Protein 1XNL (pdb70)

Radius of gyration: 11.5 Å; Cα contacts (8 Å, |Δi|>4): 12; chains: 1; bounding box: 9×37×6 Å

Nearest PDB structures (foldseek):
  1xnl-assembly1_A  TM=7.866E-01  e=8.796E-03  unclassified
  1xnl-assembly1_A  TM=1.037E+00  e=7.586E-03  unclassified

Sequence (28 aa):
GPTARIFASILAPGVAAAQALREIERLAGPTARIFASILAPGVAAAQALREIERLAGPTARIFASILAPGVAAAQALREIERLAGPTARIFASILAPGVAAAQALREIERLAGPTARIFASILAPGVAAAQALREIERLAGPTARIFASILAPGVAAAQALREIERLAGPTARIFASILAPGVAAAQALREIERLAGPTARIFASILAPGVAAAQALREIERLAGPTARIFASILAPGVAAAQALREIERLAGPTARIFASILAPGVAAAQALREIERLAGPTARIFASILAPGVAAAQALREIERLAGPTARIFASILAPGVAAAQALREIERLAGPTARIFASILAPGVAAAQALREIERLAGPTARIFASILAPGVAAAQALREIERLAGPTARIFASILAPGVAAAQALREIERLAGPTARIFASILAPGVAAAQALREIERLAGPTARIFASILAPGVAAAQALREIERLAGPTARIFASILAPGVAAAQALREIERLAGPTARIFASILAPGVAAAQALREIERLAGPTARIFASILAPGVAAAQALREIERLA

Solvent-accessible surface area: 1617 Å² total; per-residue (Å²): 111,74,72,59,52,35,43,44,34,62,30,50,85,46,31,66,44,51,55,63,64,43,48,60,60,58,82,95

Foldseek 3Di:
DPVVPVVCVVCVVVVVVVPVVVVVVVVD

InterPro domains:
  IPR005166 Rous sarcoma virus, Gp95, envelope protein [PF03708] (1-42)
  IPR018154 TLV/ENV coat polyprotein [PF00429] (100-213)
  IPR018154 TLV/ENV coat polyprotein [PTHR10424] (65-225)

Organism: Rous sarcoma virus subgroup A (strain Schmidt-Ruppin) (NCBI:txid269446)

Structure (mmCIF, N/CA/C/O backbone):
data_1XNL
#
_entry.id   1XNL
#
loop_
_atom_site.group_PDB
_atom_site.id
_atom_site.type_symbol
_atom_site.label_atom_id
_atom_site.label_alt_id
_atom_site.label_comp_id
_atom_site.label_asym_id
_atom_site.label_entity_id
_atom_site.label_seq_id
_atom_site.pdbx_PDB_ins_code
_atom_site.Cartn_x
_atom_site.Cartn_y
_atom_site.Cartn_z
_atom_site.occupancy
_atom_site.B_iso_or_equiv
_atom_site.auth_seq_id
_atom_site.auth_comp_id
_atom_site.auth_asym_id
_atom_site.auth_atom_id
_atom_site.pdbx_PDB_model_num
ATOM 1 N N . GLY A 1 1 ? -7.531 18.884 2.857 1.00 0.00 1 GLY A N 1
ATOM 2 C CA . GLY A 1 1 ? -6.600 19.163 1.752 1.00 0.00 1 GLY A CA 1
ATOM 3 C C . GLY A 1 1 ? -5.360 18.214 1.600 1.00 0.00 1 GLY A C 1
ATOM 4 O O . GLY A 1 1 ? -5.495 17.062 1.193 1.00 0.00 1 GLY A O 1
ATOM 5 N N . PRO A 1 2 ? -4.105 18.651 1.873 1.00 0.00 2 PRO A N 1
ATOM 6 C CA . PRO A 1 2 ? -2.864 18.104 1.163 1.00 0.00 2 PRO A CA 1
ATOM 7 C C . PRO A 1 2 ? -1.726 17.169 1.840 1.00 0.00 2 PRO A C 1
ATOM 8 O O . PRO A 1 2 ? -0.576 17.141 1.424 1.00 0.00 2 PRO A O 1
ATOM 9 N N . THR A 1 3 ? -1.909 17.347 3.082 1.00 0.00 3 THR A N 1
ATOM 10 C CA . THR A 1 3 ? -2.258 16.526 4.271 1.00 0.00 3 THR A CA 1
ATOM 11 C C . THR A 1 3 ? -3.138 15.221 4.192 1.00 0.00 3 THR A C 1
ATOM 12 O O . THR A 1 3 ? -3.116 14.453 5.116 1.00 0.00 3 THR A O 1
ATOM 13 N N . ALA A 1 4 ? -4.276 15.392 3.524 1.00 0.00 4 ALA A N 1
ATOM 14 C CA . ALA A 1 4 ? -5.486 14.554 3.359 1.00 0.00 4 ALA A CA 1
ATOM 15 C C . ALA A 1 4 ? -5.390 13.627 2.120 1.00 0.00 4 ALA A C 1
ATOM 16 O O . ALA A 1 4 ? -5.773 12.470 1.999 1.00 0.00 4 ALA A O 1
ATOM 17 N N . ARG A 1 5 ? -4.636 14.243 1.256 1.00 0.00 5 ARG A N 1
ATOM 18 C CA . ARG A 1 5 ? -3.927 13.879 0.040 1.00 0.00 5 ARG A CA 1
ATOM 19 C C . ARG A 1 5 ? -2.511 13.530 -0.186 1.00 0.00 5 ARG A C 1
ATOM 20 O O . ARG A 1 5 ? -2.164 12.815 -1.118 1.00 0.00 5 ARG A O 1
ATOM 21 N N . ILE A 1 6 ? -1.732 14.325 0.610 1.00 0.00 6 ILE A N 1
ATOM 22 C CA . ILE A 1 6 ? -0.554 13.908 1.391 1.00 0.00 6 ILE A CA 1
ATOM 23 C C . ILE A 1 6 ? -1.326 12.736 2.047 1.00 0.00 6 ILE A C 1
ATOM 24 O O . ILE A 1 6 ? -0.667 11.769 2.237 1.00 0.00 6 ILE A O 1
ATOM 25 N N . PHE A 1 7 ? -2.503 12.747 2.640 1.00 0.00 7 PHE A N 1
ATOM 26 C CA . PHE A 1 7 ? -2.717 11.709 3.683 1.00 0.00 7 PHE A CA 1
ATOM 27 C C . PHE A 1 7 ? -2.363 10.220 3.530 1.00 0.00 7 PHE A C 1
ATOM 28 O O . PHE A 1 7 ? -2.365 9.467 4.481 1.00 0.00 7 PHE A O 1
ATOM 29 N N . ALA A 1 8 ? -2.926 10.127 2.354 1.00 0.00 8 ALA A N 1
ATOM 30 C CA . ALA A 1 8 ? -3.458 9.441 1.244 1.00 0.00 8 ALA A CA 1
ATOM 31 C C . ALA A 1 8 ? -2.279 9.498 0.298 1.00 0.00 8 ALA A C 1
ATOM 32 O O . ALA A 1 8 ? -2.302 8.866 -0.743 1.00 0.00 8 ALA A O 1
ATOM 33 N N . SER A 1 9 ? -1.443 10.521 0.218 1.00 0.00 9 SER A N 1
ATOM 34 C CA . SER A 1 9 ? -0.027 10.130 -0.048 1.00 0.00 9 SER A CA 1
ATOM 35 C C . SER A 1 9 ? 0.953 9.529 0.855 1.00 0.00 9 SER A C 1
ATOM 36 O O . SER A 1 9 ? 1.838 8.789 0.466 1.00 0.00 9 SER A O 1
ATOM 37 N N . ILE A 1 10 ? 0.625 9.559 2.085 1.00 0.00 10 ILE A N 1
ATOM 38 C CA . ILE A 1 10 ? 1.311 8.752 3.197 1.00 0.00 10 ILE A CA 1
ATOM 39 C C . ILE A 1 10 ? 1.209 7.207 3.037 1.00 0.00 10 ILE A C 1
ATOM 40 O O . ILE A 1 10 ? 1.932 6.323 3.496 1.00 0.00 10 ILE A O 1
ATOM 41 N N . LEU A 1 11 ? -0.021 7.149 2.698 1.00 0.00 11 LEU A N 1
ATOM 42 C CA . LEU A 1 11 ? -1.081 6.255 3.012 1.00 0.00 11 LEU A CA 1
ATOM 43 C C . LEU A 1 11 ? -1.596 5.341 2.161 1.00 0.00 11 LEU A C 1
ATOM 44 O O . LEU A 1 11 ? -2.075 4.255 2.504 1.00 0.00 11 LEU A O 1
ATOM 45 N N . ALA A 1 12 ? -1.870 6.041 1.121 1.00 0.00 12 ALA A N 1
ATOM 46 C CA . ALA A 1 12 ? -2.194 5.359 -0.040 1.00 0.00 12 ALA A CA 1
ATOM 47 C C . ALA A 1 12 ? -0.820 4.789 -0.752 1.00 0.00 12 ALA A C 1
ATOM 48 O O . ALA A 1 12 ? -0.666 4.224 -1.822 1.00 0.00 12 ALA A O 1
ATOM 49 N N . PRO A 1 13 ? 0.334 5.328 -0.446 1.00 0.00 13 PRO A N 1
ATOM 50 C CA . PRO A 1 13 ? 1.534 4.481 -0.157 1.00 0.00 13 PRO A CA 1
ATOM 51 C C . PRO A 1 13 ? 1.683 3.462 0.914 1.00 0.00 13 PRO A C 1
ATOM 52 O O . PRO A 1 13 ? 2.374 2.460 0.788 1.00 0.00 13 PRO A O 1
ATOM 56 N N . GLY A 1 14 ? 0.923 3.873 1.849 1.00 0.00 14 GLY A N 1
ATOM 57 C CA . GLY A 1 14 ? 0.481 3.007 2.999 1.00 0.00 14 GLY A CA 1
ATOM 58 C C . GLY A 1 14 ? -0.533 1.856 2.774 1.00 0.00 14 GLY A C 1
ATOM 59 O O . GLY A 1 14 ? -1.017 1.130 3.642 1.00 0.00 14 GLY A O 1
ATOM 60 N N . VAL A 1 15 ? -0.847 1.879 1.511 1.00 0.00 15 VAL A N 1
ATOM 61 C CA . VAL A 1 15 ? -1.933 1.236 0.827 1.00 0.00 15 VAL A CA 1
ATOM 62 C C . VAL A 1 15 ? -1.348 0.097 0.025 1.00 0.00 15 VAL A C 1
ATOM 63 O O . VAL A 1 15 ? -1.357 -1.082 0.246 1.00 0.00 15 VAL A O 1
ATOM 64 N N . ALA A 1 16 ? -0.744 0.577 -0.969 1.00 0.00 16 ALA A N 1
ATOM 65 C CA . ALA A 1 16 ? 0.473 0.022 -1.515 1.00 0.00 16 ALA A CA 1
ATOM 66 C C . ALA A 1 16 ? 1.445 -0.743 -0.589 1.00 0.00 16 ALA A C 1
ATOM 67 O O . ALA A 1 16 ? 2.118 -1.689 -0.986 1.00 0.00 16 ALA A O 1
ATOM 68 N N . ALA A 1 17 ? 1.272 -0.369 0.683 1.00 0.00 17 ALA A N 1
ATOM 69 C CA . ALA A 1 17 ? 1.622 -1.142 1.886 1.00 0.00 17 ALA A CA 1
ATOM 70 C C . ALA A 1 17 ? 0.700 -2.137 2.633 1.00 0.00 17 ALA A C 1
ATOM 71 O O . ALA A 1 17 ? 1.217 -3.153 3.087 1.00 0.00 17 ALA A O 1
ATOM 72 N N . ALA A 1 18 ? -0.596 -1.963 2.710 1.00 0.00 18 ALA A N 1
ATOM 73 C CA . ALA A 1 18 ? -1.578 -3.088 2.710 1.00 0.00 18 ALA A CA 1
ATOM 74 C C . ALA A 1 18 ? -1.267 -4.246 1.687 1.00 0.00 18 ALA A C 1
ATOM 75 O O . ALA A 1 18 ? -0.989 -5.406 2.014 1.00 0.00 18 ALA A O 1
ATOM 76 N N . GLN A 1 19 ? -1.298 -3.857 0.406 1.00 0.00 19 GLN A N 1
ATOM 77 C CA . GLN A 1 19 ? -1.698 -4.730 -0.706 1.00 0.00 19 GLN A CA 1
ATOM 78 C C . GLN A 1 19 ? -0.559 -5.723 -1.022 1.00 0.00 19 GLN A C 1
ATOM 79 O O . GLN A 1 19 ? -0.744 -6.935 -0.976 1.00 0.00 19 GLN A O 1
ATOM 80 N N . ALA A 1 20 ? 0.610 -5.136 -1.300 1.00 0.00 20 ALA A N 1
ATOM 81 C CA . ALA A 1 20 ? 1.911 -5.761 -1.303 1.00 0.00 20 ALA A CA 1
ATOM 82 C C . ALA A 1 20 ? 2.304 -6.635 -0.051 1.00 0.00 20 ALA A C 1
ATOM 83 O O . ALA A 1 20 ? 2.846 -7.744 -0.123 1.00 0.00 20 ALA A O 1
ATOM 84 N N . LEU A 1 21 ? 2.040 -6.158 1.172 1.00 0.00 21 LEU A N 1
ATOM 85 C CA . LEU A 1 21 ? 2.427 -6.942 2.394 1.00 0.00 21 LEU A CA 1
ATOM 86 C C . LEU A 1 21 ? 1.514 -8.152 2.807 1.00 0.00 21 LEU A C 1
ATOM 87 O O . LEU A 1 21 ? 1.796 -8.975 3.661 1.00 0.00 21 LEU A O 1
ATOM 88 N N . ARG A 1 22 ? 0.377 -8.172 2.209 1.00 0.00 22 ARG A N 1
ATOM 89 C CA . ARG A 1 22 ? -0.744 -9.218 2.328 1.00 0.00 22 ARG A CA 1
ATOM 90 C C . ARG A 1 22 ? -0.979 -10.384 1.393 1.00 0.00 22 ARG A C 1
ATOM 91 O O . ARG A 1 22 ? -1.673 -11.364 1.605 1.00 0.00 22 ARG A O 1
ATOM 92 N N . GLU A 1 23 ? -0.488 -10.011 0.303 1.00 0.00 23 GLU A N 1
ATOM 93 C CA . GLU A 1 23 ? 0.010 -10.746 -0.821 1.00 0.00 23 GLU A CA 1
ATOM 94 C C . GLU A 1 23 ? 0.769 -12.003 -0.622 1.00 0.00 23 GLU A C 1
ATOM 95 O O . GLU A 1 23 ? 0.372 -13.105 -0.966 1.00 0.00 23 GLU A O 1
ATOM 96 N N . ILE A 1 24 ? 1.781 -11.591 -0.009 1.00 0.00 24 ILE A N 1
ATOM 97 C CA . ILE A 1 24 ? 2.585 -12.157 1.042 1.00 0.00 24 ILE A CA 1
ATOM 98 C C . ILE A 1 24 ? 1.997 -12.921 2.185 1.00 0.00 24 ILE A C 1
ATOM 99 O O . ILE A 1 24 ? 2.538 -13.927 2.648 1.00 0.00 24 ILE A O 1
ATOM 100 N N . GLU A 1 25 ? 0.922 -12.482 2.682 1.00 0.00 25 GLU A N 1
ATOM 101 C CA . GLU A 1 25 ? 0.125 -13.327 3.640 1.00 0.00 25 GLU A CA 1
ATOM 102 C C . GLU A 1 25 ? -1.021 -14.164 3.077 1.00 0.00 25 GLU A C 1
ATOM 103 O O . GLU A 1 25 ? -1.870 -14.726 3.773 1.00 0.00 25 GLU A O 1
ATOM 104 N N . ARG A 1 26 ? -1.055 -14.041 1.790 1.00 0.00 26 ARG A N 1
ATOM 105 C CA . ARG A 1 26 ? -2.041 -14.793 0.937 1.00 0.00 26 ARG A CA 1
ATOM 106 C C . ARG A 1 26 ? -1.410 -16.112 0.371 1.00 0.00 26 ARG A C 1
ATOM 107 O O . ARG A 1 26 ? -1.869 -17.222 0.641 1.00 0.00 26 ARG A O 1
ATOM 108 N N . LEU A 1 27 ? -0.333 -15.939 -0.405 1.00 0.00 27 LEU A N 1
ATOM 109 C CA . LEU A 1 27 ? 0.672 -16.983 -0.796 1.00 0.00 27 LEU A CA 1
ATOM 110 C C . LEU A 1 27 ? 1.241 -17.824 0.364 1.00 0.00 27 LEU A C 1
ATOM 111 O O . LEU A 1 27 ? 1.352 -19.048 0.258 1.00 0.00 27 LEU A O 1
ATOM 112 N N . ALA A 1 28 ? 1.533 -17.138 1.474 1.00 0.00 28 ALA A N 1
ATOM 113 C CA . ALA A 1 28 ? 1.649 -17.863 2.788 1.00 0.00 28 ALA A CA 1
ATOM 114 C C . ALA A 1 28 ? 0.252 -18.162 3.430 1.00 0.00 28 ALA A C 1
ATOM 115 O O . ALA A 1 28 ? -0.043 -19.255 3.908 1.00 0.00 28 ALA A O 1
ATOM 117 N N . GLY A 1 1 ? -5.650 20.193 3.263 1.00 0.00 1 GLY A N 2
ATOM 118 C CA . GLY A 1 1 ? -5.320 20.264 1.829 1.00 0.00 1 GLY A CA 2
ATOM 119 C C . GLY A 1 1 ? -4.472 19.082 1.251 1.00 0.00 1 GLY A C 2
ATOM 120 O O . GLY A 1 1 ? -4.936 17.941 1.148 1.00 0.00 1 GLY A O 2
ATOM 121 N N . PRO A 1 2 ? -3.202 19.323 0.848 1.00 0.00 2 PRO A N 2
ATOM 122 C CA . PRO A 1 2 ? -2.271 18.296 0.293 1.00 0.00 2 PRO A CA 2
ATOM 123 C C . PRO A 1 2 ? -1.208 17.486 1.132 1.00 0.00 2 PRO A C 2
ATOM 124 O O . PRO A 1 2 ? -0.312 16.812 0.648 1.00 0.00 2 PRO A O 2
ATOM 125 N N . THR A 1 3 ? -1.442 17.716 2.363 1.00 0.00 3 THR A N 2
ATOM 126 C CA . THR A 1 3 ? -1.691 16.845 3.540 1.00 0.00 3 THR A CA 2
ATOM 127 C C . THR A 1 3 ? -2.562 15.560 3.427 1.00 0.00 3 THR A C 2
ATOM 128 O O . THR A 1 3 ? -2.280 14.751 4.255 1.00 0.00 3 THR A O 2
ATOM 129 N N . ALA A 1 4 ? -3.825 15.792 2.989 1.00 0.00 4 ALA A N 2
ATOM 130 C CA . ALA A 1 4 ? -5.192 15.130 3.162 1.00 0.00 4 ALA A CA 2
ATOM 131 C C . ALA A 1 4 ? -5.595 14.076 2.017 1.00 0.00 4 ALA A C 2
ATOM 132 O O . ALA A 1 4 ? -6.206 13.004 1.984 1.00 0.00 4 ALA A O 2
ATOM 133 N N . ARG A 1 5 ? -5.020 14.616 1.047 1.00 0.00 5 ARG A N 2
ATOM 134 C CA . ARG A 1 5 ? -4.279 14.157 -0.075 1.00 0.00 5 ARG A CA 2
ATOM 135 C C . ARG A 1 5 ? -2.917 13.885 -0.595 1.00 0.00 5 ARG A C 2
ATOM 136 O O . ARG A 1 5 ? -2.695 12.966 -1.384 1.00 0.00 5 ARG A O 2
ATOM 137 N N . ILE A 1 6 ? -1.962 14.636 0.058 1.00 0.00 6 ILE A N 2
ATOM 138 C CA . ILE A 1 6 ? -0.927 13.912 0.813 1.00 0.00 6 ILE A CA 2
ATOM 139 C C . ILE A 1 6 ? -1.587 12.789 1.412 1.00 0.00 6 ILE A C 2
ATOM 140 O O . ILE A 1 6 ? -0.946 11.819 1.577 1.00 0.00 6 ILE A O 2
ATOM 141 N N . PHE A 1 7 ? -2.692 13.063 2.066 1.00 0.00 7 PHE A N 2
ATOM 142 C CA . PHE A 1 7 ? -2.976 12.354 3.212 1.00 0.00 7 PHE A CA 2
ATOM 143 C C . PHE A 1 7 ? -3.100 10.983 3.145 1.00 0.00 7 PHE A C 2
ATOM 144 O O . PHE A 1 7 ? -2.586 10.189 3.896 1.00 0.00 7 PHE A O 2
ATOM 145 N N . ALA A 1 8 ? -3.930 10.704 2.217 1.00 0.00 8 ALA A N 2
ATOM 146 C CA . ALA A 1 8 ? -3.772 9.561 1.470 1.00 0.00 8 ALA A CA 2
ATOM 147 C C . ALA A 1 8 ? -3.264 9.590 0.104 1.00 0.00 8 ALA A C 2
ATOM 148 O O . ALA A 1 8 ? -3.428 8.700 -0.681 1.00 0.00 8 ALA A O 2
ATOM 149 N N . SER A 1 9 ? -2.282 10.332 -0.049 1.00 0.00 9 SER A N 2
ATOM 150 C CA . SER A 1 9 ? -0.970 9.687 0.033 1.00 0.00 9 SER A CA 2
ATOM 151 C C . SER A 1 9 ? 0.105 9.390 1.011 1.00 0.00 9 SER A C 2
ATOM 152 O O . SER A 1 9 ? 1.150 8.850 0.649 1.00 0.00 9 SER A O 2
ATOM 153 N N . ILE A 1 10 ? -0.232 9.481 2.254 1.00 0.00 10 ILE A N 2
ATOM 154 C CA . ILE A 1 10 ? 0.526 8.735 3.333 1.00 0.00 10 ILE A CA 2
ATOM 155 C C . ILE A 1 10 ? 0.462 7.210 3.573 1.00 0.00 10 ILE A C 2
ATOM 156 O O . ILE A 1 10 ? 1.198 6.422 4.169 1.00 0.00 10 ILE A O 2
ATOM 157 N N . LEU A 1 11 ? -0.728 7.127 3.237 1.00 0.00 11 LEU A N 2
ATOM 158 C CA . LEU A 1 11 ? -1.765 6.152 3.362 1.00 0.00 11 LEU A CA 2
ATOM 159 C C . LEU A 1 11 ? -2.316 5.304 2.441 1.00 0.00 11 LEU A C 2
ATOM 160 O O . LEU A 1 11 ? -2.859 4.207 2.671 1.00 0.00 11 LEU A O 2
ATOM 161 N N . ALA A 1 12 ? -2.232 5.987 1.373 1.00 0.00 12 ALA A N 2
ATOM 162 C CA . ALA A 1 12 ? -2.343 5.241 0.192 1.00 0.00 12 ALA A CA 2
ATOM 163 C C . ALA A 1 12 ? -0.937 4.669 -0.368 1.00 0.00 12 ALA A C 2
ATOM 164 O O . ALA A 1 12 ? -0.653 4.179 -1.445 1.00 0.00 12 ALA A O 2
ATOM 165 N N . PRO A 1 13 ? 0.157 5.173 0.096 1.00 0.00 13 PRO A N 2
ATOM 166 C CA . PRO A 1 13 ? 1.265 4.349 0.648 1.00 0.00 13 PRO A CA 2
ATOM 167 C C . PRO A 1 13 ? 1.249 3.355 1.768 1.00 0.00 13 PRO A C 2
ATOM 168 O O . PRO A 1 13 ? 1.950 2.351 1.804 1.00 0.00 13 PRO A O 2
ATOM 172 N N . GLY A 1 14 ? 0.252 3.713 2.480 1.00 0.00 14 GLY A N 2
ATOM 173 C CA . GLY A 1 14 ? -0.407 2.803 3.495 1.00 0.00 14 GLY A CA 2
ATOM 174 C C . GLY A 1 14 ? -1.365 1.669 3.046 1.00 0.00 14 GLY A C 2
ATOM 175 O O . GLY A 1 14 ? -2.018 0.927 3.778 1.00 0.00 14 GLY A O 2
ATOM 176 N N . VAL A 1 15 ? -1.386 1.698 1.748 1.00 0.00 15 VAL A N 2
ATOM 177 C CA . VAL A 1 15 ? -2.224 1.032 0.803 1.00 0.00 15 VAL A CA 2
ATOM 178 C C . VAL A 1 15 ? -1.473 -0.057 0.116 1.00 0.00 15 VAL A C 2
ATOM 179 O O . VAL A 1 15 ? -1.437 -1.230 0.349 1.00 0.00 15 VAL A O 2
ATOM 180 N N . ALA A 1 16 ? -0.743 0.480 -0.750 1.00 0.00 16 ALA A N 2
ATOM 181 C CA . ALA A 1 16 ? 0.563 -0.015 -1.085 1.00 0.00 16 ALA A CA 2
ATOM 182 C C . ALA A 1 16 ? 1.430 -0.770 -0.045 1.00 0.00 16 ALA A C 2
ATOM 183 O O . ALA A 1 16 ? 2.170 -1.709 -0.333 1.00 0.00 16 ALA A O 2
ATOM 184 N N . ALA A 1 17 ? 1.044 -0.415 1.182 1.00 0.00 17 ALA A N 2
ATOM 185 C CA . ALA A 1 17 ? 1.052 -1.289 2.359 1.00 0.00 17 ALA A CA 2
ATOM 186 C C . ALA A 1 17 ? 0.142 -2.443 2.862 1.00 0.00 17 ALA A C 2
ATOM 187 O O . ALA A 1 17 ? 0.626 -3.551 3.123 1.00 0.00 17 ALA A O 2
ATOM 188 N N . ALA A 1 18 ? -1.157 -2.257 2.826 1.00 0.00 18 ALA A N 2
ATOM 189 C CA . ALA A 1 18 ? -2.116 -3.380 2.591 1.00 0.00 18 ALA A CA 2
ATOM 190 C C . ALA A 1 18 ? -1.636 -4.461 1.554 1.00 0.00 18 ALA A C 2
ATOM 191 O O . ALA A 1 18 ? -1.425 -5.634 1.876 1.00 0.00 18 ALA A O 2
ATOM 192 N N . GLN A 1 19 ? -1.330 -3.992 0.335 1.00 0.00 19 GLN A N 2
ATOM 193 C CA . GLN A 1 19 ? -1.507 -4.768 -0.897 1.00 0.00 19 GLN A CA 2
ATOM 194 C C . GLN A 1 19 ? -0.327 -5.734 -1.047 1.00 0.00 19 GLN A C 2
ATOM 195 O O . GLN A 1 19 ? -0.512 -6.944 -0.955 1.00 0.00 19 GLN A O 2
ATOM 196 N N . ALA A 1 20 ? 0.870 -5.143 -1.193 1.00 0.00 20 ALA A N 2
ATOM 197 C CA . ALA A 1 20 ? 2.154 -5.804 -1.189 1.00 0.00 20 ALA A CA 2
ATOM 198 C C . ALA A 1 20 ? 2.424 -6.851 -0.043 1.00 0.00 20 ALA A C 2
ATOM 199 O O . ALA A 1 20 ? 2.993 -7.928 -0.262 1.00 0.00 20 ALA A O 2
ATOM 200 N N . LEU A 1 21 ? 2.060 -6.536 1.210 1.00 0.00 21 LEU A N 2
ATOM 201 C CA . LEU A 1 21 ? 2.322 -7.440 2.370 1.00 0.00 21 LEU A CA 2
ATOM 202 C C . LEU A 1 21 ? 1.220 -8.416 2.827 1.00 0.00 21 LEU A C 2
ATOM 203 O O . LEU A 1 21 ? 1.493 -9.320 3.632 1.00 0.00 21 LEU A O 2
ATOM 204 N N . ARG A 1 22 ? 0.038 -8.325 2.232 1.00 0.00 22 ARG A N 2
ATOM 205 C CA . ARG A 1 22 ? -0.885 -9.567 2.366 1.00 0.00 22 ARG A CA 2
ATOM 206 C C . ARG A 1 22 ? -0.890 -10.789 1.514 1.00 0.00 22 ARG A C 2
ATOM 207 O O . ARG A 1 22 ? -1.318 -11.911 1.758 1.00 0.00 22 ARG A O 2
ATOM 208 N N . GLU A 1 23 ? -0.548 -10.309 0.447 1.00 0.00 23 GLU A N 2
ATOM 209 C CA . GLU A 1 23 ? -0.079 -10.949 -0.681 1.00 0.00 23 GLU A CA 2
ATOM 210 C C . GLU A 1 23 ? 0.843 -12.082 -0.669 1.00 0.00 23 GLU A C 2
ATOM 211 O O . GLU A 1 23 ? 0.421 -13.179 -0.399 1.00 0.00 23 GLU A O 2
ATOM 212 N N . ILE A 1 24 ? 1.834 -11.573 -0.098 1.00 0.00 24 ILE A N 2
ATOM 213 C CA . ILE A 1 24 ? 2.634 -12.220 0.920 1.00 0.00 24 ILE A CA 2
ATOM 214 C C . ILE A 1 24 ? 2.244 -13.221 1.974 1.00 0.00 24 ILE A C 2
ATOM 215 O O . ILE A 1 24 ? 2.953 -14.218 2.194 1.00 0.00 24 ILE A O 2
ATOM 216 N N . GLU A 1 25 ? 1.141 -13.008 2.577 1.00 0.00 25 GLU A N 2
ATOM 217 C CA . GLU A 1 25 ? 0.482 -14.075 3.387 1.00 0.00 25 GLU A CA 2
ATOM 218 C C . GLU A 1 25 ? -0.600 -15.000 2.780 1.00 0.00 25 GLU A C 2
ATOM 219 O O . GLU A 1 25 ? -1.272 -15.816 3.417 1.00 0.00 25 GLU A O 2
ATOM 220 N N . ARG A 1 26 ? -0.791 -14.672 1.550 1.00 0.00 26 ARG A N 2
ATOM 221 C CA . ARG A 1 26 ? -1.680 -15.439 0.597 1.00 0.00 26 ARG A CA 2
ATOM 222 C C . ARG A 1 26 ? -0.946 -16.648 -0.170 1.00 0.00 26 ARG A C 2
ATOM 223 O O . ARG A 1 26 ? -1.543 -17.631 -0.606 1.00 0.00 26 ARG A O 2
ATOM 224 N N . LEU A 1 27 ? 0.385 -16.489 -0.273 1.00 0.00 27 LEU A N 2
ATOM 225 C CA . LEU A 1 27 ? 1.456 -17.319 -0.929 1.00 0.00 27 LEU A CA 2
ATOM 226 C C . LEU A 1 27 ? 2.156 -18.231 0.097 1.00 0.00 27 LEU A C 2
ATOM 227 O O . LEU A 1 27 ? 2.093 -19.461 0.050 1.00 0.00 27 LEU A O 2
ATOM 228 N N . ALA A 1 28 ? 2.703 -17.525 1.112 1.00 0.00 28 ALA A N 2
ATOM 229 C CA . ALA A 1 28 ? 2.595 -18.057 2.504 1.00 0.00 28 ALA A CA 2
ATOM 230 C C . ALA A 1 28 ? 1.160 -18.051 3.137 1.00 0.00 28 ALA A C 2
ATOM 231 O O . ALA A 1 28 ? 0.959 -18.130 4.348 1.00 0.00 28 ALA A O 2
ATOM 233 N N . GLY A 1 1 ? -5.822 20.329 1.378 1.00 0.00 1 GLY A N 3
ATOM 234 C CA . GLY A 1 1 ? -5.332 20.149 0.006 1.00 0.00 1 GLY A CA 3
ATOM 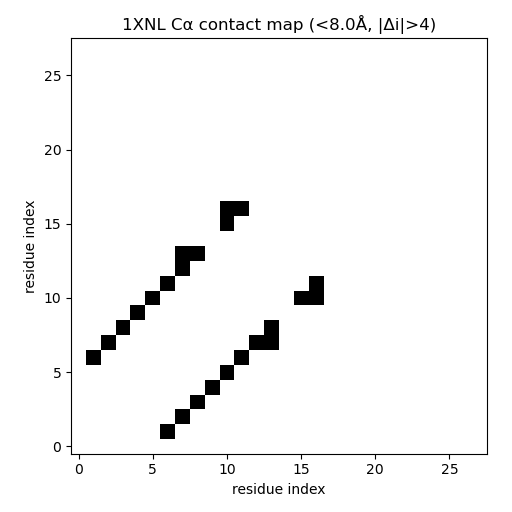235 C C . GLY A 1 1 ? -4.425 18.893 -0.206 1.00 0.00 1 GLY A C 3
ATOM 236 O O . GLY A 1 1 ? -4.885 17.753 -0.083 1.00 0.00 1 GLY A O 3
ATOM 237 N N . PRO A 1 2 ? -3.110 19.068 -0.509 1.00 0.00 2 PRO A N 3
ATOM 238 C CA . PRO A 1 2 ? -2.153 17.973 -0.858 1.00 0.00 2 PRO A CA 3
ATOM 239 C C . PRO A 1 2 ? -1.042 17.310 0.042 1.00 0.00 2 PRO A C 3
ATOM 240 O O . PRO A 1 2 ? -0.290 16.440 -0.347 1.00 0.00 2 PRO A O 3
ATOM 241 N N . THR A 1 3 ? -1.220 17.808 1.189 1.00 0.00 3 THR A N 3
ATOM 242 C CA . THR A 1 3 ? -1.556 17.319 2.557 1.00 0.00 3 THR A CA 3
ATOM 243 C C . THR A 1 3 ? -2.506 16.062 2.867 1.00 0.00 3 THR A C 3
ATOM 244 O O . THR A 1 3 ? -2.497 15.604 3.978 1.00 0.00 3 THR A O 3
ATOM 245 N N . ALA A 1 4 ? -3.708 16.195 2.333 1.00 0.00 4 ALA A N 3
ATOM 246 C CA . ALA A 1 4 ? -5.057 15.613 2.596 1.00 0.00 4 ALA A CA 3
ATOM 247 C C . ALA A 1 4 ? -5.408 14.409 1.694 1.00 0.00 4 ALA A C 3
ATOM 248 O O . ALA A 1 4 ? -5.844 13.308 1.995 1.00 0.00 4 ALA A O 3
ATOM 249 N N . ARG A 1 5 ? -4.908 14.747 0.562 1.00 0.00 5 ARG A N 3
ATOM 250 C CA . ARG A 1 5 ? -4.298 13.995 -0.493 1.00 0.00 5 ARG A CA 3
ATOM 251 C C . ARG A 1 5 ? -2.940 13.604 -0.877 1.00 0.00 5 ARG A C 3
ATOM 252 O O . ARG A 1 5 ? -2.752 12.478 -1.330 1.00 0.00 5 ARG A O 3
ATOM 253 N N . ILE A 1 6 ? -2.020 14.413 -0.319 1.00 0.00 6 ILE A N 3
ATOM 254 C CA . ILE A 1 6 ? -0.935 13.761 0.361 1.00 0.00 6 ILE A CA 3
ATOM 255 C C . ILE A 1 6 ? -1.495 12.794 1.260 1.00 0.00 6 ILE A C 3
ATOM 256 O O . ILE A 1 6 ? -1.026 11.714 1.250 1.00 0.00 6 ILE A O 3
ATOM 257 N N . PHE A 1 7 ? -2.322 13.198 2.078 1.00 0.00 7 PHE A N 3
ATOM 258 C CA . PHE A 1 7 ? -2.596 12.280 3.274 1.00 0.00 7 PHE A CA 3
ATOM 259 C C . PHE A 1 7 ? -2.603 10.841 3.398 1.00 0.00 7 PHE A C 3
ATOM 260 O O . PHE A 1 7 ? -2.797 10.262 4.427 1.00 0.00 7 PHE A O 3
ATOM 261 N N . ALA A 1 8 ? -3.208 10.755 2.308 1.00 0.00 8 ALA A N 3
ATOM 262 C CA . ALA A 1 8 ? -4.090 10.072 1.603 1.00 0.00 8 ALA A CA 3
ATOM 263 C C . ALA A 1 8 ? -3.485 9.113 0.670 1.00 0.00 8 ALA A C 3
ATOM 264 O O . ALA A 1 8 ? -3.960 8.040 0.379 1.00 0.00 8 ALA A O 3
ATOM 265 N N . SER A 1 9 ? -2.536 9.835 -0.014 1.00 0.00 9 SER A N 3
ATOM 266 C CA . SER A 1 9 ? -1.197 9.240 -0.077 1.00 0.00 9 SER A CA 3
ATOM 267 C C . SER A 1 9 ? -0.004 9.023 0.825 1.00 0.00 9 SER A C 3
ATOM 268 O O . SER A 1 9 ? 0.938 8.295 0.542 1.00 0.00 9 SER A O 3
ATOM 269 N N . ILE A 1 10 ? -0.238 9.380 2.016 1.00 0.00 10 ILE A N 3
ATOM 270 C CA . ILE A 1 10 ? 0.525 8.883 3.232 1.00 0.00 10 ILE A CA 3
ATOM 271 C C . ILE A 1 10 ? 0.503 7.423 3.772 1.00 0.00 10 ILE A C 3
ATOM 272 O O . ILE A 1 10 ? 1.217 6.794 4.552 1.00 0.00 10 ILE A O 3
ATOM 273 N N . LEU A 1 11 ? -0.662 7.256 3.380 1.00 0.00 11 LEU A N 3
ATOM 274 C CA . LEU A 1 11 ? -1.785 6.592 3.912 1.00 0.00 11 LEU A CA 3
ATOM 275 C C . LEU A 1 11 ? -2.316 5.395 3.418 1.00 0.00 11 LEU A C 3
ATOM 276 O O . LEU A 1 11 ? -2.567 4.399 4.058 1.00 0.00 11 LEU A O 3
ATOM 277 N N . ALA A 1 12 ? -2.633 5.763 2.246 1.00 0.00 12 ALA A N 3
ATOM 278 C CA . ALA A 1 12 ? -2.835 4.785 1.254 1.00 0.00 12 ALA A CA 3
ATOM 279 C C . ALA A 1 12 ? -1.580 4.131 0.575 1.00 0.00 12 ALA A C 3
ATOM 280 O O . ALA A 1 12 ? -1.679 3.727 -0.576 1.00 0.00 12 ALA A O 3
ATOM 281 N N . PRO A 1 13 ? -0.435 4.704 0.875 1.00 0.00 13 PRO A N 3
ATOM 282 C CA . PRO A 1 13 ? 0.758 4.019 1.477 1.00 0.00 13 PRO A CA 3
ATOM 283 C C . PRO A 1 13 ? 1.067 3.400 2.808 1.00 0.00 13 PRO A C 3
ATOM 284 O O . PRO A 1 13 ? 1.964 2.595 2.984 1.00 0.00 13 PRO A O 3
ATOM 288 N N . GLY A 1 14 ? 0.232 3.841 3.635 1.00 0.00 14 GLY A N 3
ATOM 289 C CA . GLY A 1 14 ? -0.107 3.062 4.908 1.00 0.00 14 GLY A CA 3
ATOM 290 C C . GLY A 1 14 ? -0.918 1.719 4.848 1.00 0.00 14 GLY A C 3
ATOM 291 O O . GLY A 1 14 ? -0.999 0.847 5.713 1.00 0.00 14 GLY A O 3
ATOM 292 N N . VAL A 1 15 ? -1.430 1.649 3.663 1.00 0.00 15 VAL A N 3
ATOM 293 C CA . VAL A 1 15 ? -2.337 0.759 2.952 1.00 0.00 15 VAL A CA 3
ATOM 294 C C . VAL A 1 15 ? -1.541 -0.103 2.089 1.00 0.00 15 VAL A C 3
ATOM 295 O O . VAL A 1 15 ? -1.405 -1.295 2.107 1.00 0.00 15 VAL A O 3
ATOM 296 N N . ALA A 1 16 ? -1.077 0.572 1.162 1.00 0.00 16 ALA A N 3
ATOM 297 C CA . ALA A 1 16 ? -0.269 0.015 0.090 1.00 0.00 16 ALA A CA 3
ATOM 298 C C . ALA A 1 16 ? 1.147 -0.381 0.591 1.00 0.00 16 ALA A C 3
ATOM 299 O O . ALA A 1 16 ? 1.794 -1.253 0.006 1.00 0.00 16 ALA A O 3
ATOM 300 N N . ALA A 1 17 ? 1.310 -0.081 1.906 1.00 0.00 17 ALA A N 3
ATOM 301 C CA . ALA A 1 17 ? 1.722 -1.057 2.888 1.00 0.00 17 ALA A CA 3
ATOM 302 C C . ALA A 1 17 ? 1.087 -2.416 3.203 1.00 0.00 17 ALA A C 3
ATOM 303 O O . ALA A 1 17 ? 1.468 -3.412 2.593 1.00 0.00 17 ALA A O 3
ATOM 304 N N . ALA A 1 18 ? 0.051 -2.392 4.017 1.00 0.00 18 ALA A N 3
ATOM 305 C CA . ALA A 1 18 ? -0.845 -3.556 4.307 1.00 0.00 18 ALA A CA 3
ATOM 306 C C . ALA A 1 18 ? -1.081 -4.590 3.133 1.00 0.00 18 ALA A C 3
ATOM 307 O O . ALA A 1 18 ? -0.730 -5.779 3.180 1.00 0.00 18 ALA A O 3
ATOM 308 N N . GLN A 1 19 ? -1.483 -4.010 2.000 1.00 0.00 19 GLN A N 3
ATOM 309 C CA . GLN A 1 19 ? -1.911 -4.720 0.810 1.00 0.00 19 GLN A CA 3
ATOM 310 C C . GLN A 1 19 ? -0.775 -5.462 0.116 1.00 0.00 19 GLN A C 3
ATOM 311 O O . GLN A 1 19 ? -0.885 -6.665 -0.074 1.00 0.00 19 GLN A O 3
ATOM 312 N N . ALA A 1 20 ? 0.294 -4.760 -0.246 1.00 0.00 20 ALA A N 3
ATOM 313 C CA . ALA A 1 20 ? 1.513 -5.372 -0.742 1.00 0.00 20 ALA A CA 3
ATOM 314 C C . ALA A 1 20 ? 2.193 -6.522 0.113 1.00 0.00 20 ALA A C 3
ATOM 315 O O . ALA A 1 20 ? 2.688 -7.517 -0.437 1.00 0.00 20 ALA A O 3
ATOM 316 N N . LEU A 1 21 ? 2.231 -6.425 1.462 1.00 0.00 21 LEU A N 3
ATOM 317 C CA . LEU A 1 21 ? 2.842 -7.541 2.287 1.00 0.00 21 LEU A CA 3
ATOM 318 C C . LEU A 1 21 ? 1.937 -8.713 2.818 1.00 0.00 21 LEU A C 3
ATOM 319 O O . LEU A 1 21 ? 2.402 -9.708 3.385 1.00 0.00 21 LEU A O 3
ATOM 320 N N . ARG A 1 22 ? 0.670 -8.604 2.609 1.00 0.00 22 ARG A N 3
ATOM 321 C CA . ARG A 1 22 ? -0.259 -9.826 2.761 1.00 0.00 22 ARG A CA 3
ATOM 322 C C . ARG A 1 22 ? -0.614 -10.823 1.709 1.00 0.00 22 ARG A C 3
ATOM 323 O O . ARG A 1 22 ? -0.913 -11.997 1.799 1.00 0.00 22 ARG A O 3
ATOM 324 N N . GLU A 1 23 ? -0.550 -10.152 0.698 1.00 0.00 23 GLU A N 3
ATOM 325 C CA . GLU A 1 23 ? -0.361 -10.570 -0.611 1.00 0.00 23 GLU A CA 3
ATOM 326 C C . GLU A 1 23 ? 0.529 -11.673 -1.021 1.00 0.00 23 GLU A C 3
ATOM 327 O O . GLU A 1 23 ? 0.209 -12.827 -0.868 1.00 0.00 23 GLU A O 3
ATOM 328 N N . ILE A 1 24 ? 1.644 -11.246 -0.678 1.00 0.00 24 ILE A N 3
ATOM 329 C CA . ILE A 1 24 ? 2.676 -12.052 -0.068 1.00 0.00 24 ILE A CA 3
ATOM 330 C C . ILE A 1 24 ? 2.570 -13.226 0.876 1.00 0.00 24 ILE A C 3
ATOM 331 O O . ILE A 1 24 ? 3.120 -14.307 0.616 1.00 0.00 24 ILE A O 3
ATOM 332 N N . GLU A 1 25 ? 1.794 -13.069 1.877 1.00 0.00 25 GLU A N 3
ATOM 333 C CA . GLU A 1 25 ? 1.311 -14.224 2.665 1.00 0.00 25 GLU A CA 3
ATOM 334 C C . GLU A 1 25 ? 0.186 -15.138 2.195 1.00 0.00 25 GLU A C 3
ATOM 335 O O . GLU A 1 25 ? -0.247 -16.078 2.871 1.00 0.00 25 GLU A O 3
ATOM 336 N N . ARG A 1 26 ? -0.350 -14.712 1.114 1.00 0.00 26 ARG A N 3
ATOM 337 C CA . ARG A 1 26 ? -1.733 -15.239 0.737 1.00 0.00 26 ARG A CA 3
ATOM 338 C C . ARG A 1 26 ? -1.756 -16.480 -0.192 1.00 0.00 26 ARG A C 3
ATOM 339 O O . ARG A 1 26 ? -1.994 -17.633 0.168 1.00 0.00 26 ARG A O 3
ATOM 340 N N . LEU A 1 27 ? -1.310 -16.119 -1.356 1.00 0.00 27 LEU A N 3
ATOM 341 C CA . LEU A 1 27 ? -0.517 -16.989 -2.280 1.00 0.00 27 LEU A CA 3
ATOM 342 C C . LEU A 1 27 ? 0.662 -17.804 -1.654 1.00 0.00 27 LEU A C 3
ATOM 343 O O . LEU A 1 27 ? 0.673 -19.019 -1.878 1.00 0.00 27 LEU A O 3
ATOM 344 N N . ALA A 1 28 ? 1.644 -17.210 -0.924 1.00 0.00 28 ALA A N 3
ATOM 345 C CA . ALA A 1 28 ? 2.643 -18.057 -0.201 1.00 0.00 28 ALA A CA 3
ATOM 346 C C . ALA A 1 28 ? 2.014 -18.623 1.101 1.00 0.00 28 ALA A C 3
ATOM 347 O O . ALA A 1 28 ? 1.774 -19.811 1.303 1.00 0.00 28 ALA A O 3
ATOM 349 N N . GLY A 1 1 ? -7.815 18.607 3.940 1.00 0.00 1 GLY A N 4
ATOM 350 C CA . GLY A 1 1 ? -6.366 18.480 3.953 1.00 0.00 1 GLY A CA 4
ATOM 351 C C . GLY A 1 1 ? -6.032 18.082 2.489 1.00 0.00 1 GLY A C 4
ATOM 352 O O . GLY A 1 1 ? -6.261 16.972 1.992 1.00 0.00 1 GLY A O 4
ATOM 353 N N . PRO A 1 2 ? -5.464 18.954 1.695 1.00 0.00 2 PRO A N 4
ATOM 354 C CA . PRO A 1 2 ? -4.578 18.502 0.541 1.00 0.00 2 PRO A CA 4
ATOM 355 C C . PRO A 1 2 ? -3.072 18.474 0.558 1.00 0.00 2 PRO A C 4
ATOM 356 O O . PRO A 1 2 ? -2.482 17.912 -0.361 1.00 0.00 2 PRO A O 4
ATOM 357 N N . THR A 1 3 ? -2.789 18.422 1.831 1.00 0.00 3 THR A N 4
ATOM 358 C CA . THR A 1 3 ? -2.097 17.320 2.425 1.00 0.00 3 THR A CA 4
ATOM 359 C C . THR A 1 3 ? -2.994 16.086 2.287 1.00 0.00 3 THR A C 4
ATOM 360 O O . THR A 1 3 ? -2.369 15.146 1.983 1.00 0.00 3 THR A O 4
ATOM 361 N N . ALA A 1 4 ? -4.118 15.893 2.982 1.00 0.00 4 ALA A N 4
ATOM 362 C CA . ALA A 1 4 ? -4.946 14.582 3.082 1.00 0.00 4 ALA A CA 4
ATOM 363 C C . ALA A 1 4 ? -5.118 13.639 1.783 1.00 0.00 4 ALA A C 4
ATOM 364 O O . ALA A 1 4 ? -5.668 12.546 1.705 1.00 0.00 4 ALA A O 4
ATOM 365 N N . ARG A 1 5 ? -4.424 14.225 0.882 1.00 0.00 5 ARG A N 4
ATOM 366 C CA . ARG A 1 5 ? -3.924 13.960 -0.478 1.00 0.00 5 ARG A CA 4
ATOM 367 C C . ARG A 1 5 ? -2.562 13.298 -0.901 1.00 0.00 5 ARG A C 4
ATOM 368 O O . ARG A 1 5 ? -2.450 12.479 -1.806 1.00 0.00 5 ARG A O 4
ATOM 369 N N . ILE A 1 6 ? -1.567 13.971 -0.420 1.00 0.00 6 ILE A N 4
ATOM 370 C CA . ILE A 1 6 ? -0.314 13.665 0.377 1.00 0.00 6 ILE A CA 4
ATOM 371 C C . ILE A 1 6 ? -0.476 12.677 1.349 1.00 0.00 6 ILE A C 4
ATOM 372 O O . ILE A 1 6 ? 0.555 12.132 1.608 1.00 0.00 6 ILE A O 4
ATOM 373 N N . PHE A 1 7 ? -1.622 12.639 1.935 1.00 0.00 7 PHE A N 4
ATOM 374 C CA . PHE A 1 7 ? -2.011 11.489 2.897 1.00 0.00 7 PHE A CA 4
ATOM 375 C C . PHE A 1 7 ? -2.382 10.346 2.404 1.00 0.00 7 PHE A C 4
ATOM 376 O O . PHE A 1 7 ? -1.901 9.222 2.444 1.00 0.00 7 PHE A O 4
ATOM 377 N N . ALA A 1 8 ? -3.285 10.690 1.524 1.00 0.00 8 ALA A N 4
ATOM 378 C CA . ALA A 1 8 ? -3.369 10.075 0.294 1.00 0.00 8 ALA A CA 4
ATOM 379 C C . ALA A 1 8 ? -2.325 9.671 -0.598 1.00 0.00 8 ALA A C 4
ATOM 380 O O . ALA A 1 8 ? -2.166 8.533 -0.951 1.00 0.00 8 ALA A O 4
ATOM 381 N N . SER A 1 9 ? -1.357 10.450 -0.324 1.00 0.00 9 SER A N 4
ATOM 382 C CA . SER A 1 9 ? -0.017 9.963 -0.294 1.00 0.00 9 SER A CA 4
ATOM 383 C C . SER A 1 9 ? 0.936 9.403 0.594 1.00 0.00 9 SER A C 4
ATOM 384 O O . SER A 1 9 ? 1.884 8.642 0.333 1.00 0.00 9 SER A O 4
ATOM 385 N N . ILE A 1 10 ? 0.512 9.721 1.751 1.00 0.00 10 ILE A N 4
ATOM 386 C CA . ILE A 1 10 ? 1.399 9.531 2.900 1.00 0.00 10 ILE A CA 4
ATOM 387 C C . ILE A 1 10 ? 1.633 7.953 3.101 1.00 0.00 10 ILE A C 4
ATOM 388 O O . ILE A 1 10 ? 2.610 7.304 3.481 1.00 0.00 10 ILE A O 4
ATOM 389 N N . LEU A 1 11 ? 0.352 7.701 3.256 1.00 0.00 11 LEU A N 4
ATOM 390 C CA . LEU A 1 11 ? -0.517 6.678 3.716 1.00 0.00 11 LEU A CA 4
ATOM 391 C C . LEU A 1 11 ? -1.303 5.851 2.976 1.00 0.00 11 LEU A C 4
ATOM 392 O O . LEU A 1 11 ? -1.679 4.784 3.432 1.00 0.00 11 LEU A O 4
ATOM 393 N N . ALA A 1 12 ? -1.574 6.391 1.873 1.00 0.00 12 ALA A N 4
ATOM 394 C CA . ALA A 1 12 ? -2.011 5.474 0.871 1.00 0.00 12 ALA A CA 4
ATOM 395 C C . ALA A 1 12 ? -0.909 4.618 0.148 1.00 0.00 12 ALA A C 4
ATOM 396 O O . ALA A 1 12 ? -1.162 3.590 -0.464 1.00 0.00 12 ALA A O 4
ATOM 397 N N . PRO A 1 13 ? 0.306 5.106 0.251 1.00 0.00 13 PRO A N 4
ATOM 398 C CA . PRO A 1 13 ? 1.441 4.326 0.776 1.00 0.00 13 PRO A CA 4
ATOM 399 C C . PRO A 1 13 ? 1.722 3.483 1.991 1.00 0.00 13 PRO A C 4
ATOM 400 O O . PRO A 1 13 ? 2.460 2.507 1.942 1.00 0.00 13 PRO A O 4
ATOM 404 N N . GLY A 1 14 ? 0.968 3.894 2.919 1.00 0.00 14 GLY A N 4
ATOM 405 C CA . GLY A 1 14 ? 0.555 3.021 4.107 1.00 0.00 14 GLY A CA 4
ATOM 406 C C . GLY A 1 14 ? -0.500 1.861 3.983 1.00 0.00 14 GLY A C 4
ATOM 407 O O . GLY A 1 14 ? -0.882 1.069 4.846 1.00 0.00 14 GLY A O 4
ATOM 408 N N . VAL A 1 15 ? -0.973 1.962 2.806 1.00 0.00 15 VAL A N 4
ATOM 409 C CA . VAL A 1 15 ? -2.123 1.324 2.159 1.00 0.00 15 VAL A CA 4
ATOM 410 C C . VAL A 1 15 ? -1.854 0.322 1.093 1.00 0.00 15 VAL A C 4
ATOM 411 O O . VAL A 1 15 ? -2.444 -0.703 0.920 1.00 0.00 15 VAL A O 4
ATOM 412 N N . ALA A 1 16 ? -1.153 0.891 0.160 1.00 0.00 16 ALA A N 4
ATOM 413 C CA . ALA A 1 16 ? -0.039 0.173 -0.504 1.00 0.00 16 ALA A CA 4
ATOM 414 C C . ALA A 1 16 ? 0.674 -0.899 0.301 1.00 0.00 16 ALA A C 4
ATOM 415 O O . ALA A 1 16 ? 1.022 -1.992 -0.131 1.00 0.00 16 ALA A O 4
ATOM 416 N N . ALA A 1 17 ? 0.807 -0.448 1.540 1.00 0.00 17 ALA A N 4
ATOM 417 C CA . ALA A 1 17 ? 1.535 -1.089 2.585 1.00 0.00 17 ALA A CA 4
ATOM 418 C C . ALA A 1 17 ? 0.990 -2.343 3.273 1.00 0.00 17 ALA A C 4
ATOM 419 O O . ALA A 1 17 ? 1.663 -3.368 3.360 1.00 0.00 17 ALA A O 4
ATOM 420 N N . ALA A 1 18 ? -0.311 -2.258 3.501 1.00 0.00 18 ALA A N 4
ATOM 421 C CA . ALA A 1 18 ? -1.235 -3.410 3.406 1.00 0.00 18 ALA A CA 4
ATOM 422 C C . ALA A 1 18 ? -0.964 -4.457 2.263 1.00 0.00 18 ALA A C 4
ATOM 423 O O . ALA A 1 18 ? -0.780 -5.646 2.523 1.00 0.00 18 ALA A O 4
ATOM 424 N N . GLN A 1 19 ? -0.969 -3.989 0.998 1.00 0.00 19 GLN A N 4
ATOM 425 C CA . GLN A 1 19 ? -1.418 -4.796 -0.167 1.00 0.00 19 GLN A CA 4
ATOM 426 C C . GLN A 1 19 ? -0.368 -5.843 -0.633 1.00 0.00 19 GLN A C 4
ATOM 427 O O . GLN A 1 19 ? -0.571 -7.028 -0.864 1.00 0.00 19 GLN A O 4
ATOM 428 N N . ALA A 1 20 ? 0.785 -5.250 -0.814 1.00 0.00 20 ALA A N 4
ATOM 429 C CA . ALA A 1 20 ? 2.102 -5.776 -0.814 1.00 0.00 20 ALA A CA 4
ATOM 430 C C . ALA A 1 20 ? 2.480 -6.807 0.327 1.00 0.00 20 ALA A C 4
ATOM 431 O O . ALA A 1 20 ? 3.098 -7.864 0.127 1.00 0.00 20 ALA A O 4
ATOM 432 N N . LEU A 1 21 ? 2.032 -6.519 1.559 1.00 0.00 21 LEU A N 4
ATOM 433 C CA . LEU A 1 21 ? 2.208 -7.452 2.721 1.00 0.00 21 LEU A CA 4
ATOM 434 C C . LEU A 1 21 ? 1.150 -8.520 3.108 1.00 0.00 21 LEU A C 4
ATOM 435 O O . LEU A 1 21 ? 1.340 -9.358 3.994 1.00 0.00 21 LEU A O 4
ATOM 436 N N . ARG A 1 22 ? 0.077 -8.510 2.378 1.00 0.00 22 ARG A N 4
ATOM 437 C CA . ARG A 1 22 ? -0.918 -9.696 2.358 1.00 0.00 22 ARG A CA 4
ATOM 438 C C . ARG A 1 22 ? -0.974 -10.804 1.321 1.00 0.00 22 ARG A C 4
ATOM 439 O O . ARG A 1 22 ? -1.718 -11.770 1.299 1.00 0.00 22 ARG A O 4
ATOM 440 N N . GLU A 1 23 ? -0.111 -10.464 0.510 1.00 0.00 23 GLU A N 4
ATOM 441 C CA . GLU A 1 23 ? 0.274 -10.984 -0.758 1.00 0.00 23 GLU A CA 4
ATOM 442 C C . GLU A 1 23 ? 1.325 -12.041 -1.028 1.00 0.00 23 GLU A C 4
ATOM 443 O O . GLU A 1 23 ? 1.166 -13.089 -1.642 1.00 0.00 23 GLU A O 4
ATOM 444 N N . ILE A 1 24 ? 2.228 -11.611 -0.212 1.00 0.00 24 ILE A N 4
ATOM 445 C CA . ILE A 1 24 ? 2.614 -12.307 1.030 1.00 0.00 24 ILE A CA 4
ATOM 446 C C . ILE A 1 24 ? 1.613 -13.177 1.746 1.00 0.00 24 ILE A C 4
ATOM 447 O O . ILE A 1 24 ? 1.568 -14.356 1.425 1.00 0.00 24 ILE A O 4
ATOM 448 N N . GLU A 1 25 ? 0.769 -12.852 2.635 1.00 0.00 25 GLU A N 4
ATOM 449 C CA . GLU A 1 25 ? -0.023 -13.949 3.357 1.00 0.00 25 GLU A CA 4
ATOM 450 C C . GLU A 1 25 ? -1.193 -14.684 2.638 1.00 0.00 25 GLU A C 4
ATOM 451 O O . GLU A 1 25 ? -2.068 -15.369 3.169 1.00 0.00 25 GLU A O 4
ATOM 452 N N . ARG A 1 26 ? -1.069 -14.426 1.377 1.00 0.00 26 ARG A N 4
ATOM 453 C CA . ARG A 1 26 ? -1.810 -15.122 0.271 1.00 0.00 26 ARG A CA 4
ATOM 454 C C . ARG A 1 26 ? -1.059 -16.344 -0.358 1.00 0.00 26 ARG A C 4
ATOM 455 O O . ARG A 1 26 ? -1.544 -17.475 -0.301 1.00 0.00 26 ARG A O 4
ATOM 456 N N . LEU A 1 27 ? 0.128 -16.093 -0.941 1.00 0.00 27 LEU A N 4
ATOM 457 C CA . LEU A 1 27 ? 1.139 -17.138 -1.351 1.00 0.00 27 LEU A CA 4
ATOM 458 C C . LEU A 1 27 ? 1.489 -18.218 -0.311 1.00 0.00 27 LEU A C 4
ATOM 459 O O . LEU A 1 27 ? 1.527 -19.420 -0.584 1.00 0.00 27 LEU A O 4
ATOM 460 N N . ALA A 1 28 ? 1.654 -17.704 0.898 1.00 0.00 28 ALA A N 4
ATOM 461 C CA . ALA A 1 28 ? 1.517 -18.542 2.128 1.00 0.00 28 ALA A CA 4
ATOM 462 C C . ALA A 1 28 ? 0.041 -18.928 2.442 1.00 0.00 28 ALA A C 4
ATOM 463 O O . ALA A 1 28 ? -0.385 -20.081 2.421 1.00 0.00 28 ALA A O 4
ATOM 465 N N . GLY A 1 1 ? -8.488 17.067 3.040 1.00 0.00 1 GLY A N 5
ATOM 466 C CA . GLY A 1 1 ? -8.166 18.171 2.140 1.00 0.00 1 GLY A CA 5
ATOM 467 C C . GLY A 1 1 ? -6.975 17.887 1.172 1.00 0.00 1 GLY A C 5
ATOM 468 O O . GLY A 1 1 ? -6.617 16.777 0.695 1.00 0.00 1 GLY A O 5
ATOM 469 N N . PRO A 1 2 ? -6.099 18.895 1.010 1.00 0.00 2 PRO A N 5
ATOM 470 C CA . PRO A 1 2 ? -4.848 18.604 0.307 1.00 0.00 2 PRO A CA 5
ATOM 471 C C . PRO A 1 2 ? -3.985 17.583 0.776 1.00 0.00 2 PRO A C 5
ATOM 472 O O . PRO A 1 2 ? -2.955 17.559 0.128 1.00 0.00 2 PRO A O 5
ATOM 473 N N . THR A 1 3 ? -3.763 17.570 2.013 1.00 0.00 3 THR A N 5
ATOM 474 C CA . THR A 1 3 ? -3.353 16.367 2.631 1.00 0.00 3 THR A CA 5
ATOM 475 C C . THR A 1 3 ? -4.421 15.642 3.370 1.00 0.00 3 THR A C 5
ATOM 476 O O . THR A 1 3 ? -4.101 14.729 4.057 1.00 0.00 3 THR A O 5
ATOM 477 N N . ALA A 1 4 ? -5.445 15.486 2.636 1.00 0.00 4 ALA A N 5
ATOM 478 C CA . ALA A 1 4 ? -5.796 14.089 2.148 1.00 0.00 4 ALA A CA 5
ATOM 479 C C . ALA A 1 4 ? -4.863 13.237 1.364 1.00 0.00 4 ALA A C 5
ATOM 480 O O . ALA A 1 4 ? -5.048 12.035 1.265 1.00 0.00 4 ALA A O 5
ATOM 481 N N . ARG A 1 5 ? -4.070 13.999 0.706 1.00 0.00 5 ARG A N 5
ATOM 482 C CA . ARG A 1 5 ? -3.511 13.736 -0.632 1.00 0.00 5 ARG A CA 5
ATOM 483 C C . ARG A 1 5 ? -2.125 13.223 -0.884 1.00 0.00 5 ARG A C 5
ATOM 484 O O . ARG A 1 5 ? -1.817 12.264 -1.565 1.00 0.00 5 ARG A O 5
ATOM 485 N N . ILE A 1 6 ? -1.336 14.061 -0.313 1.00 0.00 6 ILE A N 5
ATOM 486 C CA . ILE A 1 6 ? -0.314 13.729 0.642 1.00 0.00 6 ILE A CA 5
ATOM 487 C C . ILE A 1 6 ? -0.746 12.692 1.538 1.00 0.00 6 ILE A C 5
ATOM 488 O O . ILE A 1 6 ? 0.121 11.965 1.780 1.00 0.00 6 ILE A O 5
ATOM 489 N N . PHE A 1 7 ? -1.844 12.599 2.126 1.00 0.00 7 PHE A N 5
ATOM 490 C CA . PHE A 1 7 ? -2.061 11.496 3.184 1.00 0.00 7 PHE A CA 5
ATOM 491 C C . PHE A 1 7 ? -1.932 10.157 2.650 1.00 0.00 7 PHE A C 5
ATOM 492 O O . PHE A 1 7 ? -1.302 9.211 2.768 1.00 0.00 7 PHE A O 5
ATOM 493 N N . ALA A 1 8 ? -2.812 10.131 1.805 1.00 0.00 8 ALA A N 5
ATOM 494 C CA . ALA A 1 8 ? -3.097 9.417 0.653 1.00 0.00 8 ALA A CA 5
ATOM 495 C C . ALA A 1 8 ? -1.750 9.179 -0.025 1.00 0.00 8 ALA A C 5
ATOM 496 O O . ALA A 1 8 ? -1.462 8.064 -0.446 1.00 0.00 8 ALA A O 5
ATOM 497 N N . SER A 1 9 ? -0.829 10.171 0.046 1.00 0.00 9 SER A N 5
ATOM 498 C CA . SER A 1 9 ? 0.605 9.804 0.016 1.00 0.00 9 SER A CA 5
ATOM 499 C C . SER A 1 9 ? 1.573 9.495 1.023 1.00 0.00 9 SER A C 5
ATOM 500 O O . SER A 1 9 ? 2.552 8.771 0.871 1.00 0.00 9 SER A O 5
ATOM 501 N N . ILE A 1 10 ? 1.121 9.813 2.155 1.00 0.00 10 ILE A N 5
ATOM 502 C CA . ILE A 1 10 ? 1.789 9.541 3.490 1.00 0.00 10 ILE A CA 5
ATOM 503 C C . ILE A 1 10 ? 1.797 8.024 3.750 1.00 0.00 10 ILE A C 5
ATOM 504 O O . ILE A 1 10 ? 2.652 7.368 4.348 1.00 0.00 10 ILE A O 5
ATOM 505 N N . LEU A 1 11 ? 0.520 7.793 3.679 1.00 0.00 11 LEU A N 5
ATOM 506 C CA . LEU A 1 11 ? -0.304 6.730 4.237 1.00 0.00 11 LEU A CA 5
ATOM 507 C C . LEU A 1 11 ? -0.926 5.795 3.428 1.00 0.00 11 LEU A C 5
ATOM 508 O O . LEU A 1 11 ? -1.290 4.736 3.921 1.00 0.00 11 LEU A O 5
ATOM 509 N N . ALA A 1 12 ? -1.186 6.242 2.272 1.00 0.00 12 ALA A N 5
ATOM 510 C CA . ALA A 1 12 ? -1.394 5.198 1.290 1.00 0.00 12 ALA A CA 5
ATOM 511 C C . ALA A 1 12 ? -0.275 4.869 0.333 1.00 0.00 12 ALA A C 5
ATOM 512 O O . ALA A 1 12 ? -0.522 4.242 -0.691 1.00 0.00 12 ALA A O 5
ATOM 513 N N . PRO A 1 13 ? 0.946 5.260 0.700 1.00 0.00 13 PRO A N 5
ATOM 514 C CA . PRO A 1 13 ? 2.065 4.451 1.342 1.00 0.00 13 PRO A CA 5
ATOM 515 C C . PRO A 1 13 ? 2.118 3.593 2.546 1.00 0.00 13 PRO A C 5
ATOM 516 O O . PRO A 1 13 ? 2.845 2.625 2.606 1.00 0.00 13 PRO A O 5
ATOM 520 N N . GLY A 1 14 ? 1.352 3.959 3.436 1.00 0.00 14 GLY A N 5
ATOM 521 C CA . GLY A 1 14 ? 1.089 2.993 4.622 1.00 0.00 14 GLY A CA 5
ATOM 522 C C . GLY A 1 14 ? 0.473 1.546 4.420 1.00 0.00 14 GLY A C 5
ATOM 523 O O . GLY A 1 14 ? 0.467 0.590 5.191 1.00 0.00 14 GLY A O 5
ATOM 524 N N . VAL A 1 15 ? -0.179 1.696 3.329 1.00 0.00 15 VAL A N 5
ATOM 525 C CA . VAL A 1 15 ? -1.243 0.959 2.631 1.00 0.00 15 VAL A CA 5
ATOM 526 C C . VAL A 1 15 ? -0.780 0.245 1.439 1.00 0.00 15 VAL A C 5
ATOM 527 O O . VAL A 1 15 ? -0.758 -0.948 1.289 1.00 0.00 15 VAL A O 5
ATOM 528 N N . ALA A 1 16 ? -0.461 1.034 0.487 1.00 0.00 16 ALA A N 5
ATOM 529 C CA . ALA A 1 16 ? 0.540 0.624 -0.541 1.00 0.00 16 ALA A CA 5
ATOM 530 C C . ALA A 1 16 ? 1.612 -0.392 -0.184 1.00 0.00 16 ALA A C 5
ATOM 531 O O . ALA A 1 16 ? 1.997 -1.286 -0.939 1.00 0.00 16 ALA A O 5
ATOM 532 N N . ALA A 1 17 ? 1.912 -0.229 1.099 1.00 0.00 17 ALA A N 5
ATOM 533 C CA . ALA A 1 17 ? 2.708 -1.157 1.904 1.00 0.00 17 ALA A CA 5
ATOM 534 C C . ALA A 1 17 ? 2.120 -2.374 2.603 1.00 0.00 17 ALA A C 5
ATOM 535 O O . ALA A 1 17 ? 2.645 -3.482 2.468 1.00 0.00 17 ALA A O 5
ATOM 536 N N . ALA A 1 18 ? 1.010 -2.166 3.261 1.00 0.00 18 ALA A N 5
ATOM 537 C CA . ALA A 1 18 ? -0.010 -3.260 3.449 1.00 0.00 18 ALA A CA 5
ATOM 538 C C . ALA A 1 18 ? -0.212 -4.188 2.181 1.00 0.00 18 ALA A C 5
ATOM 539 O O . ALA A 1 18 ? 0.035 -5.394 2.181 1.00 0.00 18 ALA A O 5
ATOM 540 N N . GLN A 1 19 ? -0.576 -3.564 1.058 1.00 0.00 19 GLN A N 5
ATOM 541 C CA . GLN A 1 19 ? -1.553 -4.109 0.097 1.00 0.00 19 GLN A CA 5
ATOM 542 C C . GLN A 1 19 ? -0.838 -5.126 -0.834 1.00 0.00 19 GLN A C 5
ATOM 543 O O . GLN A 1 19 ? -1.207 -6.294 -0.971 1.00 0.00 19 GLN A O 5
ATOM 544 N N . ALA A 1 20 ? 0.217 -4.599 -1.460 1.00 0.00 20 ALA A N 5
ATOM 545 C CA . ALA A 1 20 ? 1.283 -5.315 -2.086 1.00 0.00 20 ALA A CA 5
ATOM 546 C C . ALA A 1 20 ? 1.918 -6.455 -1.219 1.00 0.00 20 ALA A C 5
ATOM 547 O O . ALA A 1 20 ? 1.923 -7.617 -1.579 1.00 0.00 20 ALA A O 5
ATOM 548 N N . LEU A 1 21 ? 2.426 -6.214 -0.007 1.00 0.00 21 LEU A N 5
ATOM 549 C CA . LEU A 1 21 ? 3.069 -7.347 0.800 1.00 0.00 21 LEU A CA 5
ATOM 550 C C . LEU A 1 21 ? 2.175 -8.198 1.776 1.00 0.00 21 LEU A C 5
ATOM 551 O O . LEU A 1 21 ? 2.556 -9.088 2.539 1.00 0.00 21 LEU A O 5
ATOM 552 N N . ARG A 1 22 ? 0.935 -7.982 1.552 1.00 0.00 22 ARG A N 5
ATOM 553 C CA . ARG A 1 22 ? -0.216 -8.890 1.912 1.00 0.00 22 ARG A CA 5
ATOM 554 C C . ARG A 1 22 ? -0.651 -9.926 1.032 1.00 0.00 22 ARG A C 5
ATOM 555 O O . ARG A 1 22 ? -1.289 -10.909 1.354 1.00 0.00 22 ARG A O 5
ATOM 556 N N . GLU A 1 23 ? -0.476 -9.548 -0.150 1.00 0.00 23 GLU A N 5
ATOM 557 C CA . GLU A 1 23 ? -0.704 -10.386 -1.298 1.00 0.00 23 GLU A CA 5
ATOM 558 C C . GLU A 1 23 ? -0.185 -11.784 -1.168 1.00 0.00 23 GLU A C 5
ATOM 559 O O . GLU A 1 23 ? -0.867 -12.684 -0.732 1.00 0.00 23 GLU A O 5
ATOM 560 N N . ILE A 1 24 ? 1.046 -11.598 -0.971 1.00 0.00 24 ILE A N 5
ATOM 561 C CA . ILE A 1 24 ? 2.004 -12.359 -0.204 1.00 0.00 24 ILE A CA 5
ATOM 562 C C . ILE A 1 24 ? 1.714 -13.065 1.099 1.00 0.00 24 ILE A C 5
ATOM 563 O O . ILE A 1 24 ? 2.042 -14.246 1.253 1.00 0.00 24 ILE A O 5
ATOM 564 N N . GLU A 1 25 ? 1.064 -12.444 2.008 1.00 0.00 25 GLU A N 5
ATOM 565 C CA . GLU A 1 25 ? 0.419 -13.182 3.144 1.00 0.00 25 GLU A CA 5
ATOM 566 C C . GLU A 1 25 ? -0.799 -14.017 2.952 1.00 0.00 25 GLU A C 5
ATOM 567 O O . GLU A 1 25 ? -1.334 -14.580 3.910 1.00 0.00 25 GLU A O 5
ATOM 568 N N . ARG A 1 26 ? -1.348 -13.765 1.817 1.00 0.00 26 ARG A N 5
ATOM 569 C CA . ARG A 1 26 ? -2.796 -14.159 1.640 1.00 0.00 26 ARG A CA 5
ATOM 570 C C . ARG A 1 26 ? -2.845 -15.623 1.052 1.00 0.00 26 ARG A C 5
ATOM 571 O O . ARG A 1 26 ? -3.306 -16.579 1.674 1.00 0.00 26 ARG A O 5
ATOM 572 N N . LEU A 1 27 ? -2.270 -15.737 -0.138 1.00 0.00 27 LEU A N 5
ATOM 573 C CA . LEU A 1 27 ? -1.711 -16.960 -0.792 1.00 0.00 27 LEU A CA 5
ATOM 574 C C . LEU A 1 27 ? -0.749 -17.827 0.006 1.00 0.00 27 LEU A C 5
ATOM 575 O O . LEU A 1 27 ? -0.863 -19.056 -0.026 1.00 0.00 27 LEU A O 5
ATOM 576 N N . ALA A 1 28 ? 0.176 -17.176 0.724 1.00 0.00 28 ALA A N 5
ATOM 577 C CA . ALA A 1 28 ? 0.849 -17.931 1.836 1.00 0.00 28 ALA A CA 5
ATOM 578 C C . ALA A 1 28 ? -0.161 -18.194 2.999 1.00 0.00 28 ALA A C 5
ATOM 579 O O . ALA A 1 28 ? -0.396 -19.304 3.471 1.00 0.00 28 ALA A O 5
ATOM 581 N N . GLY A 1 1 ? -6.845 19.257 3.632 1.00 0.00 1 GLY A N 6
ATOM 582 C CA . GLY A 1 1 ? -6.775 19.424 2.157 1.00 0.00 1 GLY A CA 6
ATOM 583 C C . GLY A 1 1 ? -5.707 18.603 1.367 1.00 0.00 1 GLY A C 6
ATOM 584 O O . GLY A 1 1 ? -5.954 17.477 0.928 1.00 0.00 1 GLY A O 6
ATOM 585 N N . PRO A 1 2 ? -4.475 19.134 1.121 1.00 0.00 2 PRO A N 6
ATOM 586 C CA . PRO A 1 2 ? -3.390 18.490 0.332 1.00 0.00 2 PRO A CA 6
ATOM 587 C C . PRO A 1 2 ? -2.219 17.667 1.060 1.00 0.00 2 PRO A C 6
ATOM 588 O O . PRO A 1 2 ? -1.179 17.281 0.573 1.00 0.00 2 PRO A O 6
ATOM 589 N N . THR A 1 3 ? -2.371 17.838 2.301 1.00 0.00 3 THR A N 6
ATOM 590 C CA . THR A 1 3 ? -2.650 16.923 3.401 1.00 0.00 3 THR A CA 6
ATOM 591 C C . THR A 1 3 ? -3.544 15.648 3.142 1.00 0.00 3 THR A C 6
ATOM 592 O O . THR A 1 3 ? -3.106 14.711 3.640 1.00 0.00 3 THR A O 6
ATOM 593 N N . ALA A 1 4 ? -4.876 15.735 2.861 1.00 0.00 4 ALA A N 6
ATOM 594 C CA . ALA A 1 4 ? -5.841 14.618 2.580 1.00 0.00 4 ALA A CA 6
ATOM 595 C C . ALA A 1 4 ? -5.510 13.689 1.380 1.00 0.00 4 ALA A C 6
ATOM 596 O O . ALA A 1 4 ? -5.885 12.532 1.209 1.00 0.00 4 ALA A O 6
ATOM 597 N N . ARG A 1 5 ? -4.713 14.403 0.649 1.00 0.00 5 ARG A N 6
ATOM 598 C CA . ARG A 1 5 ? -3.931 14.201 -0.544 1.00 0.00 5 ARG A CA 6
ATOM 599 C C . ARG A 1 5 ? -2.490 13.824 -0.591 1.00 0.00 5 ARG A C 6
ATOM 600 O O . ARG A 1 5 ? -2.082 12.935 -1.330 1.00 0.00 5 ARG A O 6
ATOM 601 N N . ILE A 1 6 ? -1.808 14.539 0.344 1.00 0.00 6 ILE A N 6
ATOM 602 C CA . ILE A 1 6 ? -0.827 13.901 1.159 1.00 0.00 6 ILE A CA 6
ATOM 603 C C . ILE A 1 6 ? -1.442 12.636 1.630 1.00 0.00 6 ILE A C 6
ATOM 604 O O . ILE A 1 6 ? -0.700 11.703 1.653 1.00 0.00 6 ILE A O 6
ATOM 605 N N . PHE A 1 7 ? -2.625 12.708 2.194 1.00 0.00 7 PHE A N 6
ATOM 606 C CA . PHE A 1 7 ? -3.033 11.567 3.178 1.00 0.00 7 PHE A CA 6
ATOM 607 C C . PHE A 1 7 ? -2.737 10.279 2.684 1.00 0.00 7 PHE A C 6
ATOM 608 O O . PHE A 1 7 ? -1.925 9.649 3.178 1.00 0.00 7 PHE A O 6
ATOM 609 N N . ALA A 1 8 ? -3.503 10.239 1.678 1.00 0.00 8 ALA A N 6
ATOM 610 C CA . ALA A 1 8 ? -3.946 9.702 0.495 1.00 0.00 8 ALA A CA 6
ATOM 611 C C . ALA A 1 8 ? -2.631 9.345 -0.139 1.00 0.00 8 ALA A C 6
ATOM 612 O O . ALA A 1 8 ? -2.577 8.304 -0.757 1.00 0.00 8 ALA A O 6
ATOM 613 N N . SER A 1 9 ? -1.621 10.235 -0.166 1.00 0.00 9 SER A N 6
ATOM 614 C CA . SER A 1 9 ? -0.197 9.728 -0.220 1.00 0.00 9 SER A CA 6
ATOM 615 C C . SER A 1 9 ? 0.825 9.404 0.860 1.00 0.00 9 SER A C 6
ATOM 616 O O . SER A 1 9 ? 1.874 8.808 0.702 1.00 0.00 9 SER A O 6
ATOM 617 N N . ILE A 1 10 ? 0.208 9.249 1.919 1.00 0.00 10 ILE A N 6
ATOM 618 C CA . ILE A 1 10 ? 0.790 8.972 3.238 1.00 0.00 10 ILE A CA 6
ATOM 619 C C . ILE A 1 10 ? 0.306 7.410 3.407 1.00 0.00 10 ILE A C 6
ATOM 620 O O . ILE A 1 10 ? 0.967 6.518 3.942 1.00 0.00 10 ILE A O 6
ATOM 621 N N . LEU A 1 11 ? -0.960 7.288 3.158 1.00 0.00 11 LEU A N 6
ATOM 622 C CA . LEU A 1 11 ? -1.948 6.273 3.163 1.00 0.00 11 LEU A CA 6
ATOM 623 C C . LEU A 1 11 ? -1.965 5.161 2.378 1.00 0.00 11 LEU A C 6
ATOM 624 O O . LEU A 1 11 ? -2.314 4.081 2.823 1.00 0.00 11 LEU A O 6
ATOM 625 N N . ALA A 1 12 ? -1.838 5.647 1.236 1.00 0.00 12 ALA A N 6
ATOM 626 C CA . ALA A 1 12 ? -1.864 4.837 0.110 1.00 0.00 12 ALA A CA 6
ATOM 627 C C . ALA A 1 12 ? -0.424 4.432 -0.382 1.00 0.00 12 ALA A C 6
ATOM 628 O O . ALA A 1 12 ? -0.257 3.479 -1.133 1.00 0.00 12 ALA A O 6
ATOM 629 N N . PRO A 1 13 ? 0.606 5.133 0.098 1.00 0.00 13 PRO A N 6
ATOM 630 C CA . PRO A 1 13 ? 1.761 4.549 0.865 1.00 0.00 13 PRO A CA 6
ATOM 631 C C . PRO A 1 13 ? 1.729 3.706 2.104 1.00 0.00 13 PRO A C 6
ATOM 632 O O . PRO A 1 13 ? 2.552 2.831 2.336 1.00 0.00 13 PRO A O 6
ATOM 636 N N . GLY A 1 14 ? 0.666 3.946 2.709 1.00 0.00 14 GLY A N 6
ATOM 637 C CA . GLY A 1 14 ? 0.141 3.024 3.816 1.00 0.00 14 GLY A CA 6
ATOM 638 C C . GLY A 1 14 ? -0.739 1.766 3.496 1.00 0.00 14 GLY A C 6
ATOM 639 O O . GLY A 1 14 ? -1.159 0.941 4.304 1.00 0.00 14 GLY A O 6
ATOM 640 N N . VAL A 1 15 ? -0.882 1.737 2.206 1.00 0.00 15 VAL A N 6
ATOM 641 C CA . VAL A 1 15 ? -1.510 0.787 1.294 1.00 0.00 15 VAL A CA 6
ATOM 642 C C . VAL A 1 15 ? -0.552 -0.070 0.547 1.00 0.00 15 VAL A C 6
ATOM 643 O O . VAL A 1 15 ? -0.479 -1.276 0.627 1.00 0.00 15 VAL A O 6
ATOM 644 N N . ALA A 1 16 ? 0.113 0.628 -0.320 1.00 0.00 16 ALA A N 6
ATOM 645 C CA . ALA A 1 16 ? 1.427 0.231 -0.830 1.00 0.00 16 ALA A CA 6
ATOM 646 C C . ALA A 1 16 ? 2.275 -0.692 0.027 1.00 0.00 16 ALA A C 6
ATOM 647 O O . ALA A 1 16 ? 2.693 -1.794 -0.334 1.00 0.00 16 ALA A O 6
ATOM 648 N N . ALA A 1 17 ? 2.141 -0.263 1.270 1.00 0.00 17 ALA A N 6
ATOM 649 C CA . ALA A 1 17 ? 2.396 -1.080 2.440 1.00 0.00 17 ALA A CA 6
ATOM 650 C C . ALA A 1 17 ? 1.614 -2.387 2.691 1.00 0.00 17 ALA A C 6
ATOM 651 O O . ALA A 1 17 ? 2.062 -3.488 2.363 1.00 0.00 17 ALA A O 6
ATOM 652 N N . ALA A 1 18 ? 0.444 -2.192 3.230 1.00 0.00 18 ALA A N 6
ATOM 653 C CA . ALA A 1 18 ? -0.619 -3.223 3.426 1.00 0.00 18 ALA A CA 6
ATOM 654 C C . ALA A 1 18 ? -0.777 -4.321 2.299 1.00 0.00 18 ALA A C 6
ATOM 655 O O . ALA A 1 18 ? -0.500 -5.509 2.457 1.00 0.00 18 ALA A O 6
ATOM 656 N N . GLN A 1 19 ? -1.067 -3.803 1.114 1.00 0.00 19 GLN A N 6
ATOM 657 C CA . GLN A 1 19 ? -1.518 -4.490 -0.112 1.00 0.00 19 GLN A CA 6
ATOM 658 C C . GLN A 1 19 ? -0.513 -5.555 -0.590 1.00 0.00 19 GLN A C 6
ATOM 659 O O . GLN A 1 19 ? -0.849 -6.727 -0.728 1.00 0.00 19 GLN A O 6
ATOM 660 N N . ALA A 1 20 ? 0.716 -5.090 -0.827 1.00 0.00 20 ALA A N 6
ATOM 661 C CA . ALA A 1 20 ? 1.841 -5.811 -1.349 1.00 0.00 20 ALA A CA 6
ATOM 662 C C . ALA A 1 20 ? 2.495 -6.856 -0.370 1.00 0.00 20 ALA A C 6
ATOM 663 O O . ALA A 1 20 ? 2.928 -7.961 -0.727 1.00 0.00 20 ALA A O 6
ATOM 664 N N . LEU A 1 21 ? 2.540 -6.526 0.930 1.00 0.00 21 LEU A N 6
ATOM 665 C CA . LEU A 1 21 ? 3.012 -7.523 1.956 1.00 0.00 21 LEU A CA 6
ATOM 666 C C . LEU A 1 21 ? 1.952 -8.524 2.539 1.00 0.00 21 LEU A C 6
ATOM 667 O O . LEU A 1 21 ? 2.238 -9.412 3.335 1.00 0.00 21 LEU A O 6
ATOM 668 N N . ARG A 1 22 ? 0.738 -8.396 2.095 1.00 0.00 22 ARG A N 6
ATOM 669 C CA . ARG A 1 22 ? -0.473 -9.303 2.449 1.00 0.00 22 ARG A CA 6
ATOM 670 C C . ARG A 1 22 ? -1.080 -10.358 1.536 1.00 0.00 22 ARG A C 6
ATOM 671 O O . ARG A 1 22 ? -1.787 -11.306 1.844 1.00 0.00 22 ARG A O 6
ATOM 672 N N . GLU A 1 23 ? -0.801 -9.927 0.387 1.00 0.00 23 GLU A N 6
ATOM 673 C CA . GLU A 1 23 ? -0.501 -10.619 -0.823 1.00 0.00 23 GLU A CA 6
ATOM 674 C C . GLU A 1 23 ? 0.241 -11.868 -0.746 1.00 0.00 23 GLU A C 6
ATOM 675 O O . GLU A 1 23 ? -0.299 -12.914 -0.493 1.00 0.00 23 GLU A O 6
ATOM 676 N N . ILE A 1 24 ? 1.381 -11.553 -0.386 1.00 0.00 24 ILE A N 6
ATOM 677 C CA . ILE A 1 24 ? 2.292 -12.339 0.410 1.00 0.00 24 ILE A CA 6
ATOM 678 C C . ILE A 1 24 ? 1.828 -13.254 1.503 1.00 0.00 24 ILE A C 6
ATOM 679 O O . ILE A 1 24 ? 2.292 -14.398 1.575 1.00 0.00 24 ILE A O 6
ATOM 680 N N . GLU A 1 25 ? 0.889 -12.819 2.248 1.00 0.00 25 GLU A N 6
ATOM 681 C CA . GLU A 1 25 ? 0.181 -13.693 3.244 1.00 0.00 25 GLU A CA 6
ATOM 682 C C . GLU A 1 25 ? -1.130 -14.397 2.879 1.00 0.00 25 GLU A C 6
ATOM 683 O O . GLU A 1 25 ? -1.826 -15.050 3.660 1.00 0.00 25 GLU A O 6
ATOM 684 N N . ARG A 1 26 ? -1.405 -14.137 1.658 1.00 0.00 26 ARG A N 6
ATOM 685 C CA . ARG A 1 26 ? -2.490 -14.832 0.866 1.00 0.00 26 ARG A CA 6
ATOM 686 C C . ARG A 1 26 ? -1.984 -16.131 0.065 1.00 0.00 26 ARG A C 6
ATOM 687 O O . ARG A 1 26 ? -2.737 -17.056 -0.237 1.00 0.00 26 ARG A O 6
ATOM 688 N N . LEU A 1 27 ? -0.674 -16.134 -0.239 1.00 0.00 27 LEU A N 6
ATOM 689 C CA . LEU A 1 27 ? 0.160 -17.114 -1.024 1.00 0.00 27 LEU A CA 6
ATOM 690 C C . LEU A 1 27 ? 0.872 -18.091 -0.068 1.00 0.00 27 LEU A C 6
ATOM 691 O O . LEU A 1 27 ? 0.620 -19.297 -0.041 1.00 0.00 27 LEU A O 6
ATOM 692 N N . ALA A 1 28 ? 1.680 -17.452 0.806 1.00 0.00 28 ALA A N 6
ATOM 693 C CA . ALA A 1 28 ? 1.758 -17.948 2.216 1.00 0.00 28 ALA A CA 6
ATOM 694 C C . ALA A 1 28 ? 0.510 -17.583 3.098 1.00 0.00 28 ALA A C 6
ATOM 695 O O . ALA A 1 28 ? 0.549 -17.516 4.326 1.00 0.00 28 ALA A O 6
ATOM 697 N N . GLY A 1 1 ? -8.221 18.668 2.718 1.00 0.00 1 GLY A N 7
ATOM 698 C CA . GLY A 1 1 ? -7.813 18.843 1.308 1.00 0.00 1 GLY A CA 7
ATOM 699 C C . GLY A 1 1 ? -6.416 18.273 0.877 1.00 0.00 1 GLY A C 7
ATOM 700 O O . GLY A 1 1 ? -6.269 17.096 0.484 1.00 0.00 1 GLY A O 7
ATOM 701 N N . PRO A 1 2 ? -5.323 19.093 0.916 1.00 0.00 2 PRO A N 7
ATOM 702 C CA . PRO A 1 2 ? -4.050 18.749 0.218 1.00 0.00 2 PRO A CA 7
ATOM 703 C C . PRO A 1 2 ? -2.657 18.585 0.903 1.00 0.00 2 PRO A C 7
ATOM 704 O O . PRO A 1 2 ? -1.774 17.973 0.300 1.00 0.00 2 PRO A O 7
ATOM 705 N N . THR A 1 3 ? -2.842 18.489 2.181 1.00 0.00 3 THR A N 7
ATOM 706 C CA . THR A 1 3 ? -2.551 17.296 2.921 1.00 0.00 3 THR A CA 7
ATOM 707 C C . THR A 1 3 ? -3.313 16.147 2.296 1.00 0.00 3 THR A C 7
ATOM 708 O O . THR A 1 3 ? -2.649 15.174 2.340 1.00 0.00 3 THR A O 7
ATOM 709 N N . ALA A 1 4 ? -4.675 16.074 2.350 1.00 0.00 4 ALA A N 7
ATOM 710 C CA . ALA A 1 4 ? -5.474 14.725 2.420 1.00 0.00 4 ALA A CA 7
ATOM 711 C C . ALA A 1 4 ? -5.164 13.583 1.316 1.00 0.00 4 ALA A C 7
ATOM 712 O O . ALA A 1 4 ? -5.559 12.422 1.220 1.00 0.00 4 ALA A O 7
ATOM 713 N N . ARG A 1 5 ? -4.283 14.167 0.613 1.00 0.00 5 ARG A N 7
ATOM 714 C CA . ARG A 1 5 ? -3.481 14.000 -0.562 1.00 0.00 5 ARG A CA 7
ATOM 715 C C . ARG A 1 5 ? -2.062 13.429 -0.534 1.00 0.00 5 ARG A C 7
ATOM 716 O O . ARG A 1 5 ? -1.751 12.588 -1.360 1.00 0.00 5 ARG A O 7
ATOM 717 N N . ILE A 1 6 ? -1.198 14.082 0.273 1.00 0.00 6 ILE A N 7
ATOM 718 C CA . ILE A 1 6 ? -0.360 13.562 1.360 1.00 0.00 6 ILE A CA 7
ATOM 719 C C . ILE A 1 6 ? -1.094 12.577 2.102 1.00 0.00 6 ILE A C 7
ATOM 720 O O . ILE A 1 6 ? -0.377 11.778 2.557 1.00 0.00 6 ILE A O 7
ATOM 721 N N . PHE A 1 7 ? -2.344 12.525 2.275 1.00 0.00 7 PHE A N 7
ATOM 722 C CA . PHE A 1 7 ? -2.859 11.439 3.266 1.00 0.00 7 PHE A CA 7
ATOM 723 C C . PHE A 1 7 ? -2.786 10.055 2.777 1.00 0.00 7 PHE A C 7
ATOM 724 O O . PHE A 1 7 ? -1.883 9.298 2.713 1.00 0.00 7 PHE A O 7
ATOM 725 N N . ALA A 1 8 ? -3.454 10.174 1.748 1.00 0.00 8 ALA A N 7
ATOM 726 C CA . ALA A 1 8 ? -3.600 9.656 0.476 1.00 0.00 8 ALA A CA 7
ATOM 727 C C . ALA A 1 8 ? -2.154 9.400 0.109 1.00 0.00 8 ALA A C 7
ATOM 728 O O . ALA A 1 8 ? -1.975 8.343 -0.423 1.00 0.00 8 ALA A O 7
ATOM 729 N N . SER A 1 9 ? -1.150 10.304 0.248 1.00 0.00 9 SER A N 7
ATOM 730 C CA . SER A 1 9 ? 0.251 9.806 -0.069 1.00 0.00 9 SER A CA 7
ATOM 731 C C . SER A 1 9 ? 1.320 9.423 0.855 1.00 0.00 9 SER A C 7
ATOM 732 O O . SER A 1 9 ? 2.205 8.608 0.641 1.00 0.00 9 SER A O 7
ATOM 733 N N . ILE A 1 10 ? 0.929 9.700 1.989 1.00 0.00 10 ILE A N 7
ATOM 734 C CA . ILE A 1 10 ? 1.724 9.474 3.173 1.00 0.00 10 ILE A CA 7
ATOM 735 C C . ILE A 1 10 ? 1.334 7.921 3.427 1.00 0.00 10 ILE A C 7
ATOM 736 O O . ILE A 1 10 ? 2.105 7.113 3.970 1.00 0.00 10 ILE A O 7
ATOM 737 N N . LEU A 1 11 ? 0.041 7.700 3.359 1.00 0.00 11 LEU A N 7
ATOM 738 C CA . LEU A 1 11 ? -0.771 6.602 3.942 1.00 0.00 11 LEU A CA 7
ATOM 739 C C . LEU A 1 11 ? -1.300 5.570 3.197 1.00 0.00 11 LEU A C 7
ATOM 740 O O . LEU A 1 11 ? -1.559 4.491 3.689 1.00 0.00 11 LEU A O 7
ATOM 741 N N . ALA A 1 12 ? -1.588 6.030 2.075 1.00 0.00 12 ALA A N 7
ATOM 742 C CA . ALA A 1 12 ? -1.877 5.123 1.054 1.00 0.00 12 ALA A CA 7
ATOM 743 C C . ALA A 1 12 ? -0.606 4.437 0.457 1.00 0.00 12 ALA A C 7
ATOM 744 O O . ALA A 1 12 ? -0.800 3.525 -0.319 1.00 0.00 12 ALA A O 7
ATOM 745 N N . PRO A 1 13 ? 0.572 5.057 0.586 1.00 0.00 13 PRO A N 7
ATOM 746 C CA . PRO A 1 13 ? 1.808 4.412 1.148 1.00 0.00 13 PRO A CA 7
ATOM 747 C C . PRO A 1 13 ? 1.966 3.623 2.385 1.00 0.00 13 PRO A C 7
ATOM 748 O O . PRO A 1 13 ? 2.701 2.659 2.437 1.00 0.00 13 PRO A O 7
ATOM 752 N N . GLY A 1 14 ? 1.126 3.951 3.235 1.00 0.00 14 GLY A N 7
ATOM 753 C CA . GLY A 1 14 ? 0.819 2.962 4.380 1.00 0.00 14 GLY A CA 7
ATOM 754 C C . GLY A 1 14 ? 0.155 1.554 4.135 1.00 0.00 14 GLY A C 7
ATOM 755 O O . GLY A 1 14 ? 0.052 0.618 4.922 1.00 0.00 14 GLY A O 7
ATOM 756 N N . VAL A 1 15 ? -0.415 1.692 2.995 1.00 0.00 15 VAL A N 7
ATOM 757 C CA . VAL A 1 15 ? -1.500 0.973 2.318 1.00 0.00 15 VAL A CA 7
ATOM 758 C C . VAL A 1 15 ? -1.008 0.167 1.202 1.00 0.00 15 VAL A C 7
ATOM 759 O O . VAL A 1 15 ? -0.902 -1.025 1.189 1.00 0.00 15 VAL A O 7
ATOM 760 N N . ALA A 1 16 ? -0.597 0.889 0.243 1.00 0.00 16 ALA A N 7
ATOM 761 C CA . ALA A 1 16 ? 0.516 0.428 -0.638 1.00 0.00 16 ALA A CA 7
ATOM 762 C C . ALA A 1 16 ? 1.542 -0.545 -0.109 1.00 0.00 16 ALA A C 7
ATOM 763 O O . ALA A 1 16 ? 2.003 -1.481 -0.768 1.00 0.00 16 ALA A O 7
ATOM 764 N N . ALA A 1 17 ? 1.710 -0.298 1.191 1.00 0.00 17 ALA A N 7
ATOM 765 C CA . ALA A 1 17 ? 2.427 -1.179 2.117 1.00 0.00 17 ALA A CA 7
ATOM 766 C C . ALA A 1 17 ? 1.766 -2.314 2.885 1.00 0.00 17 ALA A C 7
ATOM 767 O O . ALA A 1 17 ? 2.298 -3.423 2.926 1.00 0.00 17 ALA A O 7
ATOM 768 N N . ALA A 1 18 ? 0.592 -2.061 3.387 1.00 0.00 18 ALA A N 7
ATOM 769 C CA . ALA A 1 18 ? -0.450 -3.145 3.535 1.00 0.00 18 ALA A CA 7
ATOM 770 C C . ALA A 1 18 ? -0.513 -4.181 2.331 1.00 0.00 18 ALA A C 7
ATOM 771 O O . ALA A 1 18 ? -0.284 -5.395 2.452 1.00 0.00 18 ALA A O 7
ATOM 772 N N . GLN A 1 19 ? -0.772 -3.634 1.133 1.00 0.00 19 GLN A N 7
ATOM 773 C CA . GLN A 1 19 ? -1.603 -4.265 0.096 1.00 0.00 19 GLN A CA 7
ATOM 774 C C . GLN A 1 19 ? -0.768 -5.361 -0.593 1.00 0.00 19 GLN A C 7
ATOM 775 O O . GLN A 1 19 ? -1.131 -6.537 -0.586 1.00 0.00 19 GLN A O 7
ATOM 776 N N . ALA A 1 20 ? 0.382 -4.900 -1.111 1.00 0.00 20 ALA A N 7
ATOM 777 C CA . ALA A 1 20 ? 1.538 -5.675 -1.441 1.00 0.00 20 ALA A CA 7
ATOM 778 C C . ALA A 1 20 ? 1.947 -6.782 -0.387 1.00 0.00 20 ALA A C 7
ATOM 779 O O . ALA A 1 20 ? 2.231 -7.934 -0.717 1.00 0.00 20 ALA A O 7
ATOM 780 N N . LEU A 1 21 ? 1.965 -6.471 0.919 1.00 0.00 21 LEU A N 7
ATOM 781 C CA . LEU A 1 21 ? 2.424 -7.441 1.949 1.00 0.00 21 LEU A CA 7
ATOM 782 C C . LEU A 1 21 ? 1.365 -8.373 2.657 1.00 0.00 21 LEU A C 7
ATOM 783 O O . LEU A 1 21 ? 1.707 -9.234 3.469 1.00 0.00 21 LEU A O 7
ATOM 784 N N . ARG A 1 22 ? 0.105 -8.319 2.319 1.00 0.00 22 ARG A N 7
ATOM 785 C CA . ARG A 1 22 ? -0.797 -9.557 2.616 1.00 0.00 22 ARG A CA 7
ATOM 786 C C . ARG A 1 22 ? -1.283 -10.488 1.587 1.00 0.00 22 ARG A C 7
ATOM 787 O O . ARG A 1 22 ? -1.695 -11.609 1.843 1.00 0.00 22 ARG A O 7
ATOM 788 N N . GLU A 1 23 ? -1.139 -9.966 0.479 1.00 0.00 23 GLU A N 7
ATOM 789 C CA . GLU A 1 23 ? -1.045 -10.618 -0.789 1.00 0.00 23 GLU A CA 7
ATOM 790 C C . GLU A 1 23 ? -0.328 -11.911 -0.870 1.00 0.00 23 GLU A C 7
ATOM 791 O O . GLU A 1 23 ? -0.788 -12.955 -0.476 1.00 0.00 23 GLU A O 7
ATOM 792 N N . ILE A 1 24 ? 0.836 -11.581 -0.686 1.00 0.00 24 ILE A N 7
ATOM 793 C CA . ILE A 1 24 ? 1.907 -12.308 -0.095 1.00 0.00 24 ILE A CA 7
ATOM 794 C C . ILE A 1 24 ? 1.722 -13.240 1.036 1.00 0.00 24 ILE A C 7
ATOM 795 O O . ILE A 1 24 ? 2.238 -14.361 0.949 1.00 0.00 24 ILE A O 7
ATOM 796 N N . GLU A 1 25 ? 0.956 -12.857 2.004 1.00 0.00 25 GLU A N 7
ATOM 797 C CA . GLU A 1 25 ? 0.594 -13.855 3.057 1.00 0.00 25 GLU A CA 7
ATOM 798 C C . GLU A 1 25 ? -0.711 -14.675 2.879 1.00 0.00 25 GLU A C 7
ATOM 799 O O . GLU A 1 25 ? -1.166 -15.441 3.733 1.00 0.00 25 GLU A O 7
ATOM 800 N N . ARG A 1 26 ? -1.293 -14.372 1.765 1.00 0.00 26 ARG A N 7
ATOM 801 C CA . ARG A 1 26 ? -2.541 -15.061 1.248 1.00 0.00 26 ARG A CA 7
ATOM 802 C C . ARG A 1 26 ? -2.234 -16.329 0.302 1.00 0.00 26 ARG A C 7
ATOM 803 O O . ARG A 1 26 ? -2.966 -17.318 0.267 1.00 0.00 26 ARG A O 7
ATOM 804 N N . LEU A 1 27 ? -1.118 -16.230 -0.439 1.00 0.00 27 LEU A N 7
ATOM 805 C CA . LEU A 1 27 ? -0.479 -17.170 -1.431 1.00 0.00 27 LEU A CA 7
ATOM 806 C C . LEU A 1 27 ? 0.643 -18.000 -0.759 1.00 0.00 27 LEU A C 7
ATOM 807 O O . LEU A 1 27 ? 0.625 -19.230 -0.840 1.00 0.00 27 LEU A O 7
ATOM 808 N N . ALA A 1 28 ? 1.561 -17.325 -0.017 1.00 0.00 28 ALA A N 7
ATOM 809 C CA . ALA A 1 28 ? 2.023 -17.959 1.260 1.00 0.00 28 ALA A CA 7
ATOM 810 C C . ALA A 1 28 ? 0.999 -17.800 2.443 1.00 0.00 28 ALA A C 7
ATOM 811 O O . ALA A 1 28 ? 1.321 -17.871 3.629 1.00 0.00 28 ALA A O 7
ATOM 813 N N . GLY A 1 1 ? -8.111 18.890 2.812 1.00 0.00 1 GLY A N 8
ATOM 814 C CA . GLY A 1 1 ? -7.384 19.256 1.596 1.00 0.00 1 GLY A CA 8
ATOM 815 C C . GLY A 1 1 ? -6.022 18.504 1.480 1.00 0.00 1 GLY A C 8
ATOM 816 O O . GLY A 1 1 ? -6.013 17.328 1.088 1.00 0.00 1 GLY A O 8
ATOM 817 N N . PRO A 1 2 ? -4.854 19.125 1.831 1.00 0.00 2 PRO A N 8
ATOM 818 C CA . PRO A 1 2 ? -3.494 18.605 1.415 1.00 0.00 2 PRO A CA 8
ATOM 819 C C . PRO A 1 2 ? -2.275 18.378 2.386 1.00 0.00 2 PRO A C 8
ATOM 820 O O . PRO A 1 2 ? -1.376 17.644 1.955 1.00 0.00 2 PRO A O 8
ATOM 821 N N . THR A 1 3 ? -2.828 18.160 3.576 1.00 0.00 3 THR A N 8
ATOM 822 C CA . THR A 1 3 ? -2.837 16.847 4.242 1.00 0.00 3 THR A CA 8
ATOM 823 C C . THR A 1 3 ? -3.474 16.003 3.159 1.00 0.00 3 THR A C 8
ATOM 824 O O . THR A 1 3 ? -2.721 15.363 2.498 1.00 0.00 3 THR A O 8
ATOM 825 N N . ALA A 1 4 ? -4.796 16.043 3.072 1.00 0.00 4 ALA A N 8
ATOM 826 C CA . ALA A 1 4 ? -5.606 14.761 3.183 1.00 0.00 4 ALA A CA 8
ATOM 827 C C . ALA A 1 4 ? -5.368 13.639 2.129 1.00 0.00 4 ALA A C 8
ATOM 828 O O . ALA A 1 4 ? -5.806 12.506 2.212 1.00 0.00 4 ALA A O 8
ATOM 829 N N . ARG A 1 5 ? -4.624 14.210 1.228 1.00 0.00 5 ARG A N 8
ATOM 830 C CA . ARG A 1 5 ? -4.011 13.971 -0.049 1.00 0.00 5 ARG A CA 8
ATOM 831 C C . ARG A 1 5 ? -2.608 13.507 -0.343 1.00 0.00 5 ARG A C 8
ATOM 832 O O . ARG A 1 5 ? -2.437 12.719 -1.249 1.00 0.00 5 ARG A O 8
ATOM 833 N N . ILE A 1 6 ? -1.680 14.259 0.372 1.00 0.00 6 ILE A N 8
ATOM 834 C CA . ILE A 1 6 ? -0.366 14.059 1.092 1.00 0.00 6 ILE A CA 8
ATOM 835 C C . ILE A 1 6 ? -0.861 12.679 1.588 1.00 0.00 6 ILE A C 8
ATOM 836 O O . ILE A 1 6 ? -0.039 11.789 1.607 1.00 0.00 6 ILE A O 8
ATOM 837 N N . PHE A 1 7 ? -1.983 12.683 2.358 1.00 0.00 7 PHE A N 8
ATOM 838 C CA . PHE A 1 7 ? -1.986 12.033 3.565 1.00 0.00 7 PHE A CA 8
ATOM 839 C C . PHE A 1 7 ? -2.715 10.728 3.488 1.00 0.00 7 PHE A C 8
ATOM 840 O O . PHE A 1 7 ? -2.584 9.706 4.127 1.00 0.00 7 PHE A O 8
ATOM 841 N N . ALA A 1 8 ? -3.707 10.747 2.627 1.00 0.00 8 ALA A N 8
ATOM 842 C CA . ALA A 1 8 ? -3.830 9.795 1.610 1.00 0.00 8 ALA A CA 8
ATOM 843 C C . ALA A 1 8 ? -2.696 9.417 0.797 1.00 0.00 8 ALA A C 8
ATOM 844 O O . ALA A 1 8 ? -2.722 8.273 0.431 1.00 0.00 8 ALA A O 8
ATOM 845 N N . SER A 1 9 ? -1.819 10.281 0.458 1.00 0.00 9 SER A N 8
ATOM 846 C CA . SER A 1 9 ? -0.599 9.807 -0.323 1.00 0.00 9 SER A CA 8
ATOM 847 C C . SER A 1 9 ? 0.679 9.364 0.280 1.00 0.00 9 SER A C 8
ATOM 848 O O . SER A 1 9 ? 1.618 8.846 -0.305 1.00 0.00 9 SER A O 8
ATOM 849 N N . ILE A 1 10 ? 0.477 9.248 1.518 1.00 0.00 10 ILE A N 8
ATOM 850 C CA . ILE A 1 10 ? 1.578 8.897 2.420 1.00 0.00 10 ILE A CA 8
ATOM 851 C C . ILE A 1 10 ? 1.163 7.371 2.895 1.00 0.00 10 ILE A C 8
ATOM 852 O O . ILE A 1 10 ? 1.949 6.470 3.186 1.00 0.00 10 ILE A O 8
ATOM 853 N N . LEU A 1 11 ? -0.099 7.348 3.135 1.00 0.00 11 LEU A N 8
ATOM 854 C CA . LEU A 1 11 ? -1.107 6.382 3.407 1.00 0.00 11 LEU A CA 8
ATOM 855 C C . LEU A 1 11 ? -1.321 5.327 2.555 1.00 0.00 11 LEU A C 8
ATOM 856 O O . LEU A 1 11 ? -1.513 4.165 2.934 1.00 0.00 11 LEU A O 8
ATOM 857 N N . ALA A 1 12 ? -1.614 5.850 1.435 1.00 0.00 12 ALA A N 8
ATOM 858 C CA . ALA A 1 12 ? -2.034 5.045 0.420 1.00 0.00 12 ALA A CA 8
ATOM 859 C C . ALA A 1 12 ? -0.671 4.484 -0.178 1.00 0.00 12 ALA A C 8
ATOM 860 O O . ALA A 1 12 ? -0.435 3.324 -0.131 1.00 0.00 12 ALA A O 8
ATOM 861 N N . PRO A 1 13 ? 0.450 5.139 -0.383 1.00 0.00 13 PRO A N 8
ATOM 862 C CA . PRO A 1 13 ? 1.784 4.539 0.022 1.00 0.00 13 PRO A CA 8
ATOM 863 C C . PRO A 1 13 ? 2.091 3.718 1.236 1.00 0.00 13 PRO A C 8
ATOM 864 O O . PRO A 1 13 ? 2.834 2.752 1.194 1.00 0.00 13 PRO A O 8
ATOM 868 N N . GLY A 1 14 ? 1.226 3.963 2.099 1.00 0.00 14 GLY A N 8
ATOM 869 C CA . GLY A 1 14 ? 1.036 3.016 3.284 1.00 0.00 14 GLY A CA 8
ATOM 870 C C . GLY A 1 14 ? 0.207 1.701 3.106 1.00 0.00 14 GLY A C 8
ATOM 871 O O . GLY A 1 14 ? 0.047 0.835 3.963 1.00 0.00 14 GLY A O 8
ATOM 872 N N . VAL A 1 15 ? -0.334 1.724 1.920 1.00 0.00 15 VAL A N 8
ATOM 873 C CA . VAL A 1 15 ? -1.362 0.946 1.299 1.00 0.00 15 VAL A CA 8
ATOM 874 C C . VAL A 1 15 ? -0.779 -0.015 0.305 1.00 0.00 15 VAL A C 8
ATOM 875 O O . VAL A 1 15 ? -0.579 -1.188 0.461 1.00 0.00 15 VAL A O 8
ATOM 876 N N . ALA A 1 16 ? -0.458 0.591 -0.752 1.00 0.00 16 ALA A N 8
ATOM 877 C CA . ALA A 1 16 ? 0.691 0.156 -1.535 1.00 0.00 16 ALA A CA 8
ATOM 878 C C . ALA A 1 16 ? 1.793 -0.692 -0.889 1.00 0.00 16 ALA A C 8
ATOM 879 O O . ALA A 1 16 ? 2.213 -1.729 -1.394 1.00 0.00 16 ALA A O 8
ATOM 880 N N . ALA A 1 17 ? 1.937 -0.303 0.378 1.00 0.00 17 ALA A N 8
ATOM 881 C CA . ALA A 1 17 ? 2.576 -1.105 1.439 1.00 0.00 17 ALA A CA 8
ATOM 882 C C . ALA A 1 17 ? 1.882 -2.189 2.265 1.00 0.00 17 ALA A C 8
ATOM 883 O O . ALA A 1 17 ? 2.417 -3.292 2.376 1.00 0.00 17 ALA A O 8
ATOM 884 N N . ALA A 1 18 ? 0.703 -1.894 2.729 1.00 0.00 18 ALA A N 8
ATOM 885 C CA . ALA A 1 18 ? -0.349 -2.935 3.060 1.00 0.00 18 ALA A CA 8
ATOM 886 C C . ALA A 1 18 ? -0.415 -4.200 2.098 1.00 0.00 18 ALA A C 8
ATOM 887 O O . ALA A 1 18 ? -0.316 -5.379 2.461 1.00 0.00 18 ALA A O 8
ATOM 888 N N . GLN A 1 19 ? -0.575 -3.883 0.817 1.00 0.00 19 GLN A N 8
ATOM 889 C CA . GLN A 1 19 ? -1.234 -4.742 -0.192 1.00 0.00 19 GLN A CA 8
ATOM 890 C C . GLN A 1 19 ? -0.296 -5.868 -0.668 1.00 0.00 19 GLN A C 8
ATOM 891 O O . GLN A 1 19 ? -0.611 -7.047 -0.713 1.00 0.00 19 GLN A O 8
ATOM 892 N N . ALA A 1 20 ? 0.870 -5.369 -1.017 1.00 0.00 20 ALA A N 8
ATOM 893 C CA . ALA A 1 20 ? 2.173 -5.915 -0.982 1.00 0.00 20 ALA A CA 8
ATOM 894 C C . ALA A 1 20 ? 2.630 -6.838 0.210 1.00 0.00 20 ALA A C 8
ATOM 895 O O . ALA A 1 20 ? 3.135 -7.954 0.014 1.00 0.00 20 ALA A O 8
ATOM 896 N N . LEU A 1 21 ? 2.422 -6.451 1.483 1.00 0.00 21 LEU A N 8
ATOM 897 C CA . LEU A 1 21 ? 2.671 -7.445 2.597 1.00 0.00 21 LEU A CA 8
ATOM 898 C C . LEU A 1 21 ? 1.517 -8.415 3.057 1.00 0.00 21 LEU A C 8
ATOM 899 O O . LEU A 1 21 ? 1.582 -9.211 3.998 1.00 0.00 21 LEU A O 8
ATOM 900 N N . ARG A 1 22 ? 0.504 -8.347 2.294 1.00 0.00 22 ARG A N 8
ATOM 901 C CA . ARG A 1 22 ? -0.731 -9.254 2.375 1.00 0.00 22 ARG A CA 8
ATOM 902 C C . ARG A 1 22 ? -1.020 -10.392 1.422 1.00 0.00 22 ARG A C 8
ATOM 903 O O . ARG A 1 22 ? -1.710 -11.376 1.643 1.00 0.00 22 ARG A O 8
ATOM 904 N N . GLU A 1 23 ? -0.504 -10.023 0.336 1.00 0.00 23 GLU A N 8
ATOM 905 C CA . GLU A 1 23 ? 0.020 -10.770 -0.771 1.00 0.00 23 GLU A CA 8
ATOM 906 C C . GLU A 1 23 ? 0.776 -12.021 -0.578 1.00 0.00 23 GLU A C 8
ATOM 907 O O . GLU A 1 23 ? 0.373 -13.095 -0.984 1.00 0.00 23 GLU A O 8
ATOM 908 N N . ILE A 1 24 ? 1.753 -11.652 0.131 1.00 0.00 24 ILE A N 8
ATOM 909 C CA . ILE A 1 24 ? 2.407 -12.304 1.248 1.00 0.00 24 ILE A CA 8
ATOM 910 C C . ILE A 1 24 ? 1.669 -13.118 2.265 1.00 0.00 24 ILE A C 8
ATOM 911 O O . ILE A 1 24 ? 2.096 -14.230 2.572 1.00 0.00 24 ILE A O 8
ATOM 912 N N . GLU A 1 25 ? 0.603 -12.694 2.808 1.00 0.00 25 GLU A N 8
ATOM 913 C CA . GLU A 1 25 ? -0.204 -13.647 3.665 1.00 0.00 25 GLU A CA 8
ATOM 914 C C . GLU A 1 25 ? -1.328 -14.440 2.946 1.00 0.00 25 GLU A C 8
ATOM 915 O O . GLU A 1 25 ? -2.262 -14.995 3.531 1.00 0.00 25 GLU A O 8
ATOM 916 N N . ARG A 1 26 ? -1.306 -14.204 1.675 1.00 0.00 26 ARG A N 8
ATOM 917 C CA . ARG A 1 26 ? -2.347 -14.770 0.721 1.00 0.00 26 ARG A CA 8
ATOM 918 C C . ARG A 1 26 ? -1.896 -16.064 0.013 1.00 0.00 26 ARG A C 8
ATOM 919 O O . ARG A 1 26 ? -2.418 -17.167 0.174 1.00 0.00 26 ARG A O 8
ATOM 920 N N . LEU A 1 27 ? -0.809 -15.815 -0.686 1.00 0.00 27 LEU A N 8
ATOM 921 C CA . LEU A 1 27 ? 0.198 -16.848 -1.133 1.00 0.00 27 LEU A CA 8
ATOM 922 C C . LEU A 1 27 ? 0.649 -17.842 -0.035 1.00 0.00 27 LEU A C 8
ATOM 923 O O . LEU A 1 27 ? 0.801 -19.040 -0.289 1.00 0.00 27 LEU A O 8
ATOM 924 N N . ALA A 1 28 ? 0.804 -17.307 1.178 1.00 0.00 28 ALA A N 8
ATOM 925 C CA . ALA A 1 28 ? 0.889 -18.166 2.391 1.00 0.00 28 ALA A CA 8
ATOM 926 C C . ALA A 1 28 ? -0.544 -18.352 2.962 1.00 0.00 28 ALA A C 8
ATOM 927 O O . ALA A 1 28 ? -1.274 -19.294 2.662 1.00 0.00 28 ALA A O 8
ATOM 929 N N . GLY A 1 1 ? -8.839 17.500 3.396 1.00 0.00 1 GLY A N 9
ATOM 930 C CA . GLY A 1 1 ? -8.426 17.604 1.968 1.00 0.00 1 GLY A CA 9
ATOM 931 C C . GLY A 1 1 ? -6.897 17.629 1.671 1.00 0.00 1 GLY A C 9
ATOM 932 O O . GLY A 1 1 ? -6.289 16.707 1.071 1.00 0.00 1 GLY A O 9
ATOM 933 N N . PRO A 1 2 ? -6.163 18.728 1.967 1.00 0.00 2 PRO A N 9
ATOM 934 C CA . PRO A 1 2 ? -4.785 18.788 1.521 1.00 0.00 2 PRO A CA 9
ATOM 935 C C . PRO A 1 2 ? -3.856 17.871 2.060 1.00 0.00 2 PRO A C 9
ATOM 936 O O . PRO A 1 2 ? -2.874 17.804 1.374 1.00 0.00 2 PRO A O 9
ATOM 937 N N . THR A 1 3 ? -3.596 17.649 3.277 1.00 0.00 3 THR A N 9
ATOM 938 C CA . THR A 1 3 ? -3.165 16.288 3.646 1.00 0.00 3 THR A CA 9
ATOM 939 C C . THR A 1 3 ? -4.285 15.466 4.139 1.00 0.00 3 THR A C 9
ATOM 940 O O . THR A 1 3 ? -3.923 14.437 4.604 1.00 0.00 3 THR A O 9
ATOM 941 N N . ALA A 1 4 ? -5.238 15.394 3.268 1.00 0.00 4 ALA A N 9
ATOM 942 C CA . ALA A 1 4 ? -5.526 14.070 2.573 1.00 0.00 4 ALA A CA 9
ATOM 943 C C . ALA A 1 4 ? -4.619 13.544 1.461 1.00 0.00 4 ALA A C 9
ATOM 944 O O . ALA A 1 4 ? -4.829 12.427 1.011 1.00 0.00 4 ALA A O 9
ATOM 945 N N . ARG A 1 5 ? -3.811 14.466 1.006 1.00 0.00 5 ARG A N 9
ATOM 946 C CA . ARG A 1 5 ? -3.162 14.521 -0.336 1.00 0.00 5 ARG A CA 9
ATOM 947 C C . ARG A 1 5 ? -1.729 14.042 -0.567 1.00 0.00 5 ARG A C 9
ATOM 948 O O . ARG A 1 5 ? -1.387 13.239 -1.424 1.00 0.00 5 ARG A O 9
ATOM 949 N N . ILE A 1 6 ? -0.944 14.681 0.253 1.00 0.00 6 ILE A N 9
ATOM 950 C CA . ILE A 1 6 ? 0.067 14.135 1.101 1.00 0.00 6 ILE A CA 9
ATOM 951 C C . ILE A 1 6 ? -0.342 12.896 1.657 1.00 0.00 6 ILE A C 9
ATOM 952 O O . ILE A 1 6 ? 0.501 12.045 1.585 1.00 0.00 6 ILE A O 9
ATOM 953 N N . PHE A 1 7 ? -1.468 12.845 2.321 1.00 0.00 7 PHE A N 9
ATOM 954 C CA . PHE A 1 7 ? -1.934 11.564 3.056 1.00 0.00 7 PHE A CA 9
ATOM 955 C C . PHE A 1 7 ? -1.788 10.516 2.303 1.00 0.00 7 PHE A C 9
ATOM 956 O O . PHE A 1 7 ? -0.743 10.047 2.235 1.00 0.00 7 PHE A O 9
ATOM 957 N N . ALA A 1 8 ? -2.551 10.673 1.296 1.00 0.00 8 ALA A N 9
ATOM 958 C CA . ALA A 1 8 ? -2.814 10.137 0.015 1.00 0.00 8 ALA A CA 9
ATOM 959 C C . ALA A 1 8 ? -1.477 9.742 -0.501 1.00 0.00 8 ALA A C 9
ATOM 960 O O . ALA A 1 8 ? -1.372 8.642 -1.006 1.00 0.00 8 ALA A O 9
ATOM 961 N N . SER A 1 9 ? -0.492 10.652 -0.416 1.00 0.00 9 SER A N 9
ATOM 962 C CA . SER A 1 9 ? 0.946 10.182 -0.701 1.00 0.00 9 SER A CA 9
ATOM 963 C C . SER A 1 9 ? 1.992 9.384 0.081 1.00 0.00 9 SER A C 9
ATOM 964 O O . SER A 1 9 ? 2.550 8.331 -0.203 1.00 0.00 9 SER A O 9
ATOM 965 N N . ILE A 1 10 ? 1.458 9.437 1.159 1.00 0.00 10 ILE A N 9
ATOM 966 C CA . ILE A 1 10 ? 2.040 9.214 2.457 1.00 0.00 10 ILE A CA 9
ATOM 967 C C . ILE A 1 10 ? 1.445 7.718 2.754 1.00 0.00 10 ILE A C 9
ATOM 968 O O . ILE A 1 10 ? 2.058 6.817 3.331 1.00 0.00 10 ILE A O 9
ATOM 969 N N . LEU A 1 11 ? 0.171 7.648 2.460 1.00 0.00 11 LEU A N 9
ATOM 970 C CA . LEU A 1 11 ? -0.963 6.910 2.977 1.00 0.00 11 LEU A CA 9
ATOM 971 C C . LEU A 1 11 ? -1.312 5.708 2.357 1.00 0.00 11 LEU A C 9
ATOM 972 O O . LEU A 1 11 ? -1.475 4.714 3.023 1.00 0.00 11 LEU A O 9
ATOM 973 N N . ALA A 1 12 ? -1.499 6.031 1.151 1.00 0.00 12 ALA A N 9
ATOM 974 C CA . ALA A 1 12 ? -1.846 5.132 0.141 1.00 0.00 12 ALA A CA 9
ATOM 975 C C . ALA A 1 12 ? -0.614 4.439 -0.519 1.00 0.00 12 ALA A C 9
ATOM 976 O O . ALA A 1 12 ? -0.847 3.596 -1.378 1.00 0.00 12 ALA A O 9
ATOM 977 N N . PRO A 1 13 ? 0.616 4.933 -0.273 1.00 0.00 13 PRO A N 9
ATOM 978 C CA . PRO A 1 13 ? 1.784 4.229 0.398 1.00 0.00 13 PRO A CA 9
ATOM 979 C C . PRO A 1 13 ? 1.905 3.574 1.714 1.00 0.00 13 PRO A C 9
ATOM 980 O O . PRO A 1 13 ? 2.672 2.638 1.883 1.00 0.00 13 PRO A O 9
ATOM 984 N N . GLY A 1 14 ? 1.114 4.088 2.516 1.00 0.00 14 GLY A N 9
ATOM 985 C CA . GLY A 1 14 ? 0.787 3.361 3.859 1.00 0.00 14 GLY A CA 9
ATOM 986 C C . GLY A 1 14 ? -0.215 2.124 3.964 1.00 0.00 14 GLY A C 9
ATOM 987 O O . GLY A 1 14 ? -0.394 1.312 4.871 1.00 0.00 14 GLY A O 9
ATOM 988 N N . VAL A 1 15 ? -0.672 2.044 2.773 1.00 0.00 15 VAL A N 9
ATOM 989 C CA . VAL A 1 15 ? -1.599 1.231 1.996 1.00 0.00 15 VAL A CA 9
ATOM 990 C C . VAL A 1 15 ? -1.033 0.270 1.041 1.00 0.00 15 VAL A C 9
ATOM 991 O O . VAL A 1 15 ? -0.996 -0.924 1.153 1.00 0.00 15 VAL A O 9
ATOM 992 N N . ALA A 1 16 ? -0.643 0.806 -0.035 1.00 0.00 16 ALA A N 9
ATOM 993 C CA . ALA A 1 16 ? 0.449 0.220 -0.872 1.00 0.00 16 ALA A CA 9
ATOM 994 C C . ALA A 1 16 ? 1.537 -0.587 -0.166 1.00 0.00 16 ALA A C 9
ATOM 995 O O . ALA A 1 16 ? 1.966 -1.655 -0.601 1.00 0.00 16 ALA A O 9
ATOM 996 N N . ALA A 1 17 ? 1.705 -0.111 1.069 1.00 0.00 17 ALA A N 9
ATOM 997 C CA . ALA A 1 17 ? 2.144 -0.935 2.195 1.00 0.00 17 ALA A CA 9
ATOM 998 C C . ALA A 1 17 ? 1.402 -2.246 2.549 1.00 0.00 17 ALA A C 9
ATOM 999 O O . ALA A 1 17 ? 1.835 -3.325 2.147 1.00 0.00 17 ALA A O 9
ATOM 1000 N N . ALA A 1 18 ? 0.264 -2.070 3.192 1.00 0.00 18 ALA A N 9
ATOM 1001 C CA . ALA A 1 18 ? -0.767 -3.112 3.467 1.00 0.00 18 ALA A CA 9
ATOM 1002 C C . ALA A 1 18 ? -0.951 -4.228 2.376 1.00 0.00 18 ALA A C 9
ATOM 1003 O O . ALA A 1 18 ? -0.720 -5.429 2.572 1.00 0.00 18 ALA A O 9
ATOM 1004 N N . GLN A 1 19 ? -1.271 -3.750 1.171 1.00 0.00 19 GLN A N 9
ATOM 1005 C CA . GLN A 1 19 ? -1.800 -4.572 0.079 1.00 0.00 19 GLN A CA 9
ATOM 1006 C C . GLN A 1 19 ? -0.799 -5.639 -0.439 1.00 0.00 19 GLN A C 9
ATOM 1007 O O . GLN A 1 19 ? -1.137 -6.776 -0.757 1.00 0.00 19 GLN A O 9
ATOM 1008 N N . ALA A 1 20 ? 0.434 -5.163 -0.531 1.00 0.00 20 ALA A N 9
ATOM 1009 C CA . ALA A 1 20 ? 1.612 -5.809 -0.989 1.00 0.00 20 ALA A CA 9
ATOM 1010 C C . ALA A 1 20 ? 2.344 -6.693 0.100 1.00 0.00 20 ALA A C 9
ATOM 1011 O O . ALA A 1 20 ? 2.895 -7.770 -0.175 1.00 0.00 20 ALA A O 9
ATOM 1012 N N . LEU A 1 21 ? 2.214 -6.367 1.405 1.00 0.00 21 LEU A N 9
ATOM 1013 C CA . LEU A 1 21 ? 2.472 -7.414 2.455 1.00 0.00 21 LEU A CA 9
ATOM 1014 C C . LEU A 1 21 ? 1.326 -8.412 2.872 1.00 0.00 21 LEU A C 9
ATOM 1015 O O . LEU A 1 21 ? 1.456 -9.275 3.737 1.00 0.00 21 LEU A O 9
ATOM 1016 N N . ARG A 1 22 ? 0.250 -8.285 2.202 1.00 0.00 22 ARG A N 9
ATOM 1017 C CA . ARG A 1 22 ? -0.976 -9.225 2.298 1.00 0.00 22 ARG A CA 9
ATOM 1018 C C . ARG A 1 22 ? -1.329 -10.286 1.272 1.00 0.00 22 ARG A C 9
ATOM 1019 O O . ARG A 1 22 ? -2.042 -11.268 1.422 1.00 0.00 22 ARG A O 9
ATOM 1020 N N . GLU A 1 23 ? -0.835 -9.845 0.203 1.00 0.00 23 GLU A N 9
ATOM 1021 C CA . GLU A 1 23 ? -0.310 -10.550 -0.919 1.00 0.00 23 GLU A CA 9
ATOM 1022 C C . GLU A 1 23 ? 0.420 -11.794 -0.696 1.00 0.00 23 GLU A C 9
ATOM 1023 O O . GLU A 1 23 ? -0.148 -12.847 -0.546 1.00 0.00 23 GLU A O 9
ATOM 1024 N N . ILE A 1 24 ? 1.457 -11.453 -0.110 1.00 0.00 24 ILE A N 9
ATOM 1025 C CA . ILE A 1 24 ? 2.195 -12.212 0.872 1.00 0.00 24 ILE A CA 9
ATOM 1026 C C . ILE A 1 24 ? 1.532 -13.129 1.856 1.00 0.00 24 ILE A C 9
ATOM 1027 O O . ILE A 1 24 ? 1.988 -14.265 2.028 1.00 0.00 24 ILE A O 9
ATOM 1028 N N . GLU A 1 25 ? 0.458 -12.709 2.397 1.00 0.00 25 GLU A N 9
ATOM 1029 C CA . GLU A 1 25 ? -0.417 -13.598 3.238 1.00 0.00 25 GLU A CA 9
ATOM 1030 C C . GLU A 1 25 ? -1.612 -14.332 2.623 1.00 0.00 25 GLU A C 9
ATOM 1031 O O . GLU A 1 25 ? -2.438 -14.997 3.252 1.00 0.00 25 GLU A O 9
ATOM 1032 N N . ARG A 1 26 ? -1.632 -14.089 1.368 1.00 0.00 26 ARG A N 9
ATOM 1033 C CA . ARG A 1 26 ? -2.517 -14.813 0.382 1.00 0.00 26 ARG A CA 9
ATOM 1034 C C . ARG A 1 26 ? -1.833 -16.114 -0.272 1.00 0.00 26 ARG A C 9
ATOM 1035 O O . ARG A 1 26 ? -2.490 -17.059 -0.706 1.00 0.00 26 ARG A O 9
ATOM 1036 N N . LEU A 1 27 ? -0.489 -16.088 -0.307 1.00 0.00 27 LEU A N 9
ATOM 1037 C CA . LEU A 1 27 ? 0.509 -17.054 -0.892 1.00 0.00 27 LEU A CA 9
ATOM 1038 C C . LEU A 1 27 ? 1.037 -18.003 0.202 1.00 0.00 27 LEU A C 9
ATOM 1039 O O . LEU A 1 27 ? 0.815 -19.215 0.194 1.00 0.00 27 LEU A O 9
ATOM 1040 N N . ALA A 1 28 ? 1.633 -17.334 1.212 1.00 0.00 28 ALA A N 9
ATOM 1041 C CA . ALA A 1 28 ? 1.430 -17.811 2.617 1.00 0.00 28 ALA A CA 9
ATOM 1042 C C . ALA A 1 28 ? 0.016 -17.473 3.215 1.00 0.00 28 ALA A C 9
ATOM 1043 O O . ALA A 1 28 ? -0.202 -17.385 4.423 1.00 0.00 28 ALA A O 9
ATOM 1045 N N . GLY A 1 1 ? -7.583 19.355 3.074 1.00 0.00 1 GLY A N 10
ATOM 1046 C CA . GLY A 1 1 ? -6.772 19.733 1.902 1.00 0.00 1 GLY A CA 10
ATOM 1047 C C . GLY A 1 1 ? -5.515 18.851 1.565 1.00 0.00 1 GLY A C 10
ATOM 1048 O O . GLY A 1 1 ? -5.657 17.824 0.896 1.00 0.00 1 GLY A O 10
ATOM 1049 N N . PRO A 1 2 ? -4.263 19.229 1.962 1.00 0.00 2 PRO A N 10
ATOM 1050 C CA . PRO A 1 2 ? -2.979 18.770 1.251 1.00 0.00 2 PRO A CA 10
ATOM 1051 C C . PRO A 1 2 ? -1.676 18.084 1.842 1.00 0.00 2 PRO A C 10
ATOM 1052 O O . PRO A 1 2 ? -0.839 17.406 1.276 1.00 0.00 2 PRO A O 10
ATOM 1053 N N . THR A 1 3 ? -1.906 18.169 3.096 1.00 0.00 3 THR A N 10
ATOM 1054 C CA . THR A 1 3 ? -2.033 17.097 4.028 1.00 0.00 3 THR A CA 10
ATOM 1055 C C . THR A 1 3 ? -2.721 15.883 3.380 1.00 0.00 3 THR A C 10
ATOM 1056 O O . THR A 1 3 ? -2.309 14.927 3.893 1.00 0.00 3 THR A O 10
ATOM 1057 N N . ALA A 1 4 ? -3.978 16.088 2.943 1.00 0.00 4 ALA A N 10
ATOM 1058 C CA . ALA A 1 4 ? -5.230 15.226 3.052 1.00 0.00 4 ALA A CA 10
ATOM 1059 C C . ALA A 1 4 ? -5.517 14.276 1.839 1.00 0.00 4 ALA A C 10
ATOM 1060 O O . ALA A 1 4 ? -6.036 13.166 1.818 1.00 0.00 4 ALA A O 10
ATOM 1061 N N . ARG A 1 5 ? -4.840 14.859 0.939 1.00 0.00 5 ARG A N 10
ATOM 1062 C CA . ARG A 1 5 ? -3.941 14.460 -0.109 1.00 0.00 5 ARG A CA 10
ATOM 1063 C C . ARG A 1 5 ? -2.507 14.209 -0.381 1.00 0.00 5 ARG A C 10
ATOM 1064 O O . ARG A 1 5 ? -2.219 13.276 -1.121 1.00 0.00 5 ARG A O 10
ATOM 1065 N N . ILE A 1 6 ? -1.711 14.871 0.522 1.00 0.00 6 ILE A N 10
ATOM 1066 C CA . ILE A 1 6 ? -0.743 14.095 1.241 1.00 0.00 6 ILE A CA 10
ATOM 1067 C C . ILE A 1 6 ? -1.432 12.890 1.711 1.00 0.00 6 ILE A C 10
ATOM 1068 O O . ILE A 1 6 ? -0.730 11.959 1.946 1.00 0.00 6 ILE A O 10
ATOM 1069 N N . PHE A 1 7 ? -2.645 13.075 2.219 1.00 0.00 7 PHE A N 10
ATOM 1070 C CA . PHE A 1 7 ? -2.885 12.408 3.427 1.00 0.00 7 PHE A CA 10
ATOM 1071 C C . PHE A 1 7 ? -2.935 10.901 3.411 1.00 0.00 7 PHE A C 10
ATOM 1072 O O . PHE A 1 7 ? -2.055 10.126 3.328 1.00 0.00 7 PHE A O 10
ATOM 1073 N N . ALA A 1 8 ? -3.857 10.745 2.667 1.00 0.00 8 ALA A N 10
ATOM 1074 C CA . ALA A 1 8 ? -3.941 9.954 1.584 1.00 0.00 8 ALA A CA 10
ATOM 1075 C C . ALA A 1 8 ? -3.063 9.521 0.548 1.00 0.00 8 ALA A C 10
ATOM 1076 O O . ALA A 1 8 ? -3.142 8.441 0.058 1.00 0.00 8 ALA A O 10
ATOM 1077 N N . SER A 1 9 ? -2.157 10.367 0.349 1.00 0.00 9 SER A N 10
ATOM 1078 C CA . SER A 1 9 ? -0.793 9.866 0.077 1.00 0.00 9 SER A CA 10
ATOM 1079 C C . SER A 1 9 ? 0.378 9.516 0.904 1.00 0.00 9 SER A C 10
ATOM 1080 O O . SER A 1 9 ? 1.309 8.830 0.492 1.00 0.00 9 SER A O 10
ATOM 1081 N N . ILE A 1 10 ? 0.079 9.591 2.121 1.00 0.00 10 ILE A N 10
ATOM 1082 C CA . ILE A 1 10 ? 0.928 8.924 3.170 1.00 0.00 10 ILE A CA 10
ATOM 1083 C C . ILE A 1 10 ? 0.973 7.395 3.214 1.00 0.00 10 ILE A C 10
ATOM 1084 O O . ILE A 1 10 ? 1.855 6.654 3.648 1.00 0.00 10 ILE A O 10
ATOM 1085 N N . LEU A 1 11 ? -0.272 7.171 3.047 1.00 0.00 11 LEU A N 10
ATOM 1086 C CA . LEU A 1 11 ? -1.060 6.051 3.556 1.00 0.00 11 LEU A CA 10
ATOM 1087 C C . LEU A 1 11 ? -1.732 5.061 2.818 1.00 0.00 11 LEU A C 10
ATOM 1088 O O . LEU A 1 11 ? -1.987 3.961 3.280 1.00 0.00 11 LEU A O 10
ATOM 1089 N N . ALA A 1 12 ? -2.009 5.659 1.763 1.00 0.00 12 ALA A N 10
ATOM 1090 C CA . ALA A 1 12 ? -2.126 4.985 0.525 1.00 0.00 12 ALA A CA 10
ATOM 1091 C C . ALA A 1 12 ? -0.879 4.506 -0.313 1.00 0.00 12 ALA A C 10
ATOM 1092 O O . ALA A 1 12 ? -0.938 3.646 -1.191 1.00 0.00 12 ALA A O 10
ATOM 1093 N N . PRO A 1 13 ? 0.246 5.143 -0.103 1.00 0.00 13 PRO A N 10
ATOM 1094 C CA . PRO A 1 13 ? 1.506 4.428 0.208 1.00 0.00 13 PRO A CA 10
ATOM 1095 C C . PRO A 1 13 ? 1.855 3.492 1.344 1.00 0.00 13 PRO A C 10
ATOM 1096 O O . PRO A 1 13 ? 2.687 2.596 1.268 1.00 0.00 13 PRO A O 10
ATOM 1100 N N . GLY A 1 14 ? 1.027 3.783 2.264 1.00 0.00 14 GLY A N 10
ATOM 1101 C CA . GLY A 1 14 ? 0.692 2.822 3.390 1.00 0.00 14 GLY A CA 10
ATOM 1102 C C . GLY A 1 14 ? -0.332 1.668 3.160 1.00 0.00 14 GLY A C 10
ATOM 1103 O O . GLY A 1 14 ? -0.746 0.891 4.020 1.00 0.00 14 GLY A O 10
ATOM 1104 N N . VAL A 1 15 ? -0.684 1.666 1.907 1.00 0.00 15 VAL A N 10
ATOM 1105 C CA . VAL A 1 15 ? -1.669 0.877 1.195 1.00 0.00 15 VAL A CA 10
ATOM 1106 C C . VAL A 1 15 ? -1.060 -0.060 0.196 1.00 0.00 15 VAL A C 10
ATOM 1107 O O . VAL A 1 15 ? -1.084 -1.267 0.216 1.00 0.00 15 VAL A O 10
ATOM 1108 N N . ALA A 1 16 ? -0.530 0.639 -0.772 1.00 0.00 16 ALA A N 10
ATOM 1109 C CA . ALA A 1 16 ? 0.702 0.207 -1.450 1.00 0.00 16 ALA A CA 10
ATOM 1110 C C . ALA A 1 16 ? 1.706 -0.665 -0.701 1.00 0.00 16 ALA A C 10
ATOM 1111 O O . ALA A 1 16 ? 2.238 -1.669 -1.177 1.00 0.00 16 ALA A O 10
ATOM 1112 N N . ALA A 1 17 ? 1.705 -0.293 0.570 1.00 0.00 17 ALA A N 10
ATOM 1113 C CA . ALA A 1 17 ? 2.100 -1.166 1.646 1.00 0.00 17 ALA A CA 10
ATOM 1114 C C . ALA A 1 17 ? 1.406 -2.480 2.052 1.00 0.00 17 ALA A C 10
ATOM 1115 O O . ALA A 1 17 ? 1.919 -3.560 1.765 1.00 0.00 17 ALA A O 10
ATOM 1116 N N . ALA A 1 18 ? 0.232 -2.357 2.608 1.00 0.00 18 ALA A N 10
ATOM 1117 C CA . ALA A 1 18 ? -0.772 -3.453 2.770 1.00 0.00 18 ALA A CA 10
ATOM 1118 C C . ALA A 1 18 ? -0.930 -4.502 1.595 1.00 0.00 18 ALA A C 10
ATOM 1119 O O . ALA A 1 18 ? -0.682 -5.697 1.756 1.00 0.00 18 ALA A O 10
ATOM 1120 N N . GLN A 1 19 ? -1.182 -3.941 0.407 1.00 0.00 19 GLN A N 10
ATOM 1121 C CA . GLN A 1 19 ? -1.288 -4.571 -0.943 1.00 0.00 19 GLN A CA 10
ATOM 1122 C C . GLN A 1 19 ? -0.259 -5.701 -1.238 1.00 0.00 19 GLN A C 10
ATOM 1123 O O . GLN A 1 19 ? -0.523 -6.846 -1.588 1.00 0.00 19 GLN A O 10
ATOM 1124 N N . ALA A 1 20 ? 0.961 -5.249 -1.079 1.00 0.00 20 ALA A N 10
ATOM 1125 C CA . ALA A 1 20 ? 2.201 -5.930 -1.277 1.00 0.00 20 ALA A CA 10
ATOM 1126 C C . ALA A 1 20 ? 2.618 -6.844 -0.075 1.00 0.00 20 ALA A C 10
ATOM 1127 O O . ALA A 1 20 ? 3.342 -7.833 -0.253 1.00 0.00 20 ALA A O 10
ATOM 1128 N N . LEU A 1 21 ? 2.218 -6.589 1.191 1.00 0.00 21 LEU A N 10
ATOM 1129 C CA . LEU A 1 21 ? 2.246 -7.703 2.232 1.00 0.00 21 LEU A CA 10
ATOM 1130 C C . LEU A 1 21 ? 1.133 -8.615 2.753 1.00 0.00 21 LEU A C 10
ATOM 1131 O O . LEU A 1 21 ? 1.263 -9.503 3.604 1.00 0.00 21 LEU A O 10
ATOM 1132 N N . ARG A 1 22 ? 0.133 -8.443 1.993 1.00 0.00 22 ARG A N 10
ATOM 1133 C CA . ARG A 1 22 ? -0.966 -9.512 1.875 1.00 0.00 22 ARG A CA 10
ATOM 1134 C C . ARG A 1 22 ? -1.039 -10.558 0.844 1.00 0.00 22 ARG A C 10
ATOM 1135 O O . ARG A 1 22 ? -1.366 -11.711 1.037 1.00 0.00 22 ARG A O 10
ATOM 1136 N N . GLU A 1 23 ? -0.461 -10.046 -0.131 1.00 0.00 23 GLU A N 10
ATOM 1137 C CA . GLU A 1 23 ? 0.407 -10.754 -0.913 1.00 0.00 23 GLU A CA 10
ATOM 1138 C C . GLU A 1 23 ? 1.188 -11.825 -0.325 1.00 0.00 23 GLU A C 10
ATOM 1139 O O . GLU A 1 23 ? 0.909 -12.981 -0.654 1.00 0.00 23 GLU A O 10
ATOM 1140 N N . ILE A 1 24 ? 1.924 -11.499 0.676 1.00 0.00 24 ILE A N 10
ATOM 1141 C CA . ILE A 1 24 ? 2.834 -12.566 1.119 1.00 0.00 24 ILE A CA 10
ATOM 1142 C C . ILE A 1 24 ? 2.361 -13.493 2.268 1.00 0.00 24 ILE A C 10
ATOM 1143 O O . ILE A 1 24 ? 2.790 -14.625 2.514 1.00 0.00 24 ILE A O 10
ATOM 1144 N N . GLU A 1 25 ? 1.255 -13.036 2.794 1.00 0.00 25 GLU A N 10
ATOM 1145 C CA . GLU A 1 25 ? 0.205 -13.853 3.375 1.00 0.00 25 GLU A CA 10
ATOM 1146 C C . GLU A 1 25 ? -0.774 -14.768 2.641 1.00 0.00 25 GLU A C 10
ATOM 1147 O O . GLU A 1 25 ? -1.663 -15.404 3.217 1.00 0.00 25 GLU A O 10
ATOM 1148 N N . ARG A 1 26 ? -0.788 -14.540 1.383 1.00 0.00 26 ARG A N 10
ATOM 1149 C CA . ARG A 1 26 ? -1.988 -15.058 0.553 1.00 0.00 26 ARG A CA 10
ATOM 1150 C C . ARG A 1 26 ? -1.888 -16.442 -0.113 1.00 0.00 26 ARG A C 10
ATOM 1151 O O . ARG A 1 26 ? -2.652 -17.392 0.065 1.00 0.00 26 ARG A O 10
ATOM 1152 N N . LEU A 1 27 ? -0.752 -16.468 -0.720 1.00 0.00 27 LEU A N 10
ATOM 1153 C CA . LEU A 1 27 ? 0.149 -17.652 -0.719 1.00 0.00 27 LEU A CA 10
ATOM 1154 C C . LEU A 1 27 ? 0.400 -18.357 0.648 1.00 0.00 27 LEU A C 10
ATOM 1155 O O . LEU A 1 27 ? -0.074 -19.477 0.854 1.00 0.00 27 LEU A O 10
ATOM 1156 N N . ALA A 1 28 ? 1.187 -17.720 1.532 1.00 0.00 28 ALA A N 10
ATOM 1157 C CA . ALA A 1 28 ? 1.616 -18.374 2.804 1.00 0.00 28 ALA A CA 10
ATOM 1158 C C . ALA A 1 28 ? 0.477 -18.378 3.854 1.00 0.00 28 ALA A C 10
ATOM 1159 O O . ALA A 1 28 ? -0.043 -19.388 4.320 1.00 0.00 28 ALA A O 10
ATOM 1161 N N . GLY A 1 1 ? -7.268 19.334 3.375 1.00 0.00 1 GLY A N 11
ATOM 1162 C CA . GLY A 1 1 ? -7.205 19.329 1.887 1.00 0.00 1 GLY A CA 11
ATOM 1163 C C . GLY A 1 1 ? -5.847 18.891 1.264 1.00 0.00 1 GLY A C 11
ATOM 1164 O O . GLY A 1 1 ? -5.648 17.763 0.757 1.00 0.00 1 GLY A O 11
ATOM 1165 N N . PRO A 1 2 ? -4.818 19.768 1.205 1.00 0.00 2 PRO A N 11
ATOM 1166 C CA . PRO A 1 2 ? -3.572 19.346 0.595 1.00 0.00 2 PRO A CA 11
ATOM 1167 C C . PRO A 1 2 ? -2.791 18.288 1.136 1.00 0.00 2 PRO A C 11
ATOM 1168 O O . PRO A 1 2 ? -1.906 17.892 0.409 1.00 0.00 2 PRO A O 11
ATOM 1169 N N . THR A 1 3 ? -2.500 18.127 2.359 1.00 0.00 3 THR A N 11
ATOM 1170 C CA . THR A 1 3 ? -2.359 16.767 2.905 1.00 0.00 3 THR A CA 11
ATOM 1171 C C . THR A 1 3 ? -3.598 16.273 3.555 1.00 0.00 3 THR A C 11
ATOM 1172 O O . THR A 1 3 ? -3.525 15.342 4.285 1.00 0.00 3 THR A O 11
ATOM 1173 N N . ALA A 1 4 ? -4.679 16.423 2.890 1.00 0.00 4 ALA A N 11
ATOM 1174 C CA . ALA A 1 4 ? -5.414 15.150 2.498 1.00 0.00 4 ALA A CA 11
ATOM 1175 C C . ALA A 1 4 ? -4.819 14.086 1.570 1.00 0.00 4 ALA A C 11
ATOM 1176 O O . ALA A 1 4 ? -5.320 12.980 1.438 1.00 0.00 4 ALA A O 11
ATOM 1177 N N . ARG A 1 5 ? -3.834 14.631 0.924 1.00 0.00 5 ARG A N 11
ATOM 1178 C CA . ARG A 1 5 ? -3.482 14.414 -0.475 1.00 0.00 5 ARG A CA 11
ATOM 1179 C C . ARG A 1 5 ? -2.290 13.588 -0.961 1.00 0.00 5 ARG A C 11
ATOM 1180 O O . ARG A 1 5 ? -2.369 12.688 -1.788 1.00 0.00 5 ARG A O 11
ATOM 1181 N N . ILE A 1 6 ? -1.219 14.112 -0.411 1.00 0.00 6 ILE A N 11
ATOM 1182 C CA . ILE A 1 6 ? -0.347 13.538 0.562 1.00 0.00 6 ILE A CA 11
ATOM 1183 C C . ILE A 1 6 ? -0.995 12.711 1.525 1.00 0.00 6 ILE A C 11
ATOM 1184 O O . ILE A 1 6 ? -0.509 11.661 1.669 1.00 0.00 6 ILE A O 11
ATOM 1185 N N . PHE A 1 7 ? -1.874 13.071 2.325 1.00 0.00 7 PHE A N 11
ATOM 1186 C CA . PHE A 1 7 ? -2.456 11.996 3.322 1.00 0.00 7 PHE A CA 11
ATOM 1187 C C . PHE A 1 7 ? -2.680 10.697 3.127 1.00 0.00 7 PHE A C 11
ATOM 1188 O O . PHE A 1 7 ? -2.497 9.892 4.020 1.00 0.00 7 PHE A O 11
ATOM 1189 N N . ALA A 1 8 ? -3.157 10.887 1.906 1.00 0.00 8 ALA A N 11
ATOM 1190 C CA . ALA A 1 8 ? -3.464 10.259 0.792 1.00 0.00 8 ALA A CA 11
ATOM 1191 C C . ALA A 1 8 ? -2.560 9.448 0.003 1.00 0.00 8 ALA A C 11
ATOM 1192 O O . ALA A 1 8 ? -2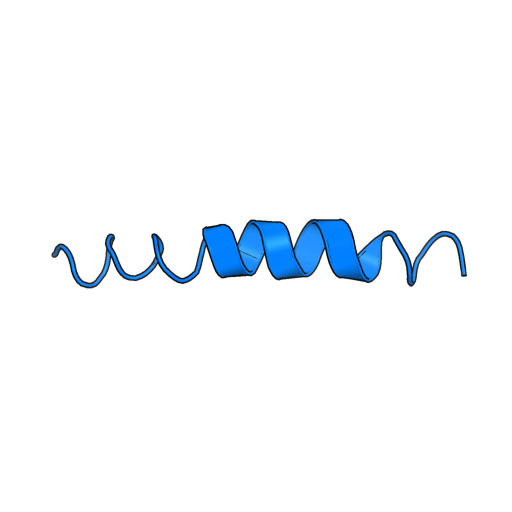.794 8.329 -0.390 1.00 0.00 8 ALA A O 11
ATOM 1193 N N . SER A 1 9 ? -1.520 10.226 -0.196 1.00 0.00 9 SER A N 11
ATOM 1194 C CA . SER A 1 9 ? -0.195 9.644 -0.594 1.00 0.00 9 SER A CA 11
ATOM 1195 C C . SER A 1 9 ? 1.076 9.268 0.212 1.00 0.00 9 SER A C 11
ATOM 1196 O O . SER A 1 9 ? 1.858 8.362 -0.024 1.00 0.00 9 SER A O 11
ATOM 1197 N N . ILE A 1 10 ? 0.739 9.570 1.373 1.00 0.00 10 ILE A N 11
ATOM 1198 C CA . ILE A 1 10 ? 1.170 8.979 2.680 1.00 0.00 10 ILE A CA 11
ATOM 1199 C C . ILE A 1 10 ? 0.868 7.521 2.998 1.00 0.00 10 ILE A C 11
ATOM 1200 O O . ILE A 1 10 ? 1.476 6.743 3.732 1.00 0.00 10 ILE A O 11
ATOM 1201 N N . LEU A 1 11 ? -0.305 7.449 2.510 1.00 0.00 11 LEU A N 11
ATOM 1202 C CA . LEU A 1 11 ? -1.434 6.696 2.971 1.00 0.00 11 LEU A CA 11
ATOM 1203 C C . LEU A 1 11 ? -1.881 5.464 2.435 1.00 0.00 11 LEU A C 11
ATOM 1204 O O . LEU A 1 11 ? -2.127 4.495 3.122 1.00 0.00 11 LEU A O 11
ATOM 1205 N N . ALA A 1 12 ? -1.970 5.774 1.225 1.00 0.00 12 ALA A N 11
ATOM 1206 C CA . ALA A 1 12 ? -2.125 4.909 0.162 1.00 0.00 12 ALA A CA 11
ATOM 1207 C C . ALA A 1 12 ? -0.831 4.223 -0.357 1.00 0.00 12 ALA A C 11
ATOM 1208 O O . ALA A 1 12 ? -0.977 3.291 -1.137 1.00 0.00 12 ALA A O 11
ATOM 1209 N N . PRO A 1 13 ? 0.356 4.786 -0.086 1.00 0.00 13 PRO A N 11
ATOM 1210 C CA . PRO A 1 13 ? 1.491 4.194 0.715 1.00 0.00 13 PRO A CA 11
ATOM 1211 C C . PRO A 1 13 ? 1.611 3.588 2.064 1.00 0.00 13 PRO A C 11
ATOM 1212 O O . PRO A 1 13 ? 2.391 2.684 2.333 1.00 0.00 13 PRO A O 11
ATOM 1216 N N . GLY A 1 14 ? 0.672 4.045 2.746 1.00 0.00 14 GLY A N 11
ATOM 1217 C CA . GLY A 1 14 ? 0.219 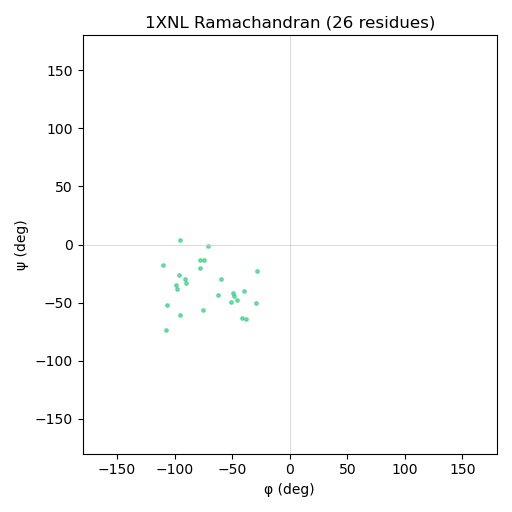3.290 4.013 1.00 0.00 14 GLY A CA 11
ATOM 1218 C C . GLY A 1 14 ? -0.694 2.008 3.907 1.00 0.00 14 GLY A C 11
ATOM 1219 O O . GLY A 1 14 ? -1.026 1.236 4.806 1.00 0.00 14 GLY A O 11
ATOM 1220 N N . VAL A 1 15 ? -0.964 1.855 2.649 1.00 0.00 15 VAL A N 11
ATOM 1221 C CA . VAL A 1 15 ? -1.874 1.023 1.896 1.00 0.00 15 VAL A CA 11
ATOM 1222 C C . VAL A 1 15 ? -1.173 0.060 1.040 1.00 0.00 15 VAL A C 11
ATOM 1223 O O . VAL A 1 15 ? -1.023 -1.116 1.221 1.00 0.00 15 VAL A O 11
ATOM 1224 N N . ALA A 1 16 ? -0.722 0.613 -0.015 1.00 0.00 16 ALA A N 11
ATOM 1225 C CA . ALA A 1 16 ? 0.500 0.086 -0.682 1.00 0.00 16 ALA A CA 11
ATOM 1226 C C . ALA A 1 16 ? 1.580 -0.617 0.146 1.00 0.00 16 ALA A C 11
ATOM 1227 O O . ALA A 1 16 ? 2.159 -1.631 -0.244 1.00 0.00 16 ALA A O 11
ATOM 1228 N N . ALA A 1 17 ? 1.566 -0.150 1.390 1.00 0.00 17 ALA A N 11
ATOM 1229 C CA . ALA A 1 17 ? 1.870 -1.007 2.533 1.00 0.00 17 ALA A CA 11
ATOM 1230 C C . ALA A 1 17 ? 1.202 -2.321 3.009 1.00 0.00 17 ALA A C 11
ATOM 1231 O O . ALA A 1 17 ? 1.766 -3.409 2.875 1.00 0.00 17 ALA A O 11
ATOM 1232 N N . ALA A 1 18 ? -0.016 -2.166 3.477 1.00 0.00 18 ALA A N 11
ATOM 1233 C CA . ALA A 1 18 ? -1.028 -3.262 3.591 1.00 0.00 18 ALA A CA 11
ATOM 1234 C C . ALA A 1 18 ? -1.025 -4.359 2.457 1.00 0.00 18 ALA A C 11
ATOM 1235 O O . ALA A 1 18 ? -0.891 -5.574 2.666 1.00 0.00 18 ALA A O 11
ATOM 1236 N N . GLN A 1 19 ? -1.136 -3.855 1.222 1.00 0.00 19 GLN A N 11
ATOM 1237 C CA . GLN A 1 19 ? -1.660 -4.596 0.080 1.00 0.00 19 GLN A CA 11
ATOM 1238 C C . GLN A 1 19 ? -0.626 -5.579 -0.475 1.00 0.00 19 GLN A C 11
ATOM 1239 O O . GLN A 1 19 ? -0.827 -6.789 -0.561 1.00 0.00 19 GLN A O 11
ATOM 1240 N N . ALA A 1 20 ? 0.527 -4.986 -0.793 1.00 0.00 20 ALA A N 11
ATOM 1241 C CA . ALA A 1 20 ? 1.773 -5.690 -0.871 1.00 0.00 20 ALA A CA 11
ATOM 1242 C C . ALA A 1 20 ? 2.060 -6.796 0.229 1.00 0.00 20 ALA A C 11
ATOM 1243 O O . ALA A 1 20 ? 2.630 -7.860 -0.029 1.00 0.00 20 ALA A O 11
ATOM 1244 N N . LEU A 1 21 ? 1.731 -6.524 1.506 1.00 0.00 21 LEU A N 11
ATOM 1245 C CA . LEU A 1 21 ? 1.855 -7.532 2.613 1.00 0.00 21 LEU A CA 11
ATOM 1246 C C . LEU A 1 21 ? 0.704 -8.414 3.094 1.00 0.00 21 LEU A C 11
ATOM 1247 O O . LEU A 1 21 ? 0.822 -9.205 4.039 1.00 0.00 21 LEU A O 11
ATOM 1248 N N . ARG A 1 22 ? -0.308 -8.431 2.283 1.00 0.00 22 ARG A N 11
ATOM 1249 C CA . ARG A 1 22 ? -1.159 -9.732 2.284 1.00 0.00 22 ARG A CA 11
ATOM 1250 C C . ARG A 1 22 ? -1.127 -10.835 1.284 1.00 0.00 22 ARG A C 11
ATOM 1251 O O . ARG A 1 22 ? -1.690 -11.922 1.336 1.00 0.00 22 ARG A O 11
ATOM 1252 N N . GLU A 1 23 ? -0.385 -10.398 0.418 1.00 0.00 23 GLU A N 11
ATOM 1253 C CA . GLU A 1 23 ? -0.093 -10.954 -0.832 1.00 0.00 23 GLU A CA 11
ATOM 1254 C C . GLU A 1 23 ? 0.904 -12.046 -1.029 1.00 0.00 23 GLU A C 11
ATOM 1255 O O . GLU A 1 23 ? 0.681 -13.091 -1.621 1.00 0.00 23 GLU A O 11
ATOM 1256 N N . ILE A 1 24 ? 1.906 -11.597 -0.366 1.00 0.00 24 ILE A N 11
ATOM 1257 C CA . ILE A 1 24 ? 2.496 -12.206 0.839 1.00 0.00 24 ILE A CA 11
ATOM 1258 C C . ILE A 1 24 ? 1.913 -13.140 1.875 1.00 0.00 24 ILE A C 11
ATOM 1259 O O . ILE A 1 24 ? 2.529 -14.149 2.239 1.00 0.00 24 ILE A O 11
ATOM 1260 N N . GLU A 1 25 ? 0.824 -12.853 2.472 1.00 0.00 25 GLU A N 11
ATOM 1261 C CA . GLU A 1 25 ? 0.177 -13.938 3.319 1.00 0.00 25 GLU A CA 11
ATOM 1262 C C . GLU A 1 25 ? -0.857 -14.868 2.613 1.00 0.00 25 GLU A C 11
ATOM 1263 O O . GLU A 1 25 ? -1.705 -15.558 3.185 1.00 0.00 25 GLU A O 11
ATOM 1264 N N . ARG A 1 26 ? -0.827 -14.634 1.342 1.00 0.00 26 ARG A N 11
ATOM 1265 C CA . ARG A 1 26 ? -1.760 -15.284 0.337 1.00 0.00 26 ARG A CA 11
ATOM 1266 C C . ARG A 1 26 ? -1.218 -16.520 -0.389 1.00 0.00 26 ARG A C 11
ATOM 1267 O O . ARG A 1 26 ? -1.646 -17.666 -0.250 1.00 0.00 26 ARG A O 11
ATOM 1268 N N . LEU A 1 27 ? -0.157 -16.154 -1.080 1.00 0.00 27 LEU A N 11
ATOM 1269 C CA . LEU A 1 27 ? 0.925 -17.095 -1.500 1.00 0.00 27 LEU A CA 11
ATOM 1270 C C . LEU A 1 27 ? 1.442 -18.068 -0.384 1.00 0.00 27 LEU A C 11
ATOM 1271 O O . LEU A 1 27 ? 1.561 -19.272 -0.626 1.00 0.00 27 LEU A O 11
ATOM 1272 N N . ALA A 1 28 ? 1.704 -17.536 0.819 1.00 0.00 28 ALA A N 11
ATOM 1273 C CA . ALA A 1 28 ? 1.919 -18.371 2.027 1.00 0.00 28 ALA A CA 11
ATOM 1274 C C . ALA A 1 28 ? 0.559 -18.574 2.742 1.00 0.00 28 ALA A C 11
ATOM 1275 O O . ALA A 1 28 ? -0.161 -19.556 2.578 1.00 0.00 28 ALA A O 11
ATOM 1277 N N . GLY A 1 1 ? -6.980 19.501 1.859 1.00 0.00 1 GLY A N 12
ATOM 1278 C CA . GLY A 1 1 ? -5.990 19.676 0.772 1.00 0.00 1 GLY A CA 12
ATOM 1279 C C . GLY A 1 1 ? -4.776 18.701 0.690 1.00 0.00 1 GLY A C 12
ATOM 1280 O O . GLY A 1 1 ? -4.877 17.683 0.011 1.00 0.00 1 GLY A O 12
ATOM 1281 N N . PRO A 1 2 ? -3.596 18.971 1.322 1.00 0.00 2 PRO A N 12
ATOM 1282 C CA . PRO A 1 2 ? -2.243 18.493 0.847 1.00 0.00 2 PRO A CA 12
ATOM 1283 C C . PRO A 1 2 ? -1.179 17.778 1.776 1.00 0.00 2 PRO A C 12
ATOM 1284 O O . PRO A 1 2 ? -0.196 17.163 1.428 1.00 0.00 2 PRO A O 12
ATOM 1285 N N . THR A 1 3 ? -1.565 17.994 2.987 1.00 0.00 3 THR A N 12
ATOM 1286 C CA . THR A 1 3 ? -1.880 17.020 4.036 1.00 0.00 3 THR A CA 12
ATOM 1287 C C . THR A 1 3 ? -2.523 15.749 3.486 1.00 0.00 3 THR A C 12
ATOM 1288 O O . THR A 1 3 ? -2.296 14.889 4.265 1.00 0.00 3 THR A O 12
ATOM 1289 N N . ALA A 1 4 ? -3.660 15.943 2.762 1.00 0.00 4 ALA A N 12
ATOM 1290 C CA . ALA A 1 4 ? -5.000 15.227 2.615 1.00 0.00 4 ALA A CA 12
ATOM 1291 C C . ALA A 1 4 ? -5.132 14.232 1.423 1.00 0.00 4 ALA A C 12
ATOM 1292 O O . ALA A 1 4 ? -5.714 13.154 1.311 1.00 0.00 4 ALA A O 12
ATOM 1293 N N . ARG A 1 5 ? -4.312 14.764 0.625 1.00 0.00 5 ARG A N 12
ATOM 1294 C CA . ARG A 1 5 ? -3.349 14.244 -0.310 1.00 0.00 5 ARG A CA 12
ATOM 1295 C C . ARG A 1 5 ? -1.847 14.044 -0.403 1.00 0.00 5 ARG A C 12
ATOM 1296 O O . ARG A 1 5 ? -1.362 13.151 -1.079 1.00 0.00 5 ARG A O 12
ATOM 1297 N N . ILE A 1 6 ? -1.223 14.818 0.521 1.00 0.00 6 ILE A N 12
ATOM 1298 C CA . ILE A 1 6 ? -0.340 14.151 1.455 1.00 0.00 6 ILE A CA 12
ATOM 1299 C C . ILE A 1 6 ? -1.066 12.952 1.893 1.00 0.00 6 ILE A C 12
ATOM 1300 O O . ILE A 1 6 ? -0.434 11.968 2.079 1.00 0.00 6 ILE A O 12
ATOM 1301 N N . PHE A 1 7 ? -2.302 13.178 2.284 1.00 0.00 7 PHE A N 12
ATOM 1302 C CA . PHE A 1 7 ? -2.781 12.483 3.399 1.00 0.00 7 PHE A CA 12
ATOM 1303 C C . PHE A 1 7 ? -2.854 11.110 3.236 1.00 0.00 7 PHE A C 12
ATOM 1304 O O . PHE A 1 7 ? -1.911 10.393 3.414 1.00 0.00 7 PHE A O 12
ATOM 1305 N N . ALA A 1 8 ? -3.664 10.893 2.284 1.00 0.00 8 ALA A N 12
ATOM 1306 C CA . ALA A 1 8 ? -3.617 9.676 1.598 1.00 0.00 8 ALA A CA 12
ATOM 1307 C C . ALA A 1 8 ? -2.807 9.538 0.388 1.00 0.00 8 ALA A C 12
ATOM 1308 O O . ALA A 1 8 ? -2.723 8.431 -0.130 1.00 0.00 8 ALA A O 12
ATOM 1309 N N . SER A 1 9 ? -1.790 10.381 0.408 1.00 0.00 9 SER A N 12
ATOM 1310 C CA . SER A 1 9 ? -0.456 9.778 0.339 1.00 0.00 9 SER A CA 12
ATOM 1311 C C . SER A 1 9 ? 0.691 9.400 1.161 1.00 0.00 9 SER A C 12
ATOM 1312 O O . SER A 1 9 ? 1.478 8.497 0.853 1.00 0.00 9 SER A O 12
ATOM 1313 N N . ILE A 1 10 ? 0.321 9.572 2.341 1.00 0.00 10 ILE A N 12
ATOM 1314 C CA . ILE A 1 10 ? 1.095 8.989 3.473 1.00 0.00 10 ILE A CA 12
ATOM 1315 C C . ILE A 1 10 ? 1.063 7.423 3.559 1.00 0.00 10 ILE A C 12
ATOM 1316 O O . ILE A 1 10 ? 1.931 6.628 3.918 1.00 0.00 10 ILE A O 12
ATOM 1317 N N . LEU A 1 11 ? -0.215 7.298 3.562 1.00 0.00 11 LEU A N 12
ATOM 1318 C CA . LEU A 1 11 ? -1.051 6.314 4.189 1.00 0.00 11 LEU A CA 12
ATOM 1319 C C . LEU A 1 11 ? -1.966 5.419 3.629 1.00 0.00 11 LEU A C 12
ATOM 1320 O O . LEU A 1 11 ? -2.305 4.315 4.100 1.00 0.00 11 LEU A O 12
ATOM 1321 N N . ALA A 1 12 ? -2.330 5.998 2.551 1.00 0.00 12 ALA A N 12
ATOM 1322 C CA . ALA A 1 12 ? -2.881 5.165 1.611 1.00 0.00 12 ALA A CA 12
ATOM 1323 C C . ALA A 1 12 ? -1.685 4.651 0.680 1.00 0.00 12 ALA A C 12
ATOM 1324 O O . ALA A 1 12 ? -1.493 3.484 0.631 1.00 0.00 12 ALA A O 12
ATOM 1325 N N . PRO A 1 13 ? -0.496 5.201 0.392 1.00 0.00 13 PRO A N 12
ATOM 1326 C CA . PRO A 1 13 ? 0.820 4.442 0.599 1.00 0.00 13 PRO A CA 12
ATOM 1327 C C . PRO A 1 13 ? 1.204 3.524 1.739 1.00 0.00 13 PRO A C 12
ATOM 1328 O O . PRO A 1 13 ? 1.892 2.520 1.604 1.00 0.00 13 PRO A O 12
ATOM 1332 N N . GLY A 1 14 ? 0.359 3.760 2.654 1.00 0.00 14 GLY A N 12
ATOM 1333 C CA . GLY A 1 14 ? 0.094 2.753 3.787 1.00 0.00 14 GLY A CA 12
ATOM 1334 C C . GLY A 1 14 ? -0.939 1.573 3.650 1.00 0.00 14 GLY A C 12
ATOM 1335 O O . GLY A 1 14 ? -1.321 0.808 4.533 1.00 0.00 14 GLY A O 12
ATOM 1336 N N . VAL A 1 15 ? -1.280 1.568 2.401 1.00 0.00 15 VAL A N 12
ATOM 1337 C CA . VAL A 1 15 ? -2.331 0.916 1.661 1.00 0.00 15 VAL A CA 12
ATOM 1338 C C . VAL A 1 15 ? -1.795 -0.057 0.661 1.00 0.00 15 VAL A C 12
ATOM 1339 O O . VAL A 1 15 ? -1.677 -1.252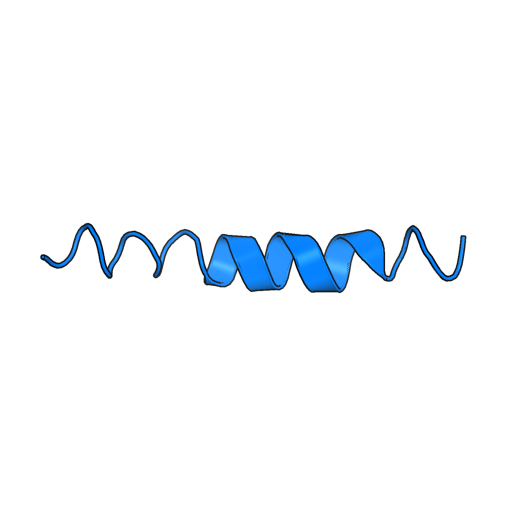 0.712 1.00 0.00 15 VAL A O 12
ATOM 1340 N N . ALA A 1 16 ? -1.502 0.581 -0.371 1.00 0.00 16 ALA A N 12
ATOM 1341 C CA . ALA A 1 16 ? -0.416 0.190 -1.238 1.00 0.00 16 ALA A CA 12
ATOM 1342 C C . ALA A 1 16 ? 0.808 -0.555 -0.685 1.00 0.00 16 ALA A C 12
ATOM 1343 O O . ALA A 1 16 ? 1.355 -1.485 -1.274 1.00 0.00 16 ALA A O 12
ATOM 1344 N N . ALA A 1 17 ? 0.945 -0.251 0.598 1.00 0.00 17 ALA A N 12
ATOM 1345 C CA . ALA A 1 17 ? 1.397 -1.211 1.608 1.00 0.00 17 ALA A CA 12
ATOM 1346 C C . ALA A 1 17 ? 0.761 -2.452 2.241 1.00 0.00 17 ALA A C 12
ATOM 1347 O O . ALA A 1 17 ? 1.269 -3.564 2.091 1.00 0.00 17 ALA A O 12
ATOM 1348 N N . ALA A 1 18 ? -0.369 -2.227 2.850 1.00 0.00 18 ALA A N 12
ATOM 1349 C CA . ALA A 1 18 ? -1.387 -3.293 3.143 1.00 0.00 18 ALA A CA 12
ATOM 1350 C C . ALA A 1 18 ? -1.536 -4.437 2.054 1.00 0.00 18 ALA A C 12
ATOM 1351 O O . ALA A 1 18 ? -1.299 -5.634 2.274 1.00 0.00 18 ALA A O 12
ATOM 1352 N N . GLN A 1 19 ? -1.808 -3.966 0.831 1.00 0.00 19 GLN A N 12
ATOM 1353 C CA . GLN A 1 19 ? -2.236 -4.753 -0.317 1.00 0.00 19 GLN A CA 12
ATOM 1354 C C . GLN A 1 19 ? -1.122 -5.674 -0.819 1.00 0.00 19 GLN A C 12
ATOM 1355 O O . GLN A 1 19 ? -1.255 -6.901 -0.833 1.00 0.00 19 GLN A O 12
ATOM 1356 N N . ALA A 1 20 ? 0.000 -5.012 -1.144 1.00 0.00 20 ALA A N 12
ATOM 1357 C CA . ALA A 1 20 ? 1.288 -5.624 -1.298 1.00 0.00 20 ALA A CA 12
ATOM 1358 C C . ALA A 1 20 ? 1.726 -6.684 -0.204 1.00 0.00 20 ALA A C 12
ATOM 1359 O O . ALA A 1 20 ? 2.387 -7.686 -0.497 1.00 0.00 20 ALA A O 12
ATOM 1360 N N . LEU A 1 21 ? 1.409 -6.456 1.084 1.00 0.00 21 LEU A N 12
ATOM 1361 C CA . LEU A 1 21 ? 1.751 -7.422 2.197 1.00 0.00 21 LEU A CA 12
ATOM 1362 C C . LEU A 1 21 ? 0.817 -8.480 2.767 1.00 0.00 21 LEU A C 12
ATOM 1363 O O . LEU A 1 21 ? 1.200 -9.321 3.592 1.00 0.00 21 LEU A O 12
ATOM 1364 N N . ARG A 1 22 ? -0.339 -8.496 2.177 1.00 0.00 22 ARG A N 12
ATOM 1365 C CA . ARG A 1 22 ? -1.127 -9.837 2.246 1.00 0.00 22 ARG A CA 12
ATOM 1366 C C . ARG A 1 22 ? -1.208 -10.856 1.166 1.00 0.00 22 ARG A C 12
ATOM 1367 O O . ARG A 1 22 ? -1.835 -11.906 1.123 1.00 0.00 22 ARG A O 12
ATOM 1368 N N . GLU A 1 23 ? -0.474 -10.424 0.301 1.00 0.00 23 GLU A N 12
ATOM 1369 C CA . GLU A 1 23 ? -0.291 -10.958 -0.968 1.00 0.00 23 GLU A CA 12
ATOM 1370 C C . GLU A 1 23 ? 0.720 -12.010 -1.170 1.00 0.00 23 GLU A C 12
ATOM 1371 O O . GLU A 1 23 ? 0.398 -13.168 -1.142 1.00 0.00 23 GLU A O 12
ATOM 1372 N N . ILE A 1 24 ? 1.785 -11.473 -0.739 1.00 0.00 24 ILE A N 12
ATOM 1373 C CA . ILE A 1 24 ? 2.623 -12.017 0.312 1.00 0.00 24 ILE A CA 12
ATOM 1374 C C . ILE A 1 24 ? 2.341 -12.970 1.455 1.00 0.00 24 ILE A C 12
ATOM 1375 O O . ILE A 1 24 ? 3.076 -13.955 1.651 1.00 0.00 24 ILE A O 12
ATOM 1376 N N . GLU A 1 25 ? 1.296 -12.784 2.170 1.00 0.00 25 GLU A N 12
ATOM 1377 C CA . GLU A 1 25 ? 0.809 -13.892 3.062 1.00 0.00 25 GLU A CA 12
ATOM 1378 C C . GLU A 1 25 ? 0.013 -15.072 2.503 1.00 0.00 25 GLU A C 12
ATOM 1379 O O . GLU A 1 25 ? -0.572 -15.907 3.201 1.00 0.00 25 GLU A O 12
ATOM 1380 N N . ARG A 1 26 ? -0.286 -14.830 1.283 1.00 0.00 26 ARG A N 12
ATOM 1381 C CA . ARG A 1 26 ? -1.498 -15.580 0.677 1.00 0.00 26 ARG A CA 12
ATOM 1382 C C . ARG A 1 26 ? -1.254 -16.895 -0.097 1.00 0.00 26 ARG A C 12
ATOM 1383 O O . ARG A 1 26 ? -1.776 -17.985 0.142 1.00 0.00 26 ARG A O 12
ATOM 1384 N N . LEU A 1 27 ? -0.264 -16.675 -0.889 1.00 0.00 27 LEU A N 12
ATOM 1385 C CA . LEU A 1 27 ? 0.866 -17.631 -1.073 1.00 0.00 27 LEU A CA 12
ATOM 1386 C C . LEU A 1 27 ? 1.497 -18.238 0.216 1.00 0.00 27 LEU A C 12
ATOM 1387 O O . LEU A 1 27 ? 1.323 -19.428 0.486 1.00 0.00 27 LEU A O 12
ATOM 1388 N N . ALA A 1 28 ? 2.278 -17.425 0.944 1.00 0.00 28 ALA A N 12
ATOM 1389 C CA . ALA A 1 28 ? 3.125 -17.947 2.056 1.00 0.00 28 ALA A CA 12
ATOM 1390 C C . ALA A 1 28 ? 2.292 -18.224 3.331 1.00 0.00 28 ALA A C 12
ATOM 1391 O O . ALA A 1 28 ? 2.150 -19.329 3.849 1.00 0.00 28 ALA A O 12
ATOM 1393 N N . GLY A 1 1 ? -7.478 19.847 2.995 1.00 0.00 1 GLY A N 13
ATOM 1394 C CA . GLY A 1 1 ? -6.145 19.286 3.095 1.00 0.00 1 GLY A CA 13
ATOM 1395 C C . GLY A 1 1 ? -5.534 18.643 1.843 1.00 0.00 1 GLY A C 13
ATOM 1396 O O . GLY A 1 1 ? -5.973 17.590 1.349 1.00 0.00 1 GLY A O 13
ATOM 1397 N N . PRO A 1 2 ? -4.315 19.110 1.457 1.00 0.00 2 PRO A N 13
ATOM 1398 C CA . PRO A 1 2 ? -3.477 18.450 0.406 1.00 0.00 2 PRO A CA 13
ATOM 1399 C C . PRO A 1 2 ? -1.917 18.235 0.596 1.00 0.00 2 PRO A C 13
ATOM 1400 O O . PRO A 1 2 ? -1.284 17.370 -0.019 1.00 0.00 2 PRO A O 13
ATOM 1401 N N . THR A 1 3 ? -1.770 18.405 1.888 1.00 0.00 3 THR A N 13
ATOM 1402 C CA . THR A 1 3 ? -1.722 17.288 2.782 1.00 0.00 3 THR A CA 13
ATOM 1403 C C . THR A 1 3 ? -2.900 16.441 2.512 1.00 0.00 3 THR A C 13
ATOM 1404 O O . THR A 1 3 ? -2.469 15.647 1.773 1.00 0.00 3 THR A O 13
ATOM 1405 N N . ALA A 1 4 ? -4.079 16.480 3.128 1.00 0.00 4 ALA A N 13
ATOM 1406 C CA . ALA A 1 4 ? -5.022 15.314 3.422 1.00 0.00 4 ALA A CA 13
ATOM 1407 C C . ALA A 1 4 ? -5.333 14.287 2.272 1.00 0.00 4 ALA A C 13
ATOM 1408 O O . ALA A 1 4 ? -5.990 13.268 2.399 1.00 0.00 4 ALA A O 13
ATOM 1409 N N . ARG A 1 5 ? -4.634 14.654 1.240 1.00 0.00 5 ARG A N 13
ATOM 1410 C CA . ARG A 1 5 ? -4.222 14.102 -0.093 1.00 0.00 5 ARG A CA 13
ATOM 1411 C C . ARG A 1 5 ? -2.922 13.504 -0.660 1.00 0.00 5 ARG A C 13
ATOM 1412 O O . ARG A 1 5 ? -2.927 12.432 -1.246 1.00 0.00 5 ARG A O 13
ATOM 1413 N N . ILE A 1 6 ? -1.842 14.235 -0.220 1.00 0.00 6 ILE A N 13
ATOM 1414 C CA . ILE A 1 6 ? -0.697 13.678 0.524 1.00 0.00 6 ILE A CA 13
ATOM 1415 C C . ILE A 1 6 ? -1.277 12.640 1.299 1.00 0.00 6 ILE A C 13
ATOM 1416 O O . ILE A 1 6 ? -0.537 11.759 1.456 1.00 0.00 6 ILE A O 13
ATOM 1417 N N . PHE A 1 7 ? -2.297 12.944 2.018 1.00 0.00 7 PHE A N 13
ATOM 1418 C CA . PHE A 1 7 ? -2.098 12.679 3.310 1.00 0.00 7 PHE A CA 13
ATOM 1419 C C . PHE A 1 7 ? -2.585 11.218 3.636 1.00 0.00 7 PHE A C 13
ATOM 1420 O O . PHE A 1 7 ? -2.018 10.297 4.191 1.00 0.00 7 PHE A O 13
ATOM 1421 N N . ALA A 1 8 ? -3.724 11.091 3.233 1.00 0.00 8 ALA A N 13
ATOM 1422 C CA . ALA A 1 8 ? -4.187 9.948 2.547 1.00 0.00 8 ALA A CA 13
ATOM 1423 C C . ALA A 1 8 ? -3.386 9.196 1.646 1.00 0.00 8 ALA A C 13
ATOM 1424 O O . ALA A 1 8 ? -3.444 8.007 1.787 1.00 0.00 8 ALA A O 13
ATOM 1425 N N . SER A 1 9 ? -2.598 9.921 0.939 1.00 0.00 9 SER A N 13
ATOM 1426 C CA . SER A 1 9 ? -1.371 9.311 0.340 1.00 0.00 9 SER A CA 13
ATOM 1427 C C . SER A 1 9 ? -0.096 9.256 0.970 1.00 0.00 9 SER A C 13
ATOM 1428 O O . SER A 1 9 ? 0.882 8.800 0.361 1.00 0.00 9 SER A O 13
ATOM 1429 N N . ILE A 1 10 ? -0.178 9.489 2.266 1.00 0.00 10 ILE A N 13
ATOM 1430 C CA . ILE A 1 10 ? 0.985 9.016 3.072 1.00 0.00 10 ILE A CA 13
ATOM 1431 C C . ILE A 1 10 ? 0.931 7.445 3.381 1.00 0.00 10 ILE A C 13
ATOM 1432 O O . ILE A 1 10 ? 1.813 6.750 3.900 1.00 0.00 10 ILE A O 13
ATOM 1433 N N . LEU A 1 11 ? -0.303 7.131 3.302 1.00 0.00 11 LEU A N 13
ATOM 1434 C CA . LEU A 1 11 ? -1.127 6.032 3.773 1.00 0.00 11 LEU A CA 13
ATOM 1435 C C . LEU A 1 11 ? -1.823 5.134 2.984 1.00 0.00 11 LEU A C 13
ATOM 1436 O O . LEU A 1 11 ? -2.123 4.047 3.445 1.00 0.00 11 LEU A O 13
ATOM 1437 N N . ALA A 1 12 ? -2.096 5.742 1.930 1.00 0.00 12 ALA A N 13
ATOM 1438 C CA . ALA A 1 12 ? -2.158 4.996 0.701 1.00 0.00 12 ALA A CA 13
ATOM 1439 C C . ALA A 1 12 ? -0.802 4.445 0.045 1.00 0.00 12 ALA A C 13
ATOM 1440 O O . ALA A 1 12 ? -0.791 3.575 -0.826 1.00 0.00 12 ALA A O 13
ATOM 1441 N N . PRO A 1 13 ? 0.318 4.984 0.420 1.00 0.00 13 PRO A N 13
ATOM 1442 C CA . PRO A 1 13 ? 1.544 4.250 0.869 1.00 0.00 13 PRO A CA 13
ATOM 1443 C C . PRO A 1 13 ? 1.693 3.367 2.069 1.00 0.00 13 PRO A C 13
ATOM 1444 O O . PRO A 1 13 ? 2.485 2.447 2.103 1.00 0.00 13 PRO A O 13
ATOM 1448 N N . GLY A 1 14 ? 0.801 3.650 2.894 1.00 0.00 14 GLY A N 13
ATOM 1449 C CA . GLY A 1 14 ? 0.355 2.648 3.967 1.00 0.00 14 GLY A CA 13
ATOM 1450 C C . GLY A 1 14 ? -0.548 1.409 3.607 1.00 0.00 14 GLY A C 13
ATOM 1451 O O . GLY A 1 14 ? -0.921 0.533 4.383 1.00 0.00 14 GLY A O 13
ATOM 1452 N N . VAL A 1 15 ? -0.838 1.496 2.345 1.00 0.00 15 VAL A N 13
ATOM 1453 C CA . VAL A 1 15 ? -1.778 0.796 1.474 1.00 0.00 15 VAL A CA 13
ATOM 1454 C C . VAL A 1 15 ? -1.092 -0.020 0.454 1.00 0.00 15 VAL A C 13
ATOM 1455 O O . VAL A 1 15 ? -1.107 -1.221 0.388 1.00 0.00 15 VAL A O 13
ATOM 1456 N N . ALA A 1 16 ? -0.422 0.694 -0.396 1.00 0.00 16 ALA A N 13
ATOM 1457 C CA . ALA A 1 16 ? 0.814 0.155 -0.997 1.00 0.00 16 ALA A CA 13
ATOM 1458 C C . ALA A 1 16 ? 1.637 -0.871 -0.240 1.00 0.00 16 ALA A C 13
ATOM 1459 O O . ALA A 1 16 ? 2.230 -1.809 -0.767 1.00 0.00 16 ALA A O 13
ATOM 1460 N N . ALA A 1 17 ? 1.524 -0.590 1.057 1.00 0.00 17 ALA A N 13
ATOM 1461 C CA . ALA A 1 17 ? 2.044 -1.400 2.150 1.00 0.00 17 ALA A CA 13
ATOM 1462 C C . ALA A 1 17 ? 1.230 -2.493 2.813 1.00 0.00 17 ALA A C 13
ATOM 1463 O O . ALA A 1 17 ? 1.712 -3.602 3.022 1.00 0.00 17 ALA A O 13
ATOM 1464 N N . ALA A 1 18 ? -0.017 -2.200 3.026 1.00 0.00 18 ALA A N 13
ATOM 1465 C CA . ALA A 1 18 ? -1.087 -3.258 2.987 1.00 0.00 18 ALA A CA 13
ATOM 1466 C C . ALA A 1 18 ? -0.893 -4.352 1.849 1.00 0.00 18 ALA A C 13
ATOM 1467 O O . ALA A 1 18 ? -0.628 -5.539 2.091 1.00 0.00 18 ALA A O 13
ATOM 1468 N N . GLN A 1 19 ? -0.925 -3.877 0.594 1.00 0.00 19 GLN A N 13
ATOM 1469 C CA . GLN A 1 19 ? -1.508 -4.589 -0.560 1.00 0.00 19 GLN A CA 13
ATOM 1470 C C . GLN A 1 19 ? -0.517 -5.692 -1.032 1.00 0.00 19 GLN A C 13
ATOM 1471 O O . GLN A 1 19 ? -0.753 -6.905 -0.998 1.00 0.00 19 GLN A O 13
ATOM 1472 N N . ALA A 1 20 ? 0.663 -5.173 -1.381 1.00 0.00 20 ALA A N 13
ATOM 1473 C CA . ALA A 1 20 ? 1.905 -5.868 -1.486 1.00 0.00 20 ALA A CA 13
ATOM 1474 C C . ALA A 1 20 ? 2.205 -6.913 -0.353 1.00 0.00 20 ALA A C 13
ATOM 1475 O O . ALA A 1 20 ? 2.764 -7.986 -0.589 1.00 0.00 20 ALA A O 13
ATOM 1476 N N . LEU A 1 21 ? 1.959 -6.560 0.926 1.00 0.00 21 LEU A N 13
ATOM 1477 C CA . LEU A 1 21 ? 2.339 -7.467 2.068 1.00 0.00 21 LEU A CA 13
ATOM 1478 C C . LEU A 1 21 ? 1.277 -8.407 2.649 1.00 0.00 21 LEU A C 13
ATOM 1479 O O . LEU A 1 21 ? 1.574 -9.239 3.521 1.00 0.00 21 LEU A O 13
ATOM 1480 N N . ARG A 1 22 ? 0.152 -8.457 1.970 1.00 0.00 22 ARG A N 13
ATOM 1481 C CA . ARG A 1 22 ? -0.765 -9.687 2.198 1.00 0.00 22 ARG A CA 13
ATOM 1482 C C . ARG A 1 22 ? -0.843 -10.840 1.284 1.00 0.00 22 ARG A C 13
ATOM 1483 O O . ARG A 1 22 ? -1.267 -11.947 1.575 1.00 0.00 22 ARG A O 13
ATOM 1484 N N . GLU A 1 23 ? -0.561 -10.399 0.159 1.00 0.00 23 GLU A N 13
ATOM 1485 C CA . GLU A 1 23 ? -0.162 -11.080 -1.011 1.00 0.00 23 GLU A CA 13
ATOM 1486 C C . GLU A 1 23 ? 0.777 -12.228 -0.836 1.00 0.00 23 GLU A C 13
ATOM 1487 O O . GLU A 1 23 ? 0.430 -13.312 -0.452 1.00 0.00 23 GLU A O 13
ATOM 1488 N N . ILE A 1 24 ? 1.826 -11.710 -0.389 1.00 0.00 24 ILE A N 13
ATOM 1489 C CA . ILE A 1 24 ? 2.683 -12.263 0.648 1.00 0.00 24 ILE A CA 13
ATOM 1490 C C . ILE A 1 24 ? 2.228 -13.233 1.709 1.00 0.00 24 ILE A C 13
ATOM 1491 O O . ILE A 1 24 ? 2.853 -14.301 1.802 1.00 0.00 24 ILE A O 13
ATOM 1492 N N . GLU A 1 25 ? 1.182 -12.974 2.416 1.00 0.00 25 GLU A N 13
ATOM 1493 C CA . GLU A 1 25 ? 0.612 -14.029 3.326 1.00 0.00 25 GLU A CA 13
ATOM 1494 C C . GLU A 1 25 ? -0.483 -14.982 2.794 1.00 0.00 25 GLU A C 13
ATOM 1495 O O . GLU A 1 25 ? -1.143 -15.726 3.526 1.00 0.00 25 GLU A O 13
ATOM 1496 N N . ARG A 1 26 ? -0.774 -14.716 1.565 1.00 0.00 26 ARG A N 13
ATOM 1497 C CA . ARG A 1 26 ? -2.001 -15.327 0.835 1.00 0.00 26 ARG A CA 13
ATOM 1498 C C . ARG A 1 26 ? -1.769 -16.660 0.016 1.00 0.00 26 ARG A C 13
ATOM 1499 O O . ARG A 1 26 ? -2.529 -17.625 -0.035 1.00 0.00 26 ARG A O 13
ATOM 1500 N N . LEU A 1 27 ? -0.599 -16.575 -0.535 1.00 0.00 27 LEU A N 13
ATOM 1501 C CA . LEU A 1 27 ? 0.253 -17.567 -1.294 1.00 0.00 27 LEU A CA 13
ATOM 1502 C C . LEU A 1 27 ? 1.246 -18.295 -0.345 1.00 0.00 27 LEU A C 13
ATOM 1503 O O . LEU A 1 27 ? 1.354 -19.520 -0.445 1.00 0.00 27 LEU A O 13
ATOM 1504 N N . ALA A 1 28 ? 1.901 -17.597 0.624 1.00 0.00 28 ALA A N 13
ATOM 1505 C CA . ALA A 1 28 ? 2.060 -18.248 1.959 1.00 0.00 28 ALA A CA 13
ATOM 1506 C C . ALA A 1 28 ? 0.764 -18.241 2.836 1.00 0.00 28 ALA A C 13
ATOM 1507 O O . ALA A 1 28 ? 0.780 -18.427 4.052 1.00 0.00 28 ALA A O 13
ATOM 1509 N N . GLY A 1 1 ? -7.443 19.162 3.420 1.00 0.00 1 GLY A N 14
ATOM 1510 C CA . GLY A 1 1 ? -6.974 19.145 2.010 1.00 0.00 1 GLY A CA 14
ATOM 1511 C C . GLY A 1 1 ? -5.519 18.640 1.790 1.00 0.00 1 GLY A C 14
ATOM 1512 O O . GLY A 1 1 ? -5.326 17.589 1.139 1.00 0.00 1 GLY A O 14
ATOM 1513 N N . PRO A 1 2 ? -4.408 19.356 2.199 1.00 0.00 2 PRO A N 14
ATOM 1514 C CA . PRO A 1 2 ? -3.165 19.194 1.392 1.00 0.00 2 PRO A CA 14
ATOM 1515 C C . PRO A 1 2 ? -1.703 19.078 1.882 1.00 0.00 2 PRO A C 14
ATOM 1516 O O . PRO A 1 2 ? -1.002 18.554 1.018 1.00 0.00 2 PRO A O 14
ATOM 1517 N N . T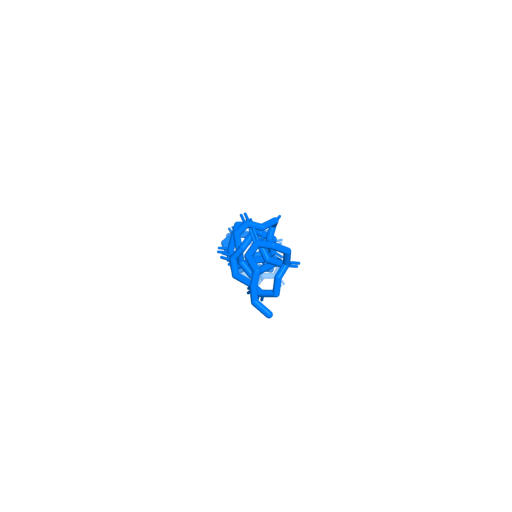HR A 1 3 ? -1.641 18.749 3.143 1.00 0.00 3 THR A N 14
ATOM 1518 C CA . THR A 1 3 ? -1.301 17.409 3.546 1.00 0.00 3 THR A CA 14
ATOM 1519 C C . THR A 1 3 ? -2.278 16.445 2.925 1.00 0.00 3 THR A C 14
ATOM 1520 O O . THR A 1 3 ? -1.685 15.482 2.528 1.00 0.00 3 THR A O 14
ATOM 1521 N N . ALA A 1 4 ? -3.587 16.477 3.187 1.00 0.00 4 ALA A N 14
ATOM 1522 C CA . ALA A 1 4 ? -4.513 15.276 3.010 1.00 0.00 4 ALA A CA 14
ATOM 1523 C C . ALA A 1 4 ? -4.521 14.580 1.547 1.00 0.00 4 ALA A C 14
ATOM 1524 O O . ALA A 1 4 ? -5.236 13.645 1.211 1.00 0.00 4 ALA A O 14
ATOM 1525 N N . ARG A 1 5 ? -3.539 15.124 0.862 1.00 0.00 5 ARG A N 14
ATOM 1526 C CA . ARG A 1 5 ? -2.848 14.956 -0.434 1.00 0.00 5 ARG A CA 14
ATOM 1527 C C . ARG A 1 5 ? -1.500 14.277 -0.650 1.00 0.00 5 ARG A C 14
ATOM 1528 O O . ARG A 1 5 ? -1.330 13.381 -1.473 1.00 0.00 5 ARG A O 14
ATOM 1529 N N . ILE A 1 6 ? -0.582 14.783 0.165 1.00 0.00 6 ILE A N 14
ATOM 1530 C CA . ILE A 1 6 ? 0.392 14.026 0.950 1.00 0.00 6 ILE A CA 14
ATOM 1531 C C . ILE A 1 6 ? -0.205 12.820 1.482 1.00 0.00 6 ILE A C 14
ATOM 1532 O O . ILE A 1 6 ? 0.607 11.959 1.659 1.00 0.00 6 ILE A O 14
ATOM 1533 N N . PHE A 1 7 ? -1.473 12.843 1.808 1.00 0.00 7 PHE A N 14
ATOM 1534 C CA . PHE A 1 7 ? -2.031 11.895 2.802 1.00 0.00 7 PHE A CA 14
ATOM 1535 C C . PHE A 1 7 ? -2.655 10.613 2.637 1.00 0.00 7 PHE A C 14
ATOM 1536 O O . PHE A 1 7 ? -3.172 10.155 3.635 1.00 0.00 7 PHE A O 14
ATOM 1537 N N . ALA A 1 8 ? -3.361 10.916 1.626 1.00 0.00 8 ALA A N 14
ATOM 1538 C CA . ALA A 1 8 ? -3.656 10.494 0.331 1.00 0.00 8 ALA A CA 14
ATOM 1539 C C . ALA A 1 8 ? -2.402 9.908 -0.254 1.00 0.00 8 ALA A C 14
ATOM 1540 O O . ALA A 1 8 ? -2.492 8.804 -0.768 1.00 0.00 8 ALA A O 14
ATOM 1541 N N . SER A 1 9 ? -1.268 10.604 -0.137 1.00 0.00 9 SER A N 14
ATOM 1542 C CA . SER A 1 9 ? 0.020 9.893 -0.233 1.00 0.00 9 SER A CA 14
ATOM 1543 C C . SER A 1 9 ? 0.674 9.324 0.965 1.00 0.00 9 SER A C 14
ATOM 1544 O O . SER A 1 9 ? 1.505 8.433 0.906 1.00 0.00 9 SER A O 14
ATOM 1545 N N . ILE A 1 10 ? 0.034 9.557 2.072 1.00 0.00 10 ILE A N 14
ATOM 1546 C CA . ILE A 1 10 ? 0.389 8.842 3.344 1.00 0.00 10 ILE A CA 14
ATOM 1547 C C . ILE A 1 10 ? 0.123 7.321 3.421 1.00 0.00 10 ILE A C 14
ATOM 1548 O O . ILE A 1 10 ? 0.551 6.505 4.236 1.00 0.00 10 ILE A O 14
ATOM 1549 N N . LEU A 1 11 ? -0.820 7.193 2.586 1.00 0.00 11 LEU A N 14
ATOM 1550 C CA . LEU A 1 11 ? -2.096 6.552 2.793 1.00 0.00 11 LEU A CA 14
ATOM 1551 C C . LEU A 1 11 ? -2.549 5.348 2.158 1.00 0.00 11 LEU A C 14
ATOM 1552 O O . LEU A 1 11 ? -3.134 4.457 2.754 1.00 0.00 11 LEU A O 14
ATOM 1553 N N . ALA A 1 12 ? -2.386 5.723 0.959 1.00 0.00 12 ALA A N 14
ATOM 1554 C CA . ALA A 1 12 ? -2.480 5.020 -0.225 1.00 0.00 12 ALA A CA 14
ATOM 1555 C C . ALA A 1 12 ? -1.080 4.465 -0.715 1.00 0.00 12 ALA A C 14
ATOM 1556 O O . ALA A 1 12 ? -0.990 3.475 -1.439 1.00 0.00 12 ALA A O 14
ATOM 1557 N N . PRO A 1 13 ? 0.019 5.057 -0.261 1.00 0.00 13 PRO A N 14
ATOM 1558 C CA . PRO A 1 13 ? 1.125 4.300 0.390 1.00 0.00 13 PRO A CA 14
ATOM 1559 C C . PRO A 1 13 ? 1.052 3.499 1.670 1.00 0.00 13 PRO A C 14
ATOM 1560 O O . PRO A 1 13 ? 1.784 2.544 1.891 1.00 0.00 13 PRO A O 14
ATOM 1564 N N . GLY A 1 14 ? 0.107 3.988 2.361 1.00 0.00 14 GLY A N 14
ATOM 1565 C CA . GLY A 1 14 ? -0.575 3.222 3.485 1.00 0.00 14 GLY A CA 14
ATOM 1566 C C . GLY A 1 14 ? -1.610 2.088 3.195 1.00 0.00 14 GLY A C 14
ATOM 1567 O O . GLY A 1 14 ? -2.196 1.372 4.008 1.00 0.00 14 GLY A O 14
ATOM 1568 N N . VAL A 1 15 ? -1.673 1.963 1.912 1.00 0.00 15 VAL A N 14
ATOM 1569 C CA . VAL A 1 15 ? -2.501 1.113 1.082 1.00 0.00 15 VAL A CA 14
ATOM 1570 C C . VAL A 1 15 ? -1.669 0.110 0.390 1.00 0.00 15 VAL A C 14
ATOM 1571 O O . VAL A 1 15 ? -1.634 -1.052 0.669 1.00 0.00 15 VAL A O 14
ATOM 1572 N N . ALA A 1 16 ? -0.897 0.597 -0.521 1.00 0.00 16 ALA A N 14
ATOM 1573 C CA . ALA A 1 16 ? 0.413 -0.024 -0.828 1.00 0.00 16 ALA A CA 14
ATOM 1574 C C . ALA A 1 16 ? 1.159 -0.812 0.251 1.00 0.00 16 ALA A C 14
ATOM 1575 O O . ALA A 1 16 ? 1.853 -1.792 0.005 1.00 0.00 16 ALA A O 14
ATOM 1576 N N . ALA A 1 17 ? 0.843 -0.331 1.455 1.00 0.00 17 ALA A N 14
ATOM 1577 C CA . ALA A 1 17 ? 1.015 -1.057 2.714 1.00 0.00 17 ALA A CA 14
ATOM 1578 C C . ALA A 1 17 ? 0.140 -2.282 3.079 1.00 0.00 17 ALA A C 14
ATOM 1579 O O . ALA A 1 17 ? 0.665 -3.386 3.239 1.00 0.00 17 ALA A O 14
ATOM 1580 N N . ALA A 1 18 ? -1.158 -2.089 3.095 1.00 0.00 18 ALA A N 14
ATOM 1581 C CA . ALA A 1 18 ? -2.175 -3.171 2.895 1.00 0.00 18 ALA A CA 14
ATOM 1582 C C . ALA A 1 18 ? -1.793 -4.284 1.848 1.00 0.00 18 ALA A C 14
ATOM 1583 O O . ALA A 1 18 ? -1.668 -5.471 2.168 1.00 0.00 18 ALA A O 14
ATOM 1584 N N . GLN A 1 19 ? -1.586 -3.869 0.590 1.00 0.00 19 GLN A N 14
ATOM 1585 C CA . GLN A 1 19 ? -1.851 -4.721 -0.589 1.00 0.00 19 GLN A CA 14
ATOM 1586 C C . GLN A 1 19 ? -0.710 -5.747 -0.769 1.00 0.00 19 GLN A C 14
ATOM 1587 O O . GLN A 1 19 ? -0.909 -6.963 -0.701 1.00 0.00 19 GLN A O 14
ATOM 1588 N N . ALA A 1 20 ? 0.496 -5.180 -0.917 1.00 0.00 20 ALA A N 14
ATOM 1589 C CA . ALA A 1 20 ? 1.772 -5.835 -0.799 1.00 0.00 20 ALA A CA 14
ATOM 1590 C C . ALA A 1 20 ? 1.943 -6.830 0.418 1.00 0.00 20 ALA A C 14
ATOM 1591 O O . ALA A 1 20 ? 2.622 -7.860 0.323 1.00 0.00 20 ALA A O 14
ATOM 1592 N N . LEU A 1 21 ? 1.279 -6.577 1.564 1.00 0.00 21 LEU A N 14
ATOM 1593 C CA . LEU A 1 21 ? 1.414 -7.444 2.756 1.00 0.00 21 LEU A CA 14
ATOM 1594 C C . LEU A 1 21 ? 0.402 -8.637 2.873 1.00 0.00 21 LEU A C 14
ATOM 1595 O O . LEU A 1 21 ? 0.743 -9.574 3.604 1.00 0.00 21 LEU A O 14
ATOM 1596 N N . ARG A 1 22 ? -0.773 -8.673 2.211 1.00 0.00 22 ARG A N 14
ATOM 1597 C CA . ARG A 1 22 ? -1.601 -10.011 2.221 1.00 0.00 22 ARG A CA 14
ATOM 1598 C C . ARG A 1 22 ? -1.664 -10.983 1.090 1.00 0.00 22 ARG A C 14
ATOM 1599 O O . ARG A 1 22 ? -1.901 -12.174 1.220 1.00 0.00 22 ARG A O 14
ATOM 1600 N N . GLU A 1 23 ? -1.202 -10.430 0.099 1.00 0.00 23 GLU A N 14
ATOM 1601 C CA . GLU A 1 23 ? -0.275 -11.057 -0.761 1.00 0.00 23 GLU A CA 14
ATOM 1602 C C . GLU A 1 23 ? 0.642 -12.031 -0.254 1.00 0.00 23 GLU A C 14
ATOM 1603 O O . GLU A 1 23 ? 0.515 -13.221 -0.472 1.00 0.00 23 GLU A O 14
ATOM 1604 N N . ILE A 1 24 ? 1.371 -11.519 0.610 1.00 0.00 24 ILE A N 14
ATOM 1605 C CA . ILE A 1 24 ? 2.634 -12.186 0.911 1.00 0.00 24 ILE A CA 14
ATOM 1606 C C . ILE A 1 24 ? 2.554 -13.261 2.055 1.00 0.00 24 ILE A C 14
ATOM 1607 O O . ILE A 1 24 ? 3.293 -14.239 2.171 1.00 0.00 24 ILE A O 14
ATOM 1608 N N . GLU A 1 25 ? 1.488 -13.097 2.794 1.00 0.00 25 GLU A N 14
ATOM 1609 C CA . GLU A 1 25 ? 0.720 -14.134 3.488 1.00 0.00 25 GLU A CA 14
ATOM 1610 C C . GLU A 1 25 ? -0.071 -15.207 2.783 1.00 0.00 25 GLU A C 14
ATOM 1611 O O . GLU A 1 25 ? -0.638 -16.071 3.454 1.00 0.00 25 GLU A O 14
ATOM 1612 N N . ARG A 1 26 ? -0.338 -14.943 1.546 1.00 0.00 26 ARG A N 14
ATOM 1613 C CA . ARG A 1 26 ? -1.421 -15.746 0.840 1.00 0.00 26 ARG A CA 14
ATOM 1614 C C . ARG A 1 26 ? -0.768 -17.018 0.150 1.00 0.00 26 ARG A C 14
ATOM 1615 O O . ARG A 1 26 ? -1.027 -18.166 0.512 1.00 0.00 26 ARG A O 14
ATOM 1616 N N . LEU A 1 27 ? 0.122 -16.746 -0.806 1.00 0.00 27 LEU A N 14
ATOM 1617 C CA . LEU A 1 27 ? 1.222 -17.602 -1.314 1.00 0.00 27 LEU A CA 14
ATOM 1618 C C . LEU A 1 27 ? 2.136 -18.256 -0.242 1.00 0.00 27 LEU A C 14
ATOM 1619 O O . LEU A 1 27 ? 2.377 -19.461 -0.361 1.00 0.00 27 LEU A O 14
ATOM 1620 N N . ALA A 1 28 ? 2.648 -17.523 0.781 1.00 0.00 28 ALA A N 14
ATOM 1621 C CA . ALA A 1 28 ? 3.130 -18.245 2.004 1.00 0.00 28 ALA A CA 14
ATOM 1622 C C . ALA A 1 28 ? 1.944 -18.953 2.735 1.00 0.00 28 ALA A C 14
ATOM 1623 O O . ALA A 1 28 ? 1.931 -20.142 3.043 1.00 0.00 28 ALA A O 14
ATOM 1625 N N . GLY A 1 1 ? -7.629 19.945 2.950 1.00 0.00 1 GLY A N 15
ATOM 1626 C CA . GLY A 1 1 ? -6.177 19.948 3.266 1.00 0.00 1 GLY A CA 15
ATOM 1627 C C . GLY A 1 1 ? -5.380 19.087 2.267 1.00 0.00 1 GLY A C 15
ATOM 1628 O O . GLY A 1 1 ? -5.496 17.852 2.262 1.00 0.00 1 GLY A O 15
ATOM 1629 N N . PRO A 1 2 ? -4.689 19.628 1.217 1.00 0.00 2 PRO A N 15
ATOM 1630 C CA . PRO A 1 2 ? -3.756 18.725 0.398 1.00 0.00 2 PRO A CA 15
ATOM 1631 C C . PRO A 1 2 ? -2.410 18.116 0.964 1.00 0.00 2 PRO A C 15
ATOM 1632 O O . PRO A 1 2 ? -1.463 17.575 0.401 1.00 0.00 2 PRO A O 15
ATOM 1633 N N . THR A 1 3 ? -2.806 17.828 2.103 1.00 0.00 3 THR A N 15
ATOM 1634 C CA . THR A 1 3 ? -2.464 16.787 3.053 1.00 0.00 3 THR A CA 15
ATOM 1635 C C . THR A 1 3 ? -3.331 15.467 3.018 1.00 0.00 3 THR A C 15
ATOM 1636 O O . THR A 1 3 ? -2.921 14.631 3.740 1.00 0.00 3 THR A O 15
ATOM 1637 N N . ALA A 1 4 ? -4.686 15.597 3.081 1.00 0.00 4 ALA A N 15
ATOM 1638 C CA . ALA A 1 4 ? -5.828 14.635 2.761 1.00 0.00 4 ALA A CA 15
ATOM 1639 C C . ALA A 1 4 ? -5.723 13.670 1.523 1.00 0.00 4 ALA A C 15
ATOM 1640 O O . ALA A 1 4 ? -6.316 12.628 1.267 1.00 0.00 4 ALA A O 15
ATOM 1641 N N . ARG A 1 5 ? -4.758 14.217 0.899 1.00 0.00 5 ARG A N 15
ATOM 1642 C CA . ARG A 1 5 ? -4.039 14.089 -0.351 1.00 0.00 5 ARG A CA 15
ATOM 1643 C C . ARG A 1 5 ? -2.688 13.453 -0.589 1.00 0.00 5 ARG A C 15
ATOM 1644 O O . ARG A 1 5 ? -2.570 12.560 -1.418 1.00 0.00 5 ARG A O 15
ATOM 1645 N N . ILE A 1 6 ? -1.745 14.071 0.142 1.00 0.00 6 ILE A N 15
ATOM 1646 C CA . ILE A 1 6 ? -0.859 13.409 1.068 1.00 0.00 6 ILE A CA 15
ATOM 1647 C C . ILE A 1 6 ? -1.687 12.398 1.859 1.00 0.00 6 ILE A C 15
ATOM 1648 O O . ILE A 1 6 ? -1.089 11.443 2.289 1.00 0.00 6 ILE A O 15
ATOM 1649 N N . PHE A 1 7 ? -2.911 12.613 2.236 1.00 0.00 7 PHE A N 15
ATOM 1650 C CA . PHE A 1 7 ? -3.531 11.576 3.210 1.00 0.00 7 PHE A CA 15
ATOM 1651 C C . PHE A 1 7 ? -4.307 10.427 3.086 1.00 0.00 7 PHE A C 15
ATOM 1652 O O . PHE A 1 7 ? -3.980 9.377 3.617 1.00 0.00 7 PHE A O 15
ATOM 1653 N N . ALA A 1 8 ? -4.399 10.507 1.790 1.00 0.00 8 ALA A N 15
ATOM 1654 C CA . ALA A 1 8 ? -3.975 9.662 0.743 1.00 0.00 8 ALA A CA 15
ATOM 1655 C C . ALA A 1 8 ? -2.719 9.250 0.315 1.00 0.00 8 ALA A C 15
ATOM 1656 O O . ALA A 1 8 ? -2.715 8.125 -0.160 1.00 0.00 8 ALA A O 15
ATOM 1657 N N . SER A 1 9 ? -1.778 10.077 0.319 1.00 0.00 9 SER A N 15
ATOM 1658 C CA . SER A 1 9 ? -0.413 9.584 -0.132 1.00 0.00 9 SER A CA 15
ATOM 1659 C C . SER A 1 9 ? 0.773 9.305 0.782 1.00 0.00 9 SER A C 15
ATOM 1660 O O . SER A 1 9 ? 1.767 8.662 0.496 1.00 0.00 9 SER A O 15
ATOM 1661 N N . ILE A 1 10 ? 0.337 9.316 1.963 1.00 0.00 10 ILE A N 15
ATOM 1662 C CA . ILE A 1 10 ? 1.052 8.814 3.213 1.00 0.00 10 ILE A CA 15
ATOM 1663 C C . ILE A 1 10 ? 0.542 7.310 3.436 1.00 0.00 10 ILE A C 15
ATOM 1664 O O . ILE A 1 10 ? 1.172 6.473 4.079 1.00 0.00 10 ILE A O 15
ATOM 1665 N N . LEU A 1 11 ? -0.662 7.157 3.016 1.00 0.00 11 LEU A N 15
ATOM 1666 C CA . LEU A 1 11 ? -1.731 6.241 3.252 1.00 0.00 11 LEU A CA 15
ATOM 1667 C C . LEU A 1 11 ? -1.834 5.041 2.523 1.00 0.00 11 LEU A C 15
ATOM 1668 O O . LEU A 1 11 ? -1.882 3.945 3.032 1.00 0.00 11 LEU A O 15
ATOM 1669 N N . ALA A 1 12 ? -1.986 5.458 1.344 1.00 0.00 12 ALA A N 15
ATOM 1670 C CA . ALA A 1 12 ? -1.879 4.626 0.234 1.00 0.00 12 ALA A CA 15
ATOM 1671 C C . ALA A 1 12 ? -0.406 4.200 -0.075 1.00 0.00 12 ALA A C 15
ATOM 1672 O O . ALA A 1 12 ? -0.202 3.171 -0.696 1.00 0.00 12 ALA A O 15
ATOM 1673 N N . PRO A 1 13 ? 0.580 4.958 0.400 1.00 0.00 13 PRO A N 15
ATOM 1674 C CA . PRO A 1 13 ? 1.827 4.403 0.970 1.00 0.00 13 PRO A CA 15
ATOM 1675 C C . PRO A 1 13 ? 1.991 3.644 2.252 1.00 0.00 13 PRO A C 15
ATOM 1676 O O . PRO A 1 13 ? 2.875 2.807 2.377 1.00 0.00 13 PRO A O 15
ATOM 1680 N N . GLY A 1 14 ? 1.009 3.877 3.012 1.00 0.00 14 GLY A N 15
ATOM 1681 C CA . GLY A 1 14 ? 0.633 2.903 4.105 1.00 0.00 14 GLY A CA 15
ATOM 1682 C C . GLY A 1 14 ? -0.030 1.554 3.698 1.00 0.00 14 GLY A C 15
ATOM 1683 O O . GLY A 1 14 ? -0.445 0.717 4.499 1.00 0.00 14 GLY A O 15
ATOM 1684 N N . VAL A 1 15 ? -0.245 1.523 2.401 1.00 0.00 15 VAL A N 15
ATOM 1685 C CA . VAL A 1 15 ? -1.152 0.647 1.649 1.00 0.00 15 VAL A CA 15
ATOM 1686 C C . VAL A 1 15 ? -0.498 -0.220 0.651 1.00 0.00 15 VAL A C 15
ATOM 1687 O O . VAL A 1 15 ? -0.476 -1.427 0.667 1.00 0.00 15 VAL A O 15
ATOM 1688 N N . ALA A 1 16 ? 0.164 0.531 -0.166 1.00 0.00 16 ALA A N 15
ATOM 1689 C CA . ALA A 1 16 ? 1.472 0.095 -0.662 1.00 0.00 16 ALA A CA 15
ATOM 1690 C C . ALA A 1 16 ? 2.266 -0.846 0.218 1.00 0.00 16 ALA A C 15
ATOM 1691 O O . ALA A 1 16 ? 2.714 -1.928 -0.168 1.00 0.00 16 ALA A O 15
ATOM 1692 N N . ALA A 1 17 ? 2.174 -0.419 1.490 1.00 0.00 17 ALA A N 15
ATOM 1693 C CA . ALA A 1 17 ? 2.687 -1.179 2.618 1.00 0.00 17 ALA A CA 15
ATOM 1694 C C . ALA A 1 17 ? 1.970 -2.508 2.996 1.00 0.00 17 ALA A C 15
ATOM 1695 O O . ALA A 1 17 ? 2.426 -3.618 2.724 1.00 0.00 17 ALA A O 15
ATOM 1696 N N . ALA A 1 18 ? 0.812 -2.358 3.563 1.00 0.00 18 ALA A N 15
ATOM 1697 C CA . ALA A 1 18 ? -0.216 -3.419 3.740 1.00 0.00 18 ALA A CA 15
ATOM 1698 C C . ALA A 1 18 ? -0.403 -4.442 2.547 1.00 0.00 18 ALA A C 15
ATOM 1699 O O . ALA A 1 18 ? 0.081 -5.574 2.522 1.00 0.00 18 ALA A O 15
ATOM 1700 N N . GLN A 1 19 ? -0.890 -3.882 1.454 1.00 0.00 19 GLN A N 15
ATOM 1701 C CA . GLN A 1 19 ? -1.545 -4.538 0.294 1.00 0.00 19 GLN A CA 15
ATOM 1702 C C . GLN A 1 19 ? -0.602 -5.530 -0.402 1.00 0.00 19 GLN A C 15
ATOM 1703 O O . GLN A 1 19 ? -0.899 -6.717 -0.453 1.00 0.00 19 GLN A O 15
ATOM 1704 N N . ALA A 1 20 ? 0.534 -5.021 -0.896 1.00 0.00 20 ALA A N 15
ATOM 1705 C CA . ALA A 1 20 ? 1.527 -5.725 -1.661 1.00 0.00 20 ALA A CA 15
ATOM 1706 C C . ALA A 1 20 ? 2.293 -6.868 -0.907 1.00 0.00 20 ALA A C 15
ATOM 1707 O O . ALA A 1 20 ? 2.580 -7.952 -1.431 1.00 0.00 20 ALA A O 15
ATOM 1708 N N . LEU A 1 21 ? 2.696 -6.619 0.349 1.00 0.00 21 LEU A N 15
ATOM 1709 C CA . LEU A 1 21 ? 3.456 -7.674 1.130 1.00 0.00 21 LEU A CA 15
ATOM 1710 C C . LEU A 1 21 ? 2.592 -8.629 2.021 1.00 0.00 21 LEU A C 15
ATOM 1711 O O . LEU A 1 21 ? 3.053 -9.504 2.759 1.00 0.00 21 LEU A O 15
ATOM 1712 N N . ARG A 1 22 ? 1.308 -8.476 1.875 1.00 0.00 22 ARG A N 15
ATOM 1713 C CA . ARG A 1 22 ? 0.230 -9.360 2.534 1.00 0.00 22 ARG A CA 15
ATOM 1714 C C . ARG A 1 22 ? -0.577 -10.419 1.822 1.00 0.00 22 ARG A C 15
ATOM 1715 O O . ARG A 1 22 ? -1.040 -11.438 2.307 1.00 0.00 22 ARG A O 15
ATOM 1716 N N . GLU A 1 23 ? -0.661 -9.970 0.647 1.00 0.00 23 GLU A N 15
ATOM 1717 C CA . GLU A 1 23 ? -0.720 -10.638 -0.607 1.00 0.00 23 GLU A CA 15
ATOM 1718 C C . GLU A 1 23 ? 0.047 -11.879 -0.761 1.00 0.00 23 GLU A C 15
ATOM 1719 O O . GLU A 1 23 ? -0.331 -12.944 -0.345 1.00 0.00 23 GLU A O 15
ATOM 1720 N N . ILE A 1 24 ? 1.239 -11.563 -0.809 1.00 0.00 24 ILE A N 15
ATOM 1721 C CA . ILE A 1 24 ? 2.324 -12.343 -0.225 1.00 0.00 24 ILE A CA 15
ATOM 1722 C C . ILE A 1 24 ? 2.162 -13.283 0.946 1.00 0.00 24 ILE A C 15
ATOM 1723 O O . ILE A 1 24 ? 2.628 -14.425 0.820 1.00 0.00 24 ILE A O 15
ATOM 1724 N N . GLU A 1 25 ? 1.489 -12.908 1.984 1.00 0.00 25 GLU A N 15
ATOM 1725 C CA . GLU A 1 25 ? 1.148 -13.905 3.059 1.00 0.00 25 GLU A CA 15
ATOM 1726 C C . GLU A 1 25 ? -0.199 -14.655 2.991 1.00 0.00 25 GLU A C 15
ATOM 1727 O O . GLU A 1 25 ? -0.631 -15.345 3.918 1.00 0.00 25 GLU A O 15
ATOM 1728 N N . ARG A 1 26 ? -0.888 -14.284 1.965 1.00 0.00 26 ARG A N 15
ATOM 1729 C CA . ARG A 1 26 ? -2.363 -14.706 1.744 1.00 0.00 26 ARG A CA 15
ATOM 1730 C C . ARG A 1 26 ? -2.619 -16.012 0.889 1.00 0.00 26 ARG A C 15
ATOM 1731 O O . ARG A 1 26 ? -3.476 -16.867 1.111 1.00 0.00 26 ARG A O 15
ATOM 1732 N N . LEU A 1 27 ? -1.726 -16.053 -0.048 1.00 0.00 27 LEU A N 15
ATOM 1733 C CA . LEU A 1 27 ? -1.383 -17.106 -1.078 1.00 0.00 27 LEU A CA 15
ATOM 1734 C C . LEU A 1 27 ? -0.235 -18.026 -0.574 1.00 0.00 27 LEU A C 15
ATOM 1735 O O . LEU A 1 27 ? -0.364 -19.246 -0.706 1.00 0.00 27 LEU A O 15
ATOM 1736 N N . ALA A 1 28 ? 0.834 -17.489 0.074 1.00 0.00 28 ALA A N 15
ATOM 1737 C CA . ALA A 1 28 ? 1.378 -18.227 1.253 1.00 0.00 28 ALA A CA 15
ATOM 1738 C C . ALA A 1 28 ? 0.531 -18.065 2.559 1.00 0.00 28 ALA A C 15
ATOM 1739 O O . ALA A 1 28 ? 0.981 -18.299 3.680 1.00 0.00 28 ALA A O 15
ATOM 1741 N N . GLY A 1 1 ? -7.249 19.140 3.251 1.00 0.00 1 GLY A N 16
ATOM 1742 C CA . GLY A 1 1 ? -6.338 19.713 2.234 1.00 0.00 1 GLY A CA 16
ATOM 1743 C C . GLY A 1 1 ? -5.021 18.975 1.851 1.00 0.00 1 GLY A C 16
ATOM 1744 O O . GLY A 1 1 ? -4.897 18.044 1.038 1.00 0.00 1 GLY A O 16
ATOM 1745 N N . PRO A 1 2 ? -3.855 19.366 2.385 1.00 0.00 2 PRO A N 16
ATOM 1746 C CA . PRO A 1 2 ? -2.653 19.504 1.540 1.00 0.00 2 PRO A CA 16
ATOM 1747 C C . PRO A 1 2 ? -1.566 18.513 1.587 1.00 0.00 2 PRO A C 16
ATOM 1748 O O . PRO A 1 2 ? -0.829 18.343 0.626 1.00 0.00 2 PRO A O 16
ATOM 1749 N N . THR A 1 3 ? -1.418 18.029 2.777 1.00 0.00 3 THR A N 16
ATOM 1750 C CA . THR A 1 3 ? -1.648 16.654 3.184 1.00 0.00 3 THR A CA 16
ATOM 1751 C C . THR A 1 3 ? -2.965 16.267 3.796 1.00 0.00 3 THR A C 16
ATOM 1752 O O . THR A 1 3 ? -2.987 15.323 4.509 1.00 0.00 3 THR A O 16
ATOM 1753 N N . ALA A 1 4 ? -4.059 16.487 3.206 1.00 0.00 4 ALA A N 16
ATOM 1754 C CA . ALA A 1 4 ? -4.874 15.301 2.685 1.00 0.00 4 ALA A CA 16
ATOM 1755 C C . ALA A 1 4 ? -4.352 14.450 1.512 1.00 0.00 4 ALA A C 16
ATOM 1756 O O . ALA A 1 4 ? -4.977 13.495 1.060 1.00 0.00 4 ALA A O 16
ATOM 1757 N N . ARG A 1 5 ? -3.310 15.047 1.016 1.00 0.00 5 ARG A N 16
ATOM 1758 C CA . ARG A 1 5 ? -2.791 14.964 -0.370 1.00 0.00 5 ARG A CA 16
ATOM 1759 C C . ARG A 1 5 ? -1.551 14.154 -0.663 1.00 0.00 5 ARG A C 16
ATOM 1760 O O . ARG A 1 5 ? -1.530 13.183 -1.399 1.00 0.00 5 ARG A O 16
ATOM 1761 N N . ILE A 1 6 ? -0.537 14.604 0.048 1.00 0.00 6 ILE A N 16
ATOM 1762 C CA . ILE A 1 6 ? 0.293 13.802 0.887 1.00 0.00 6 ILE A CA 16
ATOM 1763 C C . ILE A 1 6 ? -0.477 12.803 1.606 1.00 0.00 6 ILE A C 16
ATOM 1764 O O . ILE A 1 6 ? 0.166 11.838 1.682 1.00 0.00 6 ILE A O 16
ATOM 1765 N N . PHE A 1 7 ? -1.616 12.947 2.141 1.00 0.00 7 PHE A N 16
ATOM 1766 C CA . PHE A 1 7 ? -2.200 11.885 3.063 1.00 0.00 7 PHE A CA 16
ATOM 1767 C C . PHE A 1 7 ? -2.451 10.566 2.550 1.00 0.00 7 PHE A C 16
ATOM 1768 O O . PHE A 1 7 ? -2.129 9.583 3.053 1.00 0.00 7 PHE A O 16
ATOM 1769 N N . ALA A 1 8 ? -3.158 10.837 1.531 1.00 0.00 8 ALA A N 16
ATOM 1770 C CA . ALA A 1 8 ? -3.586 10.430 0.285 1.00 0.00 8 ALA A CA 16
ATOM 1771 C C . ALA A 1 8 ? -2.306 9.825 -0.221 1.00 0.00 8 ALA A C 16
ATOM 1772 O O . ALA A 1 8 ? -2.380 8.685 -0.593 1.00 0.00 8 ALA A O 16
ATOM 1773 N N . SER A 1 9 ? -1.182 10.567 -0.205 1.00 0.00 9 SER A N 16
ATOM 1774 C CA . SER A 1 9 ? 0.141 9.878 -0.283 1.00 0.00 9 SER A CA 16
ATOM 1775 C C . SER A 1 9 ? 0.905 9.316 0.880 1.00 0.00 9 SER A C 16
ATOM 1776 O O . SER A 1 9 ? 1.831 8.515 0.761 1.00 0.00 9 SER A O 16
ATOM 1777 N N . ILE A 1 10 ? 0.274 9.428 2.012 1.00 0.00 10 ILE A N 16
ATOM 1778 C CA . ILE A 1 10 ? 0.705 8.846 3.266 1.00 0.00 10 ILE A CA 16
ATOM 1779 C C . ILE A 1 10 ? 0.257 7.327 3.228 1.00 0.00 10 ILE A C 16
ATOM 1780 O O . ILE A 1 10 ? 0.837 6.384 3.775 1.00 0.00 10 ILE A O 16
ATOM 1781 N N . LEU A 1 11 ? -0.998 7.311 2.840 1.00 0.00 11 LEU A N 16
ATOM 1782 C CA . LEU A 1 11 ? -2.059 6.339 3.234 1.00 0.00 11 LEU A CA 16
ATOM 1783 C C . LEU A 1 11 ? -2.676 5.419 2.316 1.00 0.00 11 LEU A C 16
ATOM 1784 O O . LEU A 1 11 ? -3.319 4.416 2.635 1.00 0.00 11 LEU A O 16
ATOM 1785 N N . ALA A 1 12 ? -2.520 5.956 1.183 1.00 0.00 12 ALA A N 16
ATOM 1786 C CA . ALA A 1 12 ? -2.627 5.212 0.033 1.00 0.00 12 ALA A CA 16
ATOM 1787 C C . ALA A 1 12 ? -1.174 4.709 -0.465 1.00 0.00 12 ALA A C 16
ATOM 1788 O O . ALA A 1 12 ? -0.909 4.160 -1.533 1.00 0.00 12 ALA A O 16
ATOM 1789 N N . PRO A 1 13 ? -0.122 5.178 0.154 1.00 0.00 13 PRO A N 16
ATOM 1790 C CA . PRO A 1 13 ? 0.972 4.304 0.644 1.00 0.00 13 PRO A CA 16
ATOM 1791 C C . PRO A 1 13 ? 0.899 3.482 1.867 1.00 0.00 13 PRO A C 16
ATOM 1792 O O . PRO A 1 13 ? 1.645 2.532 2.012 1.00 0.00 13 PRO A O 16
ATOM 1796 N N . GLY A 1 14 ? -0.143 3.851 2.493 1.00 0.00 14 GLY A N 16
ATOM 1797 C CA . GLY A 1 14 ? -0.793 3.039 3.605 1.00 0.00 14 GLY A CA 16
ATOM 1798 C C . GLY A 1 14 ? -1.853 1.947 3.298 1.00 0.00 14 GLY A C 16
ATOM 1799 O O . GLY A 1 14 ? -2.408 1.192 4.096 1.00 0.00 14 GLY A O 16
ATOM 1800 N N . VAL A 1 15 ? -1.836 1.807 2.006 1.00 0.00 15 VAL A N 16
ATOM 1801 C CA . VAL A 1 15 ? -2.632 1.018 1.158 1.00 0.00 15 VAL A CA 16
ATOM 1802 C C . VAL A 1 15 ? -1.811 -0.035 0.472 1.00 0.00 15 VAL A C 16
ATOM 1803 O O . VAL A 1 15 ? -1.765 -1.209 0.673 1.00 0.00 15 VAL A O 16
ATOM 1804 N N . ALA A 1 16 ? -1.170 0.449 -0.481 1.00 0.00 16 ALA A N 16
ATOM 1805 C CA . ALA A 1 16 ? 0.094 -0.052 -0.999 1.00 0.00 16 ALA A CA 16
ATOM 1806 C C . ALA A 1 16 ? 1.034 -0.789 -0.034 1.00 0.00 16 ALA A C 16
ATOM 1807 O O . ALA A 1 16 ? 1.589 -1.854 -0.314 1.00 0.00 16 ALA A O 16
ATOM 1808 N N . ALA A 1 17 ? 0.850 -0.302 1.194 1.00 0.00 17 ALA A N 16
ATOM 1809 C CA . ALA A 1 17 ? 1.006 -1.075 2.428 1.00 0.00 17 ALA A CA 16
ATOM 1810 C C . ALA A 1 17 ? 0.211 -2.348 2.738 1.00 0.00 17 ALA A C 16
ATOM 1811 O O . ALA A 1 17 ? 0.771 -3.440 2.634 1.00 0.00 17 ALA A O 16
ATOM 1812 N N . ALA A 1 18 ? -1.063 -2.175 3.017 1.00 0.00 18 ALA A N 16
ATOM 1813 C CA . ALA A 1 18 ? -2.087 -3.269 3.036 1.00 0.00 18 ALA A CA 16
ATOM 1814 C C . ALA A 1 18 ? -1.860 -4.423 1.993 1.00 0.00 18 ALA A C 16
ATOM 1815 O O . ALA A 1 18 ? -1.529 -5.571 2.315 1.00 0.00 18 ALA A O 16
ATOM 1816 N N . GLN A 1 19 ? -1.864 -4.022 0.718 1.00 0.00 19 GLN A N 16
ATOM 1817 C CA . GLN A 1 19 ? -2.060 -4.917 -0.428 1.00 0.00 19 GLN A CA 16
ATOM 1818 C C . GLN A 1 19 ? -0.929 -5.963 -0.550 1.00 0.00 19 GLN A C 16
ATOM 1819 O O . GLN A 1 19 ? -1.154 -7.159 -0.698 1.00 0.00 19 GLN A O 16
ATOM 1820 N N . ALA A 1 20 ? 0.275 -5.440 -0.399 1.00 0.00 20 ALA A N 16
ATOM 1821 C CA . ALA A 1 20 ? 1.528 -6.082 -0.569 1.00 0.00 20 ALA A CA 16
ATOM 1822 C C . ALA A 1 20 ? 2.061 -6.870 0.683 1.00 0.00 20 ALA A C 16
ATOM 1823 O O . ALA A 1 20 ? 2.938 -7.724 0.544 1.00 0.00 20 ALA A O 16
ATOM 1824 N N . LEU A 1 21 ? 1.472 -6.709 1.893 1.00 0.00 21 LEU A N 16
ATOM 1825 C CA . LEU A 1 21 ? 1.739 -7.683 3.014 1.00 0.00 21 LEU A CA 16
ATOM 1826 C C . LEU A 1 21 ? 0.804 -8.946 3.166 1.00 0.00 21 LEU A C 16
ATOM 1827 O O . LEU A 1 21 ? 1.174 -9.946 3.789 1.00 0.00 21 LEU A O 16
ATOM 1828 N N . ARG A 1 22 ? -0.377 -8.859 2.622 1.00 0.00 22 ARG A N 16
ATOM 1829 C CA . ARG A 1 22 ? -1.447 -9.999 2.611 1.00 0.00 22 ARG A CA 16
ATOM 1830 C C . ARG A 1 22 ? -1.650 -11.008 1.540 1.00 0.00 22 ARG A C 16
ATOM 1831 O O . ARG A 1 22 ? -1.937 -12.166 1.767 1.00 0.00 22 ARG A O 16
ATOM 1832 N N . GLU A 1 23 ? -1.236 -10.403 0.496 1.00 0.00 23 GLU A N 16
ATOM 1833 C CA . GLU A 1 23 ? -0.237 -10.922 -0.315 1.00 0.00 23 GLU A CA 16
ATOM 1834 C C . GLU A 1 23 ? 0.660 -11.771 0.380 1.00 0.00 23 GLU A C 16
ATOM 1835 O O . GLU A 1 23 ? 0.421 -12.968 0.366 1.00 0.00 23 GLU A O 16
ATOM 1836 N N . ILE A 1 24 ? 1.593 -11.241 1.034 1.00 0.00 24 ILE A N 16
ATOM 1837 C CA . ILE A 1 24 ? 2.854 -12.021 0.874 1.00 0.00 24 ILE A CA 16
ATOM 1838 C C . ILE A 1 24 ? 2.984 -13.328 1.708 1.00 0.00 24 ILE A C 16
ATOM 1839 O O . ILE A 1 24 ? 3.620 -14.303 1.320 1.00 0.00 24 ILE A O 16
ATOM 1840 N N . GLU A 1 25 ? 2.047 -13.368 2.617 1.00 0.00 25 GLU A N 16
ATOM 1841 C CA . GLU A 1 25 ? 1.461 -14.464 3.371 1.00 0.00 25 GLU A CA 16
ATOM 1842 C C . GLU A 1 25 ? 0.235 -15.288 2.987 1.00 0.00 25 GLU A C 16
ATOM 1843 O O . GLU A 1 25 ? -0.157 -16.215 3.703 1.00 0.00 25 GLU A O 16
ATOM 1844 N N . ARG A 1 26 ? -0.344 -14.948 1.899 1.00 0.00 26 ARG A N 16
ATOM 1845 C CA . ARG A 1 26 ? -1.566 -15.715 1.362 1.00 0.00 26 ARG A CA 16
ATOM 1846 C C . ARG A 1 26 ? -1.256 -16.929 0.428 1.00 0.00 26 ARG A C 16
ATOM 1847 O O . ARG A 1 26 ? -1.588 -18.095 0.640 1.00 0.00 26 ARG A O 16
ATOM 1848 N N . LEU A 1 27 ? -0.567 -16.511 -0.587 1.00 0.00 27 LEU A N 16
ATOM 1849 C CA . LEU A 1 27 ? 0.212 -17.292 -1.593 1.00 0.00 27 LEU A CA 16
ATOM 1850 C C . LEU A 1 27 ? 1.513 -17.935 -1.058 1.00 0.00 27 LEU A C 16
ATOM 1851 O O . LEU A 1 27 ? 1.636 -19.156 -1.192 1.00 0.00 27 LEU A O 16
ATOM 1852 N N . ALA A 1 28 ? 2.441 -17.179 -0.399 1.00 0.00 28 ALA A N 16
ATOM 1853 C CA . ALA A 1 28 ? 3.234 -17.888 0.675 1.00 0.00 28 ALA A CA 16
ATOM 1854 C C . ALA A 1 28 ? 2.451 -17.991 2.038 1.00 0.00 28 ALA A C 16
ATOM 1855 O O . ALA A 1 28 ? 2.996 -18.158 3.129 1.00 0.00 28 ALA A O 16
ATOM 1857 N N . GLY A 1 1 ? -8.228 18.899 2.585 1.00 0.00 1 GLY A N 17
ATOM 1858 C CA . GLY A 1 1 ? -6.903 18.673 3.152 1.00 0.00 1 GLY A CA 17
ATOM 1859 C C . GLY A 1 1 ? -6.017 18.279 1.926 1.00 0.00 1 GLY A C 17
ATOM 1860 O O . GLY A 1 1 ? -6.187 17.239 1.273 1.00 0.00 1 GLY A O 17
ATOM 1861 N N . PRO A 1 2 ? -4.960 19.053 1.601 1.00 0.00 2 PRO A N 17
ATOM 1862 C CA . PRO A 1 2 ? -3.890 18.669 0.610 1.00 0.00 2 PRO A CA 17
ATOM 1863 C C . PRO A 1 2 ? -2.451 18.431 1.119 1.00 0.00 2 PRO A C 17
ATOM 1864 O O . PRO A 1 2 ? -1.610 17.837 0.453 1.00 0.00 2 PRO A O 17
ATOM 1865 N N . THR A 1 3 ? -2.575 18.395 2.417 1.00 0.00 3 THR A N 17
ATOM 1866 C CA . THR A 1 3 ? -2.418 17.223 3.209 1.00 0.00 3 THR A CA 17
ATOM 1867 C C . THR A 1 3 ? -3.260 16.119 2.596 1.00 0.00 3 THR A C 17
ATOM 1868 O O . THR A 1 3 ? -2.501 15.350 2.161 1.00 0.00 3 THR A O 17
ATOM 1869 N N . ALA A 1 4 ? -4.584 15.917 2.875 1.00 0.00 4 ALA A N 17
ATOM 1870 C CA . ALA A 1 4 ? -5.406 14.625 2.774 1.00 0.00 4 ALA A CA 17
ATOM 1871 C C . ALA A 1 4 ? -5.190 13.678 1.532 1.00 0.00 4 ALA A C 17
ATOM 1872 O O . ALA A 1 4 ? -5.697 12.576 1.360 1.00 0.00 4 ALA A O 17
ATOM 1873 N N . ARG A 1 5 ? -4.376 14.332 0.772 1.00 0.00 5 ARG A N 17
ATOM 1874 C CA . ARG A 1 5 ? -3.831 14.248 -0.582 1.00 0.00 5 ARG A CA 17
ATOM 1875 C C . ARG A 1 5 ? -2.448 13.750 -0.890 1.00 0.00 5 ARG A C 17
ATOM 1876 O O . ARG A 1 5 ? -2.191 12.826 -1.656 1.00 0.00 5 ARG A O 17
ATOM 1877 N N . ILE A 1 6 ? -1.603 14.476 -0.153 1.00 0.00 6 ILE A N 17
ATOM 1878 C CA . ILE A 1 6 ? -0.497 13.961 0.540 1.00 0.00 6 ILE A CA 17
ATOM 1879 C C . ILE A 1 6 ? -0.972 12.799 1.298 1.00 0.00 6 ILE A C 17
ATOM 1880 O O . ILE A 1 6 ? -0.162 12.007 1.368 1.00 0.00 6 ILE A O 17
ATOM 1881 N N . PHE A 1 7 ? -1.974 12.782 2.064 1.00 0.00 7 PHE A N 17
ATOM 1882 C CA . PHE A 1 7 ? -2.203 11.638 3.122 1.00 0.00 7 PHE A CA 17
ATOM 1883 C C . PHE A 1 7 ? -2.294 10.383 2.594 1.00 0.00 7 PHE A C 17
ATOM 1884 O O . PHE A 1 7 ? -1.757 9.331 2.654 1.00 0.00 7 PHE A O 17
ATOM 1885 N N . ALA A 1 8 ? -3.249 10.559 1.741 1.00 0.00 8 ALA A N 17
ATOM 1886 C CA . ALA A 1 8 ? -3.584 9.835 0.599 1.00 0.00 8 ALA A CA 17
ATOM 1887 C C . ALA A 1 8 ? -2.303 9.308 -0.069 1.00 0.00 8 ALA A C 17
ATOM 1888 O O . ALA A 1 8 ? -2.064 8.157 -0.390 1.00 0.00 8 ALA A O 17
ATOM 1889 N N . SER A 1 9 ? -1.360 10.246 -0.094 1.00 0.00 9 SER A N 17
ATOM 1890 C CA . SER A 1 9 ? 0.072 9.854 -0.102 1.00 0.00 9 SER A CA 17
ATOM 1891 C C . SER A 1 9 ? 1.043 9.583 0.954 1.00 0.00 9 SER A C 17
ATOM 1892 O O . SER A 1 9 ? 1.962 8.798 0.727 1.00 0.00 9 SER A O 17
ATOM 1893 N N . ILE A 1 10 ? 0.669 9.870 2.134 1.00 0.00 10 ILE A N 17
ATOM 1894 C CA . ILE A 1 10 ? 1.424 9.440 3.306 1.00 0.00 10 ILE A CA 17
ATOM 1895 C C . ILE A 1 10 ? 1.345 7.866 3.399 1.00 0.00 10 ILE A C 17
ATOM 1896 O O . ILE A 1 10 ? 2.222 7.110 3.819 1.00 0.00 10 ILE A O 17
ATOM 1897 N N . LEU A 1 11 ? 0.075 7.636 3.344 1.00 0.00 11 LEU A N 17
ATOM 1898 C CA . LEU A 1 11 ? -0.670 6.579 4.015 1.00 0.00 11 LEU A CA 17
ATOM 1899 C C . LEU A 1 11 ? -1.384 5.630 3.280 1.00 0.00 11 LEU A C 17
ATOM 1900 O O . LEU A 1 11 ? -1.641 4.570 3.824 1.00 0.00 11 LEU A O 17
ATOM 1901 N N . ALA A 1 12 ? -1.717 6.079 2.145 1.00 0.00 12 ALA A N 17
ATOM 1902 C CA . ALA A 1 12 ? -1.967 5.147 1.097 1.00 0.00 12 ALA A CA 17
ATOM 1903 C C . ALA A 1 12 ? -0.890 4.871 0.037 1.00 0.00 12 ALA A C 17
ATOM 1904 O O . ALA A 1 12 ? -1.093 4.066 -0.872 1.00 0.00 12 ALA A O 17
ATOM 1905 N N . PRO 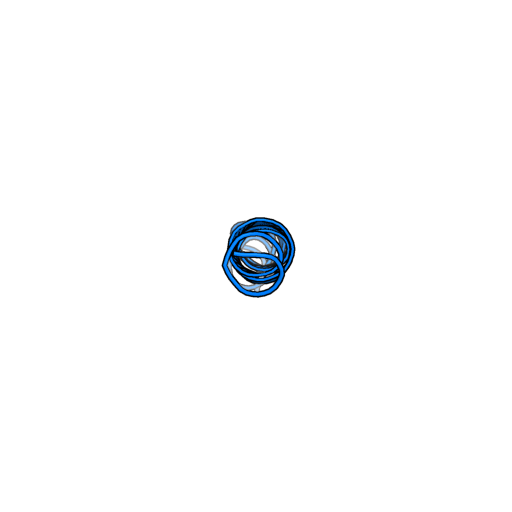A 1 13 ? 0.341 5.269 0.361 1.00 0.00 13 PRO A N 17
ATOM 1906 C CA . PRO A 1 13 ? 1.488 4.378 0.770 1.00 0.00 13 PRO A CA 17
ATOM 1907 C C . PRO A 1 13 ? 1.695 3.528 1.991 1.00 0.00 13 PRO A C 17
ATOM 1908 O O . PRO A 1 13 ? 2.505 2.616 2.008 1.00 0.00 13 PRO A O 17
ATOM 1912 N N . GLY A 1 14 ? 1.028 3.982 2.941 1.00 0.00 14 GLY A N 17
ATOM 1913 C CA . GLY A 1 14 ? 0.814 3.156 4.237 1.00 0.00 14 GLY A CA 17
ATOM 1914 C C . GLY A 1 14 ? -0.191 1.931 4.289 1.00 0.00 14 GLY A C 17
ATOM 1915 O O . GLY A 1 14 ? -0.314 1.066 5.156 1.00 0.00 14 GLY A O 17
ATOM 1916 N N . VAL A 1 15 ? -0.696 1.878 3.103 1.00 0.00 15 VAL A N 17
ATOM 1917 C CA . VAL A 1 15 ? -1.679 1.012 2.445 1.00 0.00 15 VAL A CA 17
ATOM 1918 C C . VAL A 1 15 ? -1.166 0.129 1.355 1.00 0.00 15 VAL A C 17
ATOM 1919 O O . VAL A 1 15 ? -1.303 -1.074 1.320 1.00 0.00 15 VAL A O 17
ATOM 1920 N N . ALA A 1 16 ? -0.768 0.787 0.309 1.00 0.00 16 ALA A N 17
ATOM 1921 C CA . ALA A 1 16 ? 0.263 0.232 -0.604 1.00 0.00 16 ALA A CA 17
ATOM 1922 C C . ALA A 1 16 ? 1.285 -0.771 -0.058 1.00 0.00 16 ALA A C 17
ATOM 1923 O O . ALA A 1 16 ? 1.659 -1.791 -0.627 1.00 0.00 16 ALA A O 17
ATOM 1924 N N . ALA A 1 17 ? 1.568 -0.371 1.165 1.00 0.00 17 ALA A N 17
ATOM 1925 C CA . ALA A 1 17 ? 2.103 -1.203 2.220 1.00 0.00 17 ALA A CA 17
ATOM 1926 C C . ALA A 1 17 ? 1.373 -2.488 2.656 1.00 0.00 17 ALA A C 17
ATOM 1927 O O . ALA A 1 17 ? 1.715 -3.600 2.251 1.00 0.00 17 ALA A O 17
ATOM 1928 N N . ALA A 1 18 ? 0.357 -2.264 3.444 1.00 0.00 18 ALA A N 17
ATOM 1929 C CA . ALA A 1 18 ? -0.689 -3.269 3.808 1.00 0.00 18 ALA A CA 17
ATOM 1930 C C . ALA A 1 18 ? -1.153 -4.284 2.687 1.00 0.00 18 ALA A C 17
ATOM 1931 O O . ALA A 1 18 ? -1.140 -5.497 2.875 1.00 0.00 18 ALA A O 17
ATOM 1932 N N . GLN A 1 19 ? -1.477 -3.728 1.514 1.00 0.00 19 GLN A N 17
ATOM 1933 C CA . GLN A 1 19 ? -1.963 -4.375 0.266 1.00 0.00 19 GLN A CA 17
ATOM 1934 C C . GLN A 1 19 ? -1.111 -5.620 -0.147 1.00 0.00 19 GLN A C 17
ATOM 1935 O O . GLN A 1 19 ? -1.440 -6.804 0.012 1.00 0.00 19 GLN A O 17
ATOM 1936 N N . ALA A 1 20 ? 0.069 -5.196 -0.594 1.00 0.00 20 ALA A N 17
ATOM 1937 C CA . ALA A 1 20 ? 1.242 -5.934 -0.968 1.00 0.00 20 ALA A CA 17
ATOM 1938 C C . ALA A 1 20 ? 1.774 -6.978 0.079 1.00 0.00 20 ALA A C 17
ATOM 1939 O O . ALA A 1 20 ? 2.389 -7.995 -0.259 1.00 0.00 20 ALA A O 17
ATOM 1940 N N . LEU A 1 21 ? 1.477 -6.760 1.367 1.00 0.00 21 LEU A N 17
ATOM 1941 C CA . LEU A 1 21 ? 1.919 -7.644 2.457 1.00 0.00 21 LEU A CA 17
ATOM 1942 C C . LEU A 1 21 ? 0.938 -8.803 2.830 1.00 0.00 21 LEU A C 17
ATOM 1943 O O . LEU A 1 21 ? 1.471 -9.845 3.205 1.00 0.00 21 LEU A O 17
ATOM 1944 N N . ARG A 1 22 ? -0.402 -8.710 2.688 1.00 0.00 22 ARG A N 17
ATOM 1945 C CA . ARG A 1 22 ? -1.305 -9.976 2.972 1.00 0.00 22 ARG A CA 17
ATOM 1946 C C . ARG A 1 22 ? -1.890 -10.882 1.901 1.00 0.00 22 ARG A C 17
ATOM 1947 O O . ARG A 1 22 ? -2.253 -12.051 2.054 1.00 0.00 22 ARG A O 17
ATOM 1948 N N . GLU A 1 23 ? -1.698 -10.298 0.832 1.00 0.00 23 GLU A N 17
ATOM 1949 C CA . GLU A 1 23 ? -1.033 -10.923 -0.235 1.00 0.00 23 GLU A CA 17
ATOM 1950 C C . GLU A 1 23 ? -0.035 -11.904 0.055 1.00 0.00 23 GLU A C 17
ATOM 1951 O O . GLU A 1 23 ? -0.287 -13.090 0.010 1.00 0.00 23 GLU A O 17
ATOM 1952 N N . ILE A 1 24 ? 0.989 -11.463 0.592 1.00 0.00 24 ILE A N 17
ATOM 1953 C CA . ILE A 1 24 ? 2.198 -12.339 0.404 1.00 0.00 24 ILE A CA 17
ATOM 1954 C C . ILE A 1 24 ? 2.447 -13.483 1.450 1.00 0.00 24 ILE A C 17
ATOM 1955 O O . ILE A 1 24 ? 3.347 -14.315 1.406 1.00 0.00 24 ILE A O 17
ATOM 1956 N N . GLU A 1 25 ? 1.394 -13.514 2.217 1.00 0.00 25 GLU A N 17
ATOM 1957 C CA . GLU A 1 25 ? 0.829 -14.487 3.118 1.00 0.00 25 GLU A CA 17
ATOM 1958 C C . GLU A 1 25 ? -0.136 -15.588 2.689 1.00 0.00 25 GLU A C 17
ATOM 1959 O O . GLU A 1 25 ? -0.400 -16.580 3.367 1.00 0.00 25 GLU A O 17
ATOM 1960 N N . ARG A 1 26 ? -0.834 -15.115 1.718 1.00 0.00 26 ARG A N 17
ATOM 1961 C CA . ARG A 1 26 ? -2.045 -15.787 1.059 1.00 0.00 26 ARG A CA 17
ATOM 1962 C C . ARG A 1 26 ? -1.740 -16.780 -0.137 1.00 0.00 26 ARG A C 17
ATOM 1963 O O . ARG A 1 26 ? -2.340 -17.827 -0.373 1.00 0.00 26 ARG A O 17
ATOM 1964 N N . LEU A 1 27 ? -0.707 -16.331 -0.789 1.00 0.00 27 LEU A N 17
ATOM 1965 C CA . LEU A 1 27 ? 0.109 -16.917 -1.918 1.00 0.00 27 LEU A CA 17
ATOM 1966 C C . LEU A 1 27 ? 1.370 -17.631 -1.349 1.00 0.00 27 LEU A C 17
ATOM 1967 O O . LEU A 1 27 ? 1.669 -18.726 -1.833 1.00 0.00 27 LEU A O 17
ATOM 1968 N N . ALA A 1 28 ? 2.063 -17.105 -0.298 1.00 0.00 28 ALA A N 17
ATOM 1969 C CA . ALA A 1 28 ? 2.565 -18.069 0.734 1.00 0.00 28 ALA A CA 17
ATOM 1970 C C . ALA A 1 28 ? 1.468 -18.577 1.728 1.00 0.00 28 ALA A C 17
ATOM 1971 O O . ALA A 1 28 ? 1.742 -19.123 2.796 1.00 0.00 28 ALA A O 17
ATOM 1973 N N . GLY A 1 1 ? -6.789 19.996 2.050 1.00 0.00 1 GLY A N 18
ATOM 1974 C CA . GLY A 1 1 ? -5.810 20.171 0.955 1.00 0.00 1 GLY A CA 18
ATOM 1975 C C . GLY A 1 1 ? -4.759 19.051 0.779 1.00 0.00 1 GLY A C 18
ATOM 1976 O O . GLY A 1 1 ? -5.052 17.977 0.262 1.00 0.00 1 GLY A O 18
ATOM 1977 N N . PRO A 1 2 ? -3.472 19.256 1.155 1.00 0.00 2 PRO A N 18
ATOM 1978 C CA . PRO A 1 2 ? -2.277 18.583 0.494 1.00 0.00 2 PRO A CA 18
ATOM 1979 C C . PRO A 1 2 ? -1.364 17.551 1.241 1.00 0.00 2 PRO A C 18
ATOM 1980 O O . PRO A 1 2 ? -0.383 16.986 0.803 1.00 0.00 2 PRO A O 18
ATOM 1981 N N . THR A 1 3 ? -1.616 17.843 2.432 1.00 0.00 3 THR A N 18
ATOM 1982 C CA . THR A 1 3 ? -2.058 17.085 3.623 1.00 0.00 3 THR A CA 18
ATOM 1983 C C . THR A 1 3 ? -3.007 15.838 3.490 1.00 0.00 3 THR A C 18
ATOM 1984 O O . THR A 1 3 ? -3.065 15.056 4.393 1.00 0.00 3 THR A O 18
ATOM 1985 N N . ALA A 1 4 ? -4.067 16.088 2.740 1.00 0.00 4 ALA A N 18
ATOM 1986 C CA . ALA A 1 4 ? -5.383 15.389 2.569 1.00 0.00 4 ALA A CA 18
ATOM 1987 C C . ALA A 1 4 ? -5.424 14.342 1.413 1.00 0.00 4 ALA A C 18
ATOM 1988 O O . ALA A 1 4 ? -5.967 13.252 1.376 1.00 0.00 4 ALA A O 18
ATOM 1989 N N . ARG A 1 5 ? -4.565 14.820 0.573 1.00 0.00 5 ARG A N 18
ATOM 1990 C CA . ARG A 1 5 ? -3.885 14.444 -0.669 1.00 0.00 5 ARG A CA 18
ATOM 1991 C C . ARG A 1 5 ? -2.473 13.975 -0.848 1.00 0.00 5 ARG A C 18
ATOM 1992 O O . ARG A 1 5 ? -2.178 12.994 -1.519 1.00 0.00 5 ARG A O 18
ATOM 1993 N N . ILE A 1 6 ? -1.691 14.713 0.003 1.00 0.00 6 ILE A N 18
ATOM 1994 C CA . ILE A 1 6 ? -0.798 14.088 0.983 1.00 0.00 6 ILE A CA 18
ATOM 1995 C C . ILE A 1 6 ? -1.553 12.985 1.479 1.00 0.00 6 ILE A C 18
ATOM 1996 O O . ILE A 1 6 ? -0.943 11.999 1.727 1.00 0.00 6 ILE A O 18
ATOM 1997 N N . PHE A 1 7 ? -2.701 13.255 2.029 1.00 0.00 7 PHE A N 18
ATOM 1998 C CA . PHE A 1 7 ? -2.998 12.359 3.185 1.00 0.00 7 PHE A CA 18
ATOM 1999 C C . PHE A 1 7 ? -2.827 10.858 3.195 1.00 0.00 7 PHE A C 18
ATOM 2000 O O . PHE A 1 7 ? -2.701 10.112 4.129 1.00 0.00 7 PHE A O 18
ATOM 2001 N N . ALA A 1 8 ? -3.304 10.750 2.008 1.00 0.00 8 ALA A N 18
ATOM 2002 C CA . ALA A 1 8 ? -3.857 9.991 1.008 1.00 0.00 8 ALA A CA 18
ATOM 2003 C C . ALA A 1 8 ? -2.797 9.440 0.143 1.00 0.00 8 ALA A C 18
ATOM 2004 O O . ALA A 1 8 ? -2.859 8.318 -0.315 1.00 0.00 8 ALA A O 18
ATOM 2005 N N . SER A 1 9 ? -1.825 10.343 -0.086 1.00 0.00 9 SER A N 18
ATOM 2006 C CA . SER A 1 9 ? -0.430 9.821 -0.090 1.00 0.00 9 SER A CA 18
ATOM 2007 C C . SER A 1 9 ? 0.375 9.347 1.030 1.00 0.00 9 SER A C 18
ATOM 2008 O O . SER A 1 9 ? 1.268 8.519 0.853 1.00 0.00 9 SER A O 18
ATOM 2009 N N . ILE A 1 10 ? -0.065 9.634 2.168 1.00 0.00 10 ILE A N 18
ATOM 2010 C CA . ILE A 1 10 ? 0.573 8.995 3.361 1.00 0.00 10 ILE A CA 18
ATOM 2011 C C . ILE A 1 10 ? 0.254 7.473 3.631 1.00 0.00 10 ILE A C 18
ATOM 2012 O O . ILE A 1 10 ? 0.848 6.666 4.347 1.00 0.00 10 ILE A O 18
ATOM 2013 N N . LEU A 1 11 ? -0.838 7.319 3.044 1.00 0.00 11 LEU A N 18
ATOM 2014 C CA . LEU A 1 11 ? -2.020 6.604 3.422 1.00 0.00 11 LEU A CA 18
ATOM 2015 C C . LEU A 1 11 ? -2.377 5.437 2.721 1.00 0.00 11 LEU A C 18
ATOM 2016 O O . LEU A 1 11 ? -2.714 4.416 3.286 1.00 0.00 11 LEU A O 18
ATOM 2017 N N . ALA A 1 12 ? -2.439 5.813 1.526 1.00 0.00 12 ALA A N 18
ATOM 2018 C CA . ALA A 1 12 ? -2.422 4.849 0.488 1.00 0.00 12 ALA A CA 18
ATOM 2019 C C . ALA A 1 12 ? -1.016 4.221 0.158 1.00 0.00 12 ALA A C 18
ATOM 2020 O O . ALA A 1 12 ? -0.955 3.177 -0.456 1.00 0.00 12 ALA A O 18
ATOM 2021 N N . PRO A 1 13 ? 0.094 4.849 0.485 1.00 0.00 13 PRO A N 18
ATOM 2022 C CA . PRO A 1 13 ? 1.246 4.222 1.187 1.00 0.00 13 PRO A CA 18
ATOM 2023 C C . PRO A 1 13 ? 1.264 3.593 2.525 1.00 0.00 13 PRO A C 18
ATOM 2024 O O . PRO A 1 13 ? 2.076 2.736 2.801 1.00 0.00 13 PRO A O 18
ATOM 2028 N N . GLY A 1 14 ? 0.268 3.942 3.204 1.00 0.00 14 GLY A N 18
ATOM 2029 C CA . GLY A 1 14 ? -0.196 2.977 4.304 1.00 0.00 14 GLY A CA 18
ATOM 2030 C C . GLY A 1 14 ? -0.637 1.511 3.910 1.00 0.00 14 GLY A C 18
ATOM 2031 O O . GLY A 1 14 ? -0.825 0.576 4.686 1.00 0.00 14 GLY A O 18
ATOM 2032 N N . VAL A 1 15 ? -0.971 1.552 2.646 1.00 0.00 15 VAL A N 18
ATOM 2033 C CA . VAL A 1 15 ? -2.045 0.813 1.950 1.00 0.00 15 VAL A CA 18
ATOM 2034 C C . VAL A 1 15 ? -1.680 -0.105 0.844 1.00 0.00 15 VAL A C 18
ATOM 2035 O O . VAL A 1 15 ? -2.113 -1.236 0.743 1.00 0.00 15 VAL A O 18
ATOM 2036 N N . ALA A 1 16 ? -0.893 0.556 0.052 1.00 0.00 16 ALA A N 18
ATOM 2037 C CA . ALA A 1 16 ? 0.328 0.007 -0.502 1.00 0.00 16 ALA A CA 18
ATOM 2038 C C . ALA A 1 16 ? 0.975 -1.028 0.347 1.00 0.00 16 ALA A C 18
ATOM 2039 O O . ALA A 1 16 ? 1.369 -2.125 -0.055 1.00 0.00 16 ALA A O 18
ATOM 2040 N N . ALA A 1 17 ? 1.128 -0.503 1.581 1.00 0.00 17 ALA A N 18
ATOM 2041 C CA . ALA A 1 17 ? 2.126 -1.048 2.484 1.00 0.00 17 ALA A CA 18
ATOM 2042 C C . ALA A 1 17 ? 1.673 -2.390 3.137 1.00 0.00 17 ALA A C 18
ATOM 2043 O O . ALA A 1 17 ? 2.220 -3.472 2.932 1.00 0.00 17 ALA A O 18
ATOM 2044 N N . ALA A 1 18 ? 0.484 -2.261 3.700 1.00 0.00 18 ALA A N 18
ATOM 2045 C CA . ALA A 1 18 ? -0.530 -3.351 3.761 1.00 0.00 18 ALA A CA 18
ATOM 2046 C C . ALA A 1 18 ? -0.598 -4.286 2.483 1.00 0.00 18 ALA A C 18
ATOM 2047 O O . ALA A 1 18 ? -0.049 -5.388 2.495 1.00 0.00 18 ALA A O 18
ATOM 2048 N N . GLN A 1 19 ? -1.017 -3.734 1.337 1.00 0.00 19 GLN A N 18
ATOM 2049 C CA . GLN A 1 19 ? -1.576 -4.446 0.124 1.00 0.00 19 GLN A CA 18
ATOM 2050 C C . GLN A 1 19 ? -0.740 -5.681 -0.319 1.00 0.00 19 GLN A C 18
ATOM 2051 O O . GLN A 1 19 ? -1.135 -6.842 -0.313 1.00 0.00 19 GLN A O 18
ATOM 2052 N N . ALA A 1 20 ? 0.474 -5.323 -0.650 1.00 0.00 20 ALA A N 18
ATOM 2053 C CA . ALA A 1 20 ? 1.539 -6.113 -1.205 1.00 0.00 20 ALA A CA 18
ATOM 2054 C C . ALA A 1 20 ? 2.310 -7.038 -0.203 1.00 0.00 20 ALA A C 18
ATOM 2055 O O . ALA A 1 20 ? 3.009 -7.962 -0.619 1.00 0.00 20 ALA A O 18
ATOM 2056 N N . LEU A 1 21 ? 2.176 -6.854 1.122 1.00 0.00 21 LEU A N 18
ATOM 2057 C CA . LEU A 1 21 ? 2.806 -7.813 2.123 1.00 0.00 21 LEU A CA 18
ATOM 2058 C C . LEU A 1 21 ? 1.940 -9.010 2.636 1.00 0.00 21 LEU A C 18
ATOM 2059 O O . LEU A 1 21 ? 2.407 -10.047 3.117 1.00 0.00 21 LEU A O 18
ATOM 2060 N N . ARG A 1 22 ? 0.669 -8.758 2.544 1.00 0.00 22 ARG A N 18
ATOM 2061 C CA . ARG A 1 22 ? -0.482 -9.728 2.958 1.00 0.00 22 ARG A CA 18
ATOM 2062 C C . ARG A 1 22 ? -1.224 -10.644 2.054 1.00 0.00 22 ARG A C 18
ATOM 2063 O O . ARG A 1 22 ? -1.584 -11.757 2.388 1.00 0.00 22 ARG A O 18
ATOM 2064 N N . GLU A 1 23 ? -1.144 -10.059 0.921 1.00 0.00 23 GLU A N 18
ATOM 2065 C CA . GLU A 1 23 ? -0.606 -10.692 -0.195 1.00 0.00 23 GLU A CA 18
ATOM 2066 C C . GLU A 1 23 ? 0.358 -11.686 0.131 1.00 0.00 23 GLU A C 18
ATOM 2067 O O . GLU A 1 23 ? 0.002 -12.851 0.187 1.00 0.00 23 GLU A O 18
ATOM 2068 N N . ILE A 1 24 ? 1.520 -11.298 0.400 1.00 0.00 24 ILE A N 18
ATOM 2069 C CA . ILE A 1 24 ? 2.531 -12.204 -0.209 1.00 0.00 24 ILE A CA 18
ATOM 2070 C C . ILE A 1 24 ? 2.815 -13.538 0.545 1.00 0.00 24 ILE A C 18
ATOM 2071 O O . ILE A 1 24 ? 3.126 -14.579 -0.031 1.00 0.00 24 ILE A O 18
ATOM 2072 N N . GLU A 1 25 ? 2.279 -13.487 1.737 1.00 0.00 25 GLU A N 18
ATOM 2073 C CA . GLU A 1 25 ? 1.859 -14.522 2.668 1.00 0.00 25 GLU A CA 18
ATOM 2074 C C . GLU A 1 25 ? 0.471 -15.160 2.782 1.00 0.00 25 GLU A C 18
ATOM 2075 O O . GLU A 1 25 ? 0.222 -16.019 3.633 1.00 0.00 25 GLU A O 18
ATOM 2076 N N . ARG A 1 26 ? -0.393 -14.746 1.943 1.00 0.00 26 ARG A N 18
ATOM 2077 C CA . ARG A 1 26 ? -1.811 -15.337 1.880 1.00 0.00 26 ARG A CA 18
ATOM 2078 C C . ARG A 1 26 ? -1.994 -16.564 0.928 1.00 0.00 26 ARG A C 18
ATOM 2079 O O . ARG A 1 26 ? -2.300 -17.701 1.284 1.00 0.00 26 ARG A O 18
ATOM 2080 N N . LEU A 1 27 ? -1.733 -16.202 -0.293 1.00 0.00 27 LEU A N 18
ATOM 2081 C CA . LEU A 1 27 ? -1.331 -17.043 -1.461 1.00 0.00 27 LEU A CA 18
ATOM 2082 C C . LEU A 1 27 ? -0.072 -17.879 -1.271 1.00 0.00 27 LEU A C 18
ATOM 2083 O O . LEU A 1 27 ? -0.168 -19.111 -1.287 1.00 0.00 27 LEU A O 18
ATOM 2084 N N . ALA A 1 28 ? 1.084 -17.208 -1.033 1.00 0.00 28 ALA A N 18
ATOM 2085 C CA . ALA A 1 28 ? 2.156 -17.997 -0.306 1.00 0.00 28 ALA A CA 18
ATOM 2086 C C . ALA A 1 28 ? 1.903 -18.058 1.254 1.00 0.00 28 ALA A C 18
ATOM 2087 O O . ALA A 1 28 ? 2.783 -18.295 2.080 1.00 0.00 28 ALA A O 18
ATOM 2089 N N . GLY A 1 1 ? -9.263 17.260 1.800 1.00 0.00 1 GLY A N 19
ATOM 2090 C CA . GLY A 1 1 ? -8.227 17.949 0.996 1.00 0.00 1 GLY A CA 19
ATOM 2091 C C . GLY A 1 1 ? -6.743 17.715 1.403 1.00 0.00 1 GLY A C 19
ATOM 2092 O O . GLY A 1 1 ? -6.068 16.755 1.010 1.00 0.00 1 GLY A O 19
ATOM 2093 N N . PRO A 1 2 ? -6.014 18.625 2.074 1.00 0.00 2 PRO A N 19
ATOM 2094 C CA . PRO A 1 2 ? -4.689 19.019 1.484 1.00 0.00 2 PRO A CA 19
ATOM 2095 C C . PRO A 1 2 ? -3.390 18.349 1.927 1.00 0.00 2 PRO A C 19
ATOM 2096 O O . PRO A 1 2 ? -2.486 17.938 1.180 1.00 0.00 2 PRO A O 19
ATOM 2097 N N . THR A 1 3 ? -3.341 18.140 3.189 1.00 0.00 3 THR A N 19
ATOM 2098 C CA . THR A 1 3 ? -3.047 16.819 3.689 1.00 0.00 3 THR A CA 19
ATOM 2099 C C . THR A 1 3 ? -4.108 15.920 4.220 1.00 0.00 3 THR A C 19
ATOM 2100 O O . THR A 1 3 ? -3.708 14.907 4.743 1.00 0.00 3 THR A O 19
ATOM 2101 N N . ALA A 1 4 ? -5.158 15.828 3.491 1.00 0.00 4 ALA A N 19
ATOM 2102 C CA . ALA A 1 4 ? -5.709 14.441 3.127 1.00 0.00 4 ALA A CA 19
ATOM 2103 C C . ALA A 1 4 ? -4.983 13.502 2.152 1.00 0.00 4 ALA A C 19
ATOM 2104 O O . ALA A 1 4 ? -5.437 12.416 1.799 1.00 0.00 4 ALA A O 19
ATOM 2105 N N . ARG A 1 5 ? -4.030 14.205 1.651 1.00 0.00 5 ARG A N 19
ATOM 2106 C CA . ARG A 1 5 ? -3.577 14.206 0.262 1.00 0.00 5 ARG A CA 19
ATOM 2107 C C . ARG A 1 5 ? -2.198 13.622 -0.033 1.00 0.00 5 ARG A C 19
ATOM 2108 O O . ARG A 1 5 ? -1.956 12.822 -0.914 1.00 0.00 5 ARG A O 19
ATOM 2109 N N . ILE A 1 6 ? -1.356 14.266 0.733 1.00 0.00 6 ILE A N 19
ATOM 2110 C CA . ILE A 1 6 ? -0.312 13.729 1.733 1.00 0.00 6 ILE A CA 19
ATOM 2111 C C . ILE A 1 6 ? -0.747 12.626 2.408 1.00 0.00 6 ILE A C 19
ATOM 2112 O O . ILE A 1 6 ? 0.117 11.908 2.765 1.00 0.00 6 ILE A O 19
ATOM 2113 N N . PHE A 1 7 ? -1.968 12.580 2.764 1.00 0.00 7 PHE A N 19
ATOM 2114 C CA . PHE A 1 7 ? -2.402 11.433 3.639 1.00 0.00 7 PHE A CA 19
ATOM 2115 C C . PHE A 1 7 ? -2.346 10.196 2.937 1.00 0.00 7 PHE A C 19
ATOM 2116 O O . PHE A 1 7 ? -1.575 9.285 2.825 1.00 0.00 7 PHE A O 19
ATOM 2117 N N . ALA A 1 8 ? -3.173 10.432 1.979 1.00 0.00 8 ALA A N 19
ATOM 2118 C CA . ALA A 1 8 ? -3.393 9.869 0.708 1.00 0.00 8 AL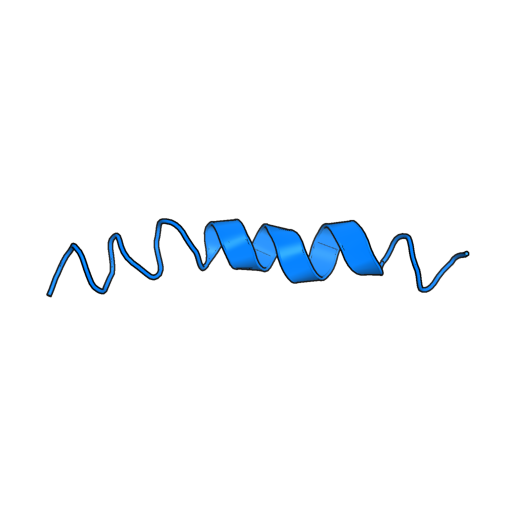A A CA 19
ATOM 2119 C C . ALA A 1 8 ? -2.059 9.517 0.202 1.00 0.00 8 ALA A C 19
ATOM 2120 O O . ALA A 1 8 ? -1.919 8.439 -0.354 1.00 0.00 8 ALA A O 19
ATOM 2121 N N . SER A 1 9 ? -1.059 10.447 0.385 1.00 0.00 9 SER A N 19
ATOM 2122 C CA . SER A 1 9 ? 0.315 10.074 -0.046 1.00 0.00 9 SER A CA 19
ATOM 2123 C C . SER A 1 9 ? 1.489 9.718 0.753 1.00 0.00 9 SER A C 19
ATOM 2124 O O . SER A 1 9 ? 2.412 9.015 0.352 1.00 0.00 9 SER A O 19
ATOM 2125 N N . ILE A 1 10 ? 1.132 9.743 1.956 1.00 0.00 10 ILE A N 19
ATOM 2126 C CA . ILE A 1 10 ? 2.046 9.376 3.041 1.00 0.00 10 ILE A CA 19
ATOM 2127 C C . ILE A 1 10 ? 1.644 7.807 3.108 1.00 0.00 10 ILE A C 19
ATOM 2128 O O . ILE A 1 10 ? 2.479 6.958 3.444 1.00 0.00 10 ILE A O 19
ATOM 2129 N N . LEU A 1 11 ? 0.360 7.547 3.096 1.00 0.00 11 LEU A N 19
ATOM 2130 C CA . LEU A 1 11 ? -0.356 6.404 3.663 1.00 0.00 11 LEU A CA 19
ATOM 2131 C C . LEU A 1 11 ? -1.003 5.454 2.860 1.00 0.00 11 LEU A C 19
ATOM 2132 O O . LEU A 1 11 ? -1.206 4.332 3.296 1.00 0.00 11 LEU A O 19
ATOM 2133 N N . ALA A 1 12 ? -1.359 5.979 1.776 1.00 0.00 12 ALA A N 19
ATOM 2134 C CA . ALA A 1 12 ? -1.510 5.133 0.638 1.00 0.00 12 ALA A CA 19
ATOM 2135 C C . ALA A 1 12 ? -0.413 5.043 -0.420 1.00 0.00 12 ALA A C 19
ATOM 2136 O O . ALA A 1 12 ? -0.489 4.236 -1.350 1.00 0.00 12 ALA A O 19
ATOM 2137 N N . PRO A 1 13 ? 0.748 5.552 -0.029 1.00 0.00 13 PRO A N 19
ATOM 2138 C CA . PRO A 1 13 ? 1.996 4.761 0.267 1.00 0.00 13 PRO A CA 19
ATOM 2139 C C . PRO A 1 13 ? 2.319 3.840 1.427 1.00 0.00 13 PRO A C 19
ATOM 2140 O O . PRO A 1 13 ? 3.165 2.956 1.354 1.00 0.00 13 PRO A O 19
ATOM 2144 N N . GLY A 1 14 ? 1.585 4.122 2.395 1.00 0.00 14 GLY A N 19
ATOM 2145 C CA . GLY A 1 14 ? 1.486 3.207 3.631 1.00 0.00 14 GLY A CA 19
ATOM 2146 C C . GLY A 1 14 ? 0.539 1.950 3.624 1.00 0.00 14 GLY A C 19
ATOM 2147 O O . GLY A 1 14 ? 0.408 1.098 4.503 1.00 0.00 14 GLY A O 19
ATOM 2148 N N . VAL A 1 15 ? 0.006 1.900 2.443 1.00 0.00 15 VAL A N 19
ATOM 2149 C CA . VAL A 1 15 ? -0.945 0.976 1.824 1.00 0.00 15 VAL A CA 19
ATOM 2150 C C . VAL A 1 15 ? -0.362 0.140 0.729 1.00 0.00 15 VAL A C 19
ATOM 2151 O O . VAL A 1 15 ? -0.328 -1.073 0.727 1.00 0.00 15 VAL A O 19
ATOM 2152 N N . ALA A 1 16 ? 0.021 0.872 -0.281 1.00 0.00 16 ALA A N 19
ATOM 2153 C CA . ALA A 1 16 ? 1.110 0.451 -1.182 1.00 0.00 16 ALA A CA 19
ATOM 2154 C C . ALA A 1 16 ? 2.144 -0.548 -0.633 1.00 0.00 16 ALA A C 19
ATOM 2155 O O . ALA A 1 16 ? 2.387 -1.644 -1.139 1.00 0.00 16 ALA A O 19
ATOM 2156 N N . ALA A 1 17 ? 2.431 -0.163 0.606 1.00 0.00 17 ALA A N 19
ATOM 2157 C CA . ALA A 1 17 ? 2.989 -1.027 1.632 1.00 0.00 17 ALA A CA 19
ATOM 2158 C C . ALA A 1 17 ? 2.240 -2.333 2.026 1.00 0.00 17 ALA A C 19
ATOM 2159 O O . ALA A 1 17 ? 2.494 -3.402 1.474 1.00 0.00 17 ALA A O 19
ATOM 2160 N N . ALA A 1 18 ? 1.288 -2.187 2.899 1.00 0.00 18 ALA A N 19
ATOM 2161 C CA . ALA A 1 18 ? 0.303 -3.209 3.346 1.00 0.00 18 ALA A CA 19
ATOM 2162 C C . ALA A 1 18 ? -0.245 -4.246 2.287 1.00 0.00 18 ALA A C 19
ATOM 2163 O O . ALA A 1 18 ? -0.002 -5.459 2.306 1.00 0.00 18 ALA A O 19
ATOM 2164 N N . GLN A 1 19 ? -0.882 -3.632 1.292 1.00 0.00 19 GLN A N 19
ATOM 2165 C CA . GLN A 1 19 ? -1.659 -4.234 0.190 1.00 0.00 19 GLN A CA 19
ATOM 2166 C C . GLN A 1 19 ? -0.874 -5.313 -0.573 1.00 0.00 19 GLN A C 19
ATOM 2167 O O . GLN A 1 19 ? -1.284 -6.471 -0.731 1.00 0.00 19 GLN A O 19
ATOM 2168 N N . ALA A 1 20 ? 0.304 -4.868 -1.032 1.00 0.00 20 ALA A N 19
ATOM 2169 C CA . ALA A 1 20 ? 1.281 -5.665 -1.639 1.00 0.00 20 ALA A CA 19
ATOM 2170 C C . ALA A 1 20 ? 1.806 -6.771 -0.668 1.00 0.00 20 ALA A C 19
ATOM 2171 O O . ALA A 1 20 ? 1.721 -7.949 -0.986 1.00 0.00 20 ALA A O 19
ATOM 2172 N N . LEU A 1 21 ? 2.275 -6.498 0.567 1.00 0.00 21 LEU A N 19
ATOM 2173 C CA . LEU A 1 21 ? 2.658 -7.663 1.462 1.00 0.00 21 LEU A CA 19
ATOM 2174 C C . LEU A 1 21 ? 1.661 -8.216 2.482 1.00 0.00 21 LEU A C 19
ATOM 2175 O O . LEU A 1 21 ? 2.009 -8.976 3.397 1.00 0.00 21 LEU A O 19
ATOM 2176 N N . ARG A 1 22 ? 0.427 -8.163 2.070 1.00 0.00 22 ARG A N 19
ATOM 2177 C CA . ARG A 1 22 ? -0.494 -9.339 2.416 1.00 0.00 22 ARG A CA 19
ATOM 2178 C C . ARG A 1 22 ? -0.918 -10.286 1.396 1.00 0.00 22 ARG A C 19
ATOM 2179 O O . ARG A 1 22 ? -1.582 -11.274 1.664 1.00 0.00 22 ARG A O 19
ATOM 2180 N N . GLU A 1 23 ? -0.549 -9.960 0.251 1.00 0.00 23 GLU A N 19
ATOM 2181 C CA . GLU A 1 23 ? -0.846 -10.730 -0.944 1.00 0.00 23 GLU A CA 19
ATOM 2182 C C . GLU A 1 23 ? -0.287 -12.124 -1.059 1.00 0.00 23 GLU A C 19
ATOM 2183 O O . GLU A 1 23 ? -0.953 -13.143 -1.187 1.00 0.00 23 GLU A O 19
ATOM 2184 N N . ILE A 1 24 ? 0.947 -11.902 -0.887 1.00 0.00 24 ILE A N 19
ATOM 2185 C CA . ILE A 1 24 ? 1.945 -12.520 -0.039 1.00 0.00 24 ILE A CA 19
ATOM 2186 C C . ILE A 1 24 ? 1.642 -13.183 1.257 1.00 0.00 24 ILE A C 19
ATOM 2187 O O . ILE A 1 24 ? 2.116 -14.294 1.495 1.00 0.00 24 ILE A O 19
ATOM 2188 N N . GLU A 1 25 ? 0.973 -12.579 2.156 1.00 0.00 25 GLU A N 19
ATOM 2189 C CA . GLU A 1 25 ? 0.539 -13.392 3.363 1.00 0.00 25 GLU A CA 19
ATOM 2190 C C . GLU A 1 25 ? -0.843 -14.056 3.306 1.00 0.00 25 GLU A C 19
ATOM 2191 O O . GLU A 1 25 ? -1.430 -14.515 4.287 1.00 0.00 25 GLU A O 19
ATOM 2192 N N . ARG A 1 26 ? -1.339 -13.913 2.116 1.00 0.00 26 ARG A N 19
ATOM 2193 C CA . ARG A 1 26 ? -2.686 -14.475 1.726 1.00 0.00 26 ARG A CA 19
ATOM 2194 C C . ARG A 1 26 ? -2.523 -15.859 1.016 1.00 0.00 26 ARG A C 19
ATOM 2195 O O . ARG A 1 26 ? -2.987 -16.894 1.495 1.00 0.00 26 ARG A O 19
ATOM 2196 N N . LEU A 1 27 ? -1.812 -15.829 -0.117 1.00 0.00 27 LEU A N 19
ATOM 2197 C CA . LEU A 1 27 ? -1.191 -17.006 -0.816 1.00 0.00 27 LEU A CA 19
ATOM 2198 C C . LEU A 1 27 ? -0.369 -17.962 0.073 1.00 0.00 27 LEU A C 19
ATOM 2199 O O . LEU A 1 27 ? -0.437 -19.186 -0.061 1.00 0.00 27 LEU A O 19
ATOM 2200 N N . ALA A 1 28 ? 0.354 -17.345 1.008 1.00 0.00 28 ALA A N 19
ATOM 2201 C CA . ALA A 1 28 ? 0.852 -18.094 2.203 1.00 0.00 28 ALA A CA 19
ATOM 2202 C C . ALA A 1 28 ? -0.300 -18.323 3.227 1.00 0.00 28 ALA A C 19
ATOM 2203 O O . ALA A 1 28 ? -0.736 -19.432 3.529 1.00 0.00 28 ALA A O 19
ATOM 2205 N N . GLY A 1 1 ? -8.903 17.929 2.986 1.00 0.00 1 GLY A N 20
ATOM 2206 C CA . GLY A 1 1 ? -8.309 18.465 1.745 1.00 0.00 1 GLY A CA 20
ATOM 2207 C C . GLY A 1 1 ? -6.814 18.127 1.378 1.00 0.00 1 GLY A C 20
ATOM 2208 O O . GLY A 1 1 ? -6.428 17.046 0.884 1.00 0.00 1 GLY A O 20
ATOM 2209 N N . PRO A 1 2 ? -5.857 19.070 1.533 1.00 0.00 2 PRO A N 20
ATOM 2210 C CA . PRO A 1 2 ? -4.697 19.080 0.611 1.00 0.00 2 PRO A CA 20
ATOM 2211 C C . PRO A 1 2 ? -3.383 18.456 0.989 1.00 0.00 2 PRO A C 20
ATOM 2212 O O . PRO A 1 2 ? -2.601 18.205 0.084 1.00 0.00 2 PRO A O 20
ATOM 2213 N N . THR A 1 3 ? -3.102 18.219 2.232 1.00 0.00 3 THR A N 20
ATOM 2214 C CA . THR A 1 3 ? -2.914 16.865 2.780 1.00 0.00 3 THR A CA 20
ATOM 2215 C C . THR A 1 3 ? -4.039 16.206 3.533 1.00 0.00 3 THR A C 20
ATOM 2216 O O . THR A 1 3 ? -3.738 15.347 4.297 1.00 0.00 3 THR A O 20
ATOM 2217 N N . ALA A 1 4 ? -5.190 16.056 3.032 1.00 0.00 4 ALA A N 20
ATOM 2218 C CA . ALA A 1 4 ? -5.688 14.640 2.748 1.00 0.00 4 ALA A CA 20
ATOM 2219 C C . ALA A 1 4 ? -5.005 13.780 1.675 1.00 0.00 4 ALA A C 20
ATOM 2220 O O . ALA A 1 4 ? -5.449 12.669 1.413 1.00 0.00 4 ALA A O 20
ATOM 2221 N N . ARG A 1 5 ? -4.099 14.485 1.052 1.00 0.00 5 ARG A N 20
ATOM 2222 C CA . ARG A 1 5 ? -3.684 14.375 -0.367 1.00 0.00 5 ARG A CA 20
ATOM 2223 C C . ARG A 1 5 ? -2.326 13.746 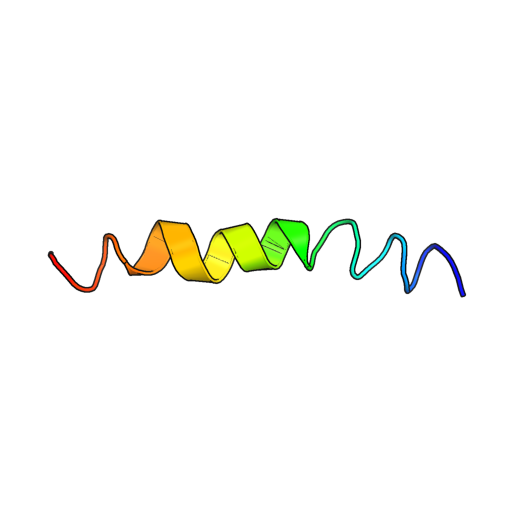-0.717 1.00 0.00 5 ARG A C 20
ATOM 2224 O O . ARG A 1 5 ? -2.185 12.846 -1.530 1.00 0.00 5 ARG A O 20
ATOM 2225 N N . ILE A 1 6 ? -1.369 14.447 -0.163 1.00 0.00 6 ILE A N 20
ATOM 2226 C CA . ILE A 1 6 ? -0.302 14.020 0.709 1.00 0.00 6 ILE A CA 20
ATOM 2227 C C . ILE A 1 6 ? -0.718 13.014 1.642 1.00 0.00 6 ILE A C 20
ATOM 2228 O O . ILE A 1 6 ? 0.112 12.163 1.770 1.00 0.00 6 ILE A O 20
ATOM 2229 N N . PHE A 1 7 ? -1.785 13.151 2.376 1.00 0.00 7 PHE A N 20
ATOM 2230 C CA . PHE A 1 7 ? -2.182 12.002 3.332 1.00 0.00 7 PHE A CA 20
ATOM 2231 C C . PHE A 1 7 ? -2.167 10.758 2.719 1.00 0.00 7 PHE A C 20
ATOM 2232 O O . PHE A 1 7 ? -1.494 9.816 2.861 1.00 0.00 7 PHE A O 20
ATOM 2233 N N . ALA A 1 8 ? -3.061 10.891 1.808 1.00 0.00 8 ALA A N 20
ATOM 2234 C CA . ALA A 1 8 ? -3.457 10.156 0.684 1.00 0.00 8 ALA A CA 20
ATOM 2235 C C . ALA A 1 8 ? -2.227 9.625 0.090 1.00 0.00 8 ALA A C 20
ATOM 2236 O O . ALA A 1 8 ? -2.236 8.471 -0.230 1.00 0.00 8 ALA A O 20
ATOM 2237 N N . SER A 1 9 ? -1.220 10.504 -0.036 1.00 0.00 9 SER A N 20
ATOM 2238 C CA . SER A 1 9 ? 0.140 9.988 -0.339 1.00 0.00 9 SER A CA 20
ATOM 2239 C C . SER A 1 9 ? 1.227 9.633 0.583 1.00 0.00 9 SER A C 20
ATOM 2240 O O . SER A 1 9 ? 2.148 8.911 0.265 1.00 0.00 9 SER A O 20
ATOM 2241 N N . ILE A 1 10 ? 0.851 9.763 1.755 1.00 0.00 10 ILE A N 20
ATOM 2242 C CA . ILE A 1 10 ? 1.678 9.464 2.891 1.00 0.00 10 ILE A CA 20
ATOM 2243 C C . ILE A 1 10 ? 1.265 7.926 3.222 1.00 0.00 10 ILE A C 20
ATOM 2244 O O . ILE A 1 10 ? 2.018 7.131 3.805 1.00 0.00 10 ILE A O 20
ATOM 2245 N N . LEU A 1 11 ? -0.006 7.700 3.122 1.00 0.00 11 LEU A N 20
ATOM 2246 C CA . LEU A 1 11 ? -0.866 6.704 3.782 1.00 0.00 11 LEU A CA 20
ATOM 2247 C C . LEU A 1 11 ? -1.461 5.627 3.072 1.00 0.00 11 LEU A C 20
ATOM 2248 O O . LEU A 1 11 ? -1.804 4.601 3.629 1.00 0.00 11 LEU A O 20
ATOM 2249 N N . ALA A 1 12 ? -1.619 6.029 1.893 1.00 0.00 12 ALA A N 20
ATOM 2250 C CA . ALA A 1 12 ? -1.768 5.137 0.827 1.00 0.00 12 ALA A CA 20
ATOM 2251 C C . ALA A 1 12 ? -0.430 4.584 0.274 1.00 0.00 12 ALA A C 20
ATOM 2252 O O . ALA A 1 12 ? -0.474 3.569 -0.384 1.00 0.00 12 ALA A O 20
ATOM 2253 N N . PRO A 1 13 ? 0.707 5.245 0.426 1.00 0.00 13 PRO A N 20
ATOM 2254 C CA . PRO A 1 13 ? 1.929 4.569 0.963 1.00 0.00 13 PRO A CA 20
ATOM 2255 C C . PRO A 1 13 ? 2.083 3.846 2.241 1.00 0.00 13 PRO A C 20
ATOM 2256 O O . PRO A 1 13 ? 2.916 2.978 2.372 1.00 0.00 13 PRO A O 20
ATOM 2260 N N . GLY A 1 14 ? 1.156 4.126 3.031 1.00 0.00 14 GLY A N 20
ATOM 2261 C CA . GLY A 1 14 ? 0.825 3.090 4.116 1.00 0.00 14 GLY A CA 20
ATOM 2262 C C . GLY A 1 14 ? 0.385 1.623 3.753 1.00 0.00 14 GLY A C 20
ATOM 2263 O O . GLY A 1 14 ? 0.308 0.663 4.516 1.00 0.00 14 GLY A O 20
ATOM 2264 N N . VAL A 1 15 ? -0.100 1.724 2.558 1.00 0.00 15 VAL A N 20
ATOM 2265 C CA . VAL A 1 15 ? -1.269 1.005 1.985 1.00 0.00 15 VAL A CA 20
ATOM 2266 C C . VAL A 1 15 ? -1.048 0.136 0.789 1.00 0.00 15 VAL A C 20
ATOM 2267 O O . VAL A 1 15 ? -1.423 -1.020 0.699 1.00 0.00 15 VAL A O 20
ATOM 2268 N N . ALA A 1 16 ? -0.410 0.871 -0.065 1.00 0.00 16 ALA A N 20
ATOM 2269 C CA . ALA A 1 16 ? 0.743 0.437 -0.836 1.00 0.00 16 ALA A CA 20
ATOM 2270 C C . ALA A 1 16 ? 1.573 -0.600 -0.192 1.00 0.00 16 ALA A C 20
ATOM 2271 O O . ALA A 1 16 ? 1.966 -1.637 -0.740 1.00 0.00 16 ALA A O 20
ATOM 2272 N N . ALA A 1 17 ? 1.884 -0.155 1.040 1.00 0.00 17 ALA A N 20
ATOM 2273 C CA . ALA A 1 17 ? 2.989 -0.733 1.771 1.00 0.00 17 ALA A CA 20
ATOM 2274 C C . ALA A 1 17 ? 2.617 -2.140 2.314 1.00 0.00 17 ALA A C 20
ATOM 2275 O O . ALA A 1 17 ? 3.064 -3.166 1.801 1.00 0.00 17 ALA A O 20
ATOM 2276 N N . ALA A 1 18 ? 1.569 -2.065 3.129 1.00 0.00 18 ALA A N 20
ATOM 2277 C CA . ALA A 1 18 ? 0.629 -3.174 3.473 1.00 0.00 18 ALA A CA 20
ATOM 2278 C C . ALA A 1 18 ? 0.316 -4.196 2.318 1.00 0.00 18 ALA A C 20
ATOM 2279 O O . ALA A 1 18 ? 0.665 -5.376 2.385 1.00 0.00 18 ALA A O 20
ATOM 2280 N N . GLN A 1 19 ? -0.170 -3.634 1.209 1.00 0.00 19 GLN A N 20
ATOM 2281 C CA . GLN A 1 19 ? -0.810 -4.312 0.024 1.00 0.00 19 GLN A CA 20
ATOM 2282 C C . GLN A 1 19 ? -0.090 -5.598 -0.463 1.00 0.00 19 GLN A C 20
ATOM 2283 O O . GLN A 1 19 ? -0.636 -6.692 -0.592 1.00 0.00 19 GLN A O 20
ATOM 2284 N N . ALA A 1 20 ? 1.179 -5.339 -0.691 1.00 0.00 20 ALA A N 20
ATOM 2285 C CA . ALA A 1 20 ? 2.206 -6.140 -1.259 1.00 0.00 20 ALA A CA 20
ATOM 2286 C C . ALA A 1 20 ? 2.851 -7.168 -0.266 1.00 0.00 20 ALA A C 20
ATOM 2287 O O . ALA A 1 20 ? 3.139 -8.309 -0.661 1.00 0.00 20 ALA A O 20
ATOM 2288 N N . LEU A 1 21 ? 2.980 -6.868 1.056 1.00 0.00 21 LEU A N 20
ATOM 2289 C CA . LEU A 1 21 ? 3.420 -7.992 1.995 1.00 0.00 21 LEU A CA 20
ATOM 2290 C C . LEU A 1 21 ? 2.285 -8.862 2.650 1.00 0.00 21 LEU A C 20
ATOM 2291 O O . LEU A 1 21 ? 2.534 -9.866 3.333 1.00 0.00 21 LEU A O 20
ATOM 2292 N N . ARG A 1 22 ? 1.059 -8.547 2.344 1.00 0.00 22 ARG A N 20
ATOM 2293 C CA . ARG A 1 22 ? -0.133 -9.485 2.686 1.00 0.00 22 ARG A CA 20
ATOM 2294 C C . ARG A 1 22 ? -0.607 -10.532 1.806 1.00 0.00 22 ARG A C 20
ATOM 2295 O O . ARG A 1 22 ? -1.242 -11.523 2.125 1.00 0.00 22 ARG A O 20
ATOM 2296 N N . GLU A 1 23 ? -0.451 -10.021 0.665 1.00 0.00 23 GLU A N 20
ATOM 2297 C CA . GLU A 1 23 ? -0.495 -10.607 -0.612 1.00 0.00 23 GLU A CA 20
ATOM 2298 C C . GLU A 1 23 ? 0.088 -11.958 -0.697 1.00 0.00 23 GLU A C 20
ATOM 2299 O O . GLU A 1 23 ? -0.532 -12.915 -0.318 1.00 0.00 23 GLU A O 20
ATOM 2300 N N . ILE A 1 24 ? 1.317 -11.787 -0.436 1.00 0.00 24 ILE A N 20
ATOM 2301 C CA . ILE A 1 24 ? 2.185 -12.667 0.315 1.00 0.00 24 ILE A CA 20
ATOM 2302 C C . ILE A 1 24 ? 1.719 -13.644 1.352 1.00 0.00 24 ILE A C 20
ATOM 2303 O O . ILE A 1 24 ? 2.068 -14.829 1.226 1.00 0.00 24 ILE A O 20
ATOM 2304 N N . GLU A 1 25 ? 0.951 -13.244 2.287 1.00 0.00 25 GLU A N 20
ATOM 2305 C CA . GLU A 1 25 ? 0.300 -14.214 3.221 1.00 0.00 25 GLU A CA 20
ATOM 2306 C C . GLU A 1 25 ? -1.105 -14.760 2.902 1.00 0.00 25 GLU A C 20
ATOM 2307 O O . GLU A 1 25 ? -1.748 -15.473 3.676 1.00 0.00 25 GLU A O 20
ATOM 2308 N N . ARG A 1 26 ? -1.567 -14.221 1.827 1.00 0.00 26 ARG A N 20
ATOM 2309 C CA . ARG A 1 26 ? -2.931 -14.566 1.260 1.00 0.00 26 ARG A CA 20
ATOM 2310 C C . ARG A 1 26 ? -2.919 -15.826 0.259 1.00 0.00 26 ARG A C 20
ATOM 2311 O O . ARG A 1 26 ? -3.899 -16.542 0.061 1.00 0.00 26 ARG A O 20
ATOM 2312 N N . LEU A 1 27 ? -1.737 -16.037 -0.304 1.00 0.00 27 LEU A N 20
ATOM 2313 C CA . LEU A 1 27 ? -1.247 -17.047 -1.301 1.00 0.00 27 LEU A CA 20
ATOM 2314 C C . LEU A 1 27 ? -0.578 -18.238 -0.595 1.00 0.00 27 LEU A C 20
ATOM 2315 O O . LEU A 1 27 ? -0.986 -19.396 -0.706 1.00 0.00 27 LEU A O 20
ATOM 2316 N N . ALA A 1 28 ? 0.391 -17.836 0.255 1.00 0.00 28 ALA A N 20
ATOM 2317 C CA . ALA A 1 28 ? 0.511 -18.525 1.579 1.00 0.00 28 ALA A CA 20
ATOM 2318 C C . ALA A 1 28 ? -0.650 -18.234 2.600 1.00 0.00 28 ALA A C 20
ATOM 2319 O O . ALA A 1 28 ? -0.531 -18.413 3.812 1.00 0.00 28 ALA A O 20
#

Secondary structure (DSSP, 8-state):
-TTTSSTTTSSSTTTHHHHHHHHHHHH-